Protein AF-0000000079446640 (afdb_homodimer)

Secondary structure (DSSP, 8-state):
---EEEEEESS-GGGHHHHHHHHHHT---EEEEE-GGGHHHHGGGSGGG-S-EEEETTEEEESHHHHHHHHHHHTT-S-SSHHHHHHHHHHHHHHHHHHTTS-TT---HHHHHHHHHHIIIIIHHHHHHHHHHHHTT-SSSSTTS--THHHHHHHHHHHIIIIIHHHHHIIIII---SS---GGGG-HHHHHHHHHHHHHHHHHHTSTTSS----/---EEEEEESS-GGGHHHHHHHHHHT---EEEEE-GGGHHHHGGGSGGG-S-EEEETTEEEESHHHHHHHHHHHTT-S-SSHHHHHHHHHHHHHHHHHHTTS-TT---HHHHHHHHHHIIIIIHHHHHHHHHHHHTT-SSSSTTS--THHHHHHHHHHHIIIIIHHHHHIIIII---SS---GGGG-HHHHHHHHHHHHHHHHHHTSTTSS----

Radius of gyration: 22.22 Å; Cα contacts (8 Å, |Δi|>4): 495; chains: 2; bounding box: 55×52×64 Å

pLDDT: mean 72.39, std 22.59, range [21.59, 98.19]

Structure (mmCIF, N/CA/C/O backbone):
data_AF-0000000079446640-model_v1
#
loop_
_entity.id
_entity.type
_entity.pdbx_description
1 polymer 'glutathione transferase'
#
loop_
_atom_site.group_PDB
_atom_site.id
_atom_site.type_symbol
_atom_site.label_atom_id
_atom_site.label_alt_id
_atom_site.label_comp_id
_atom_site.label_asym_id
_atom_site.label_entity_id
_atom_site.label_seq_id
_atom_site.pdbx_PDB_ins_code
_atom_site.Cartn_x
_atom_site.Cartn_y
_atom_site.Cartn_z
_atom_site.occupancy
_atom_site.B_iso_or_equiv
_atom_site.auth_seq_id
_atom_site.auth_comp_id
_atom_site.auth_asym_id
_atom_site.auth_atom_id
_atom_site.pdbx_PDB_model_num
ATOM 1 N N . MET A 1 1 ? 17.422 -21.344 -9.43 1 79.62 1 MET A N 1
ATOM 2 C CA . MET A 1 1 ? 16.828 -20.312 -8.578 1 79.62 1 MET A CA 1
ATOM 3 C C . MET A 1 1 ? 17.234 -18.922 -9.047 1 79.62 1 MET A C 1
ATOM 5 O O . MET A 1 1 ? 18.344 -18.734 -9.57 1 79.62 1 MET A O 1
ATOM 9 N N . PRO A 1 2 ? 16.312 -17.984 -9.031 1 89.56 2 PRO A N 1
ATOM 10 C CA . PRO A 1 2 ? 16.672 -16.641 -9.508 1 89.56 2 PRO A CA 1
ATOM 11 C C . PRO A 1 2 ? 17.75 -15.984 -8.648 1 89.56 2 PRO A C 1
ATOM 13 O O . PRO A 1 2 ? 17.953 -16.359 -7.488 1 89.56 2 PRO A O 1
ATOM 16 N N . HIS A 1 3 ? 18.562 -15.242 -9.258 1 93.69 3 HIS A N 1
ATOM 17 C CA . HIS A 1 3 ? 19.5 -14.383 -8.531 1 93.69 3 HIS A CA 1
ATOM 18 C C . HIS A 1 3 ? 18.812 -13.117 -8.031 1 93.69 3 HIS A C 1
ATOM 20 O O . HIS A 1 3 ? 18.172 -12.406 -8.812 1 93.69 3 HIS A O 1
ATOM 26 N N . TYR A 1 4 ? 18.938 -12.875 -6.668 1 97.06 4 TYR A N 1
ATOM 27 C CA . TYR A 1 4 ? 18.328 -11.711 -6.051 1 97.06 4 TYR A CA 1
ATOM 28 C C . TYR A 1 4 ? 19.391 -10.719 -5.586 1 97.06 4 TYR A C 1
ATOM 30 O O . TYR A 1 4 ? 20.359 -11.094 -4.922 1 97.06 4 TYR A O 1
ATOM 38 N N . LYS A 1 5 ? 19.172 -9.469 -5.953 1 97.56 5 LYS A N 1
ATOM 39 C CA . LYS A 1 5 ? 20 -8.367 -5.453 1 97.56 5 LYS A CA 1
ATOM 40 C C . LYS A 1 5 ? 19.125 -7.242 -4.895 1 97.56 5 LYS A C 1
ATOM 42 O O . LYS A 1 5 ? 18.375 -6.605 -5.637 1 97.56 5 LYS A O 1
ATOM 47 N N . LEU A 1 6 ? 19.25 -7.016 -3.58 1 97.62 6 LEU A N 1
ATOM 48 C CA . LEU A 1 6 ? 18.484 -5.98 -2.896 1 97.62 6 LEU A CA 1
ATOM 49 C C . LEU A 1 6 ? 19.344 -4.734 -2.67 1 97.62 6 LEU A C 1
ATOM 51 O O . LEU A 1 6 ? 20.453 -4.824 -2.152 1 97.62 6 LEU A O 1
ATOM 55 N N . MET A 1 7 ? 18.844 -3.635 -3.127 1 98 7 MET A N 1
ATOM 56 C CA . MET A 1 7 ? 19.547 -2.381 -2.893 1 98 7 MET A CA 1
ATOM 57 C C . MET A 1 7 ? 18.781 -1.498 -1.914 1 98 7 MET A C 1
ATOM 59 O O . MET A 1 7 ? 17.594 -1.253 -2.096 1 98 7 MET A O 1
ATOM 63 N N . TYR A 1 8 ? 19.469 -1.05 -0.901 1 95.56 8 TYR A N 1
ATOM 64 C CA . TYR A 1 8 ? 18.922 -0.113 0.08 1 95.56 8 TYR A CA 1
ATOM 65 C C . TYR A 1 8 ? 20.047 0.56 0.861 1 95.56 8 TYR A C 1
ATOM 67 O O . TYR A 1 8 ? 21.219 0.208 0.703 1 95.56 8 TYR A O 1
ATOM 75 N N . PHE A 1 9 ? 19.703 1.581 1.596 1 91.44 9 PHE A N 1
ATOM 76 C CA . PHE A 1 9 ? 20.688 2.225 2.455 1 91.44 9 PHE A CA 1
ATOM 77 C C . PHE A 1 9 ? 21.188 1.26 3.525 1 91.44 9 PHE A C 1
ATOM 79 O O . PHE A 1 9 ? 20.516 0.265 3.828 1 91.44 9 PHE A O 1
ATOM 86 N N . ASN A 1 10 ? 22.297 1.638 4.016 1 86.69 10 ASN A N 1
ATOM 87 C CA . ASN A 1 10 ? 22.844 0.853 5.117 1 86.69 10 ASN A CA 1
ATOM 88 C C . ASN A 1 10 ? 22.078 1.101 6.414 1 86.69 10 ASN A C 1
ATOM 90 O O . ASN A 1 10 ? 22.641 1.588 7.391 1 86.69 10 ASN A O 1
ATOM 94 N N . LEU A 1 11 ? 20.797 0.783 6.371 1 77.25 11 LEU A N 1
ATOM 95 C CA . LEU A 1 11 ? 19.891 0.867 7.516 1 77.25 11 LEU A CA 1
ATOM 96 C C . LEU A 1 11 ? 18.703 -0.073 7.34 1 77.25 11 LEU A C 1
ATOM 98 O O . LEU A 1 11 ? 18.516 -0.639 6.262 1 77.25 11 LEU A O 1
ATOM 102 N N . ARG A 1 12 ? 17.922 -0.432 8.227 1 74.94 12 ARG A N 1
ATOM 103 C CA . ARG A 1 12 ? 16.797 -1.356 8.188 1 74.94 12 ARG A CA 1
ATOM 104 C C . ARG A 1 12 ? 15.656 -0.79 7.352 1 74.94 12 ARG A C 1
ATOM 106 O O . ARG A 1 12 ? 15.359 -1.301 6.27 1 74.94 12 ARG A O 1
ATOM 113 N N . GLY A 1 13 ? 15.078 0.343 7.723 1 76.56 13 GLY A N 1
ATOM 114 C CA . GLY A 1 13 ? 14.031 1.08 7.031 1 76.56 13 GLY A CA 1
ATOM 115 C C . GLY A 1 13 ? 13.086 0.187 6.246 1 76.56 13 GLY A C 1
ATOM 116 O O . GLY A 1 13 ? 12.742 -0.907 6.699 1 76.56 13 GLY A O 1
ATOM 117 N N . ARG A 1 14 ? 12.719 0.536 5.098 1 84.06 14 ARG A N 1
ATOM 118 C CA . ARG A 1 14 ? 11.68 -0.089 4.281 1 84.06 14 ARG A CA 1
ATOM 119 C C . ARG A 1 14 ? 12.172 -1.399 3.678 1 84.06 14 ARG A C 1
ATOM 121 O O . ARG A 1 14 ? 11.375 -2.213 3.211 1 84.06 14 ARG A O 1
ATOM 128 N N . ALA A 1 15 ? 13.469 -1.654 3.73 1 89.19 15 ALA A N 1
ATOM 129 C CA . ALA A 1 15 ? 14.008 -2.869 3.127 1 89.19 15 ALA A CA 1
ATOM 130 C C . ALA A 1 15 ? 13.992 -4.027 4.121 1 89.19 15 ALA A C 1
ATOM 132 O O . ALA A 1 15 ? 14.164 -5.188 3.732 1 89.19 15 ALA A O 1
ATOM 133 N N . GLU A 1 16 ? 13.75 -3.744 5.359 1 82.5 16 GLU A N 1
ATOM 134 C CA . GLU A 1 16 ? 13.93 -4.754 6.398 1 82.5 16 GLU A CA 1
ATOM 135 C C . GLU A 1 16 ? 12.953 -5.906 6.223 1 82.5 16 GLU A C 1
ATOM 137 O O . GLU A 1 16 ? 13.289 -7.062 6.484 1 82.5 16 GLU A O 1
ATOM 142 N N . ILE A 1 17 ? 11.766 -5.621 5.867 1 83.12 17 ILE A N 1
ATOM 143 C CA . ILE A 1 17 ? 10.773 -6.672 5.664 1 83.12 17 ILE A CA 1
ATOM 144 C C . ILE A 1 17 ? 11.258 -7.629 4.574 1 83.12 17 ILE A C 1
ATOM 146 O O . ILE A 1 17 ? 11.016 -8.836 4.652 1 83.12 17 ILE A O 1
ATOM 150 N N . ILE A 1 18 ? 11.891 -7.121 3.58 1 90.19 18 ILE A N 1
ATOM 151 C CA . ILE A 1 18 ? 12.398 -7.934 2.48 1 90.19 18 ILE A CA 1
ATOM 152 C C . ILE A 1 18 ? 13.539 -8.82 2.979 1 90.19 18 ILE A C 1
ATOM 154 O O . ILE A 1 18 ? 13.586 -10.016 2.68 1 90.19 18 ILE A O 1
ATOM 158 N N . ARG A 1 19 ? 14.406 -8.266 3.764 1 85 19 ARG A N 1
ATOM 159 C CA . ARG A 1 19 ? 15.516 -9.016 4.348 1 85 19 ARG A CA 1
ATOM 160 C C . ARG A 1 19 ? 15 -10.141 5.238 1 85 19 ARG A C 1
ATOM 162 O O . ARG A 1 19 ? 15.539 -11.25 5.219 1 85 19 ARG A O 1
ATOM 169 N N . TYR A 1 20 ? 13.992 -9.852 5.961 1 80.38 20 TYR A N 1
ATOM 170 C CA . TYR A 1 20 ? 13.398 -10.859 6.836 1 80.38 20 TYR A CA 1
ATOM 171 C C . TYR A 1 20 ? 12.812 -12 6.023 1 80.38 20 TYR A C 1
ATOM 173 O O . TYR A 1 20 ? 12.938 -13.172 6.402 1 80.38 20 TYR A O 1
ATOM 181 N N . LEU A 1 21 ? 12.172 -11.719 4.98 1 85.19 21 LEU A N 1
ATOM 182 C CA . LEU A 1 21 ? 11.578 -12.742 4.125 1 85.19 21 LEU A CA 1
ATOM 183 C C . LEU A 1 21 ? 12.648 -13.641 3.531 1 85.19 21 LEU A C 1
ATOM 185 O O . LEU A 1 21 ? 12.484 -14.867 3.49 1 85.19 21 LEU A O 1
ATOM 189 N N . PHE A 1 22 ? 13.781 -13.055 3.074 1 88.06 22 PHE A N 1
ATOM 190 C CA . PHE A 1 22 ? 14.891 -13.844 2.566 1 88.06 22 PHE A CA 1
ATOM 191 C C . PHE A 1 22 ? 15.445 -14.766 3.652 1 88.06 22 PHE A C 1
ATOM 193 O O . PHE A 1 22 ? 15.664 -15.953 3.418 1 88.06 22 PHE A O 1
ATOM 200 N N . ALA A 1 23 ? 15.617 -14.188 4.789 1 81.06 23 ALA A N 1
ATOM 201 C CA . ALA A 1 23 ? 16.203 -14.938 5.902 1 81.06 23 ALA A CA 1
ATOM 202 C C . ALA A 1 23 ? 15.289 -16.094 6.316 1 81.06 23 ALA A C 1
ATOM 204 O O . ALA A 1 23 ? 15.742 -17.234 6.449 1 81.06 23 ALA A O 1
ATOM 205 N N . TYR A 1 24 ? 14.039 -15.82 6.527 1 77.06 24 TYR A N 1
ATOM 206 C CA . TYR A 1 24 ? 13.07 -16.812 6.961 1 77.06 24 TYR A CA 1
ATOM 207 C C . TYR A 1 24 ? 12.961 -17.953 5.945 1 77.06 24 TYR A C 1
ATOM 209 O O . TYR A 1 24 ? 12.781 -19.109 6.316 1 77.06 24 TYR A O 1
ATOM 217 N N . SER A 1 25 ? 13.102 -17.625 4.703 1 83.69 25 SER A N 1
ATOM 218 C CA . SER A 1 25 ? 12.891 -18.594 3.637 1 83.69 25 SER A CA 1
ATOM 219 C C . SER A 1 25 ? 14.195 -19.297 3.252 1 83.69 25 SER A C 1
ATOM 221 O O . SER A 1 25 ? 14.211 -20.172 2.398 1 83.69 25 SER A O 1
ATOM 223 N N . GLY A 1 26 ? 15.266 -18.859 3.805 1 84.25 26 GLY A N 1
ATOM 224 C CA . GLY A 1 26 ? 16.562 -19.453 3.506 1 84.25 26 GLY A CA 1
ATOM 225 C C . GLY A 1 26 ? 17.031 -19.172 2.09 1 84.25 26 GLY A C 1
ATOM 226 O O . GLY A 1 26 ? 17.703 -20.016 1.476 1 84.25 26 GLY A O 1
ATOM 227 N N . ILE A 1 27 ? 16.625 -18.109 1.568 1 91.5 27 ILE A N 1
ATOM 228 C CA . ILE A 1 27 ? 17 -17.75 0.207 1 91.5 27 ILE A CA 1
ATOM 229 C C . ILE A 1 27 ? 18.219 -16.828 0.235 1 91.5 27 ILE A C 1
ATOM 231 O O . ILE A 1 27 ? 18.219 -15.82 0.947 1 91.5 27 ILE A O 1
ATOM 235 N N . LYS A 1 28 ? 19.219 -17.172 -0.539 1 93.25 28 LYS A N 1
ATOM 236 C CA . LYS A 1 28 ? 20.391 -16.328 -0.658 1 93.25 28 LYS A CA 1
ATOM 237 C C . LYS A 1 28 ? 20.125 -15.141 -1.583 1 93.25 28 LYS A C 1
ATOM 239 O O . LYS A 1 28 ? 19.438 -15.273 -2.59 1 93.25 28 LYS A O 1
ATOM 244 N N . TYR A 1 29 ? 20.703 -14.008 -1.189 1 95.12 29 TYR A N 1
ATOM 245 C CA . TYR A 1 29 ? 20.594 -12.805 -2 1 95.12 29 TYR A CA 1
ATOM 246 C C . TYR A 1 29 ? 21.781 -11.883 -1.782 1 95.12 29 TYR A C 1
ATOM 248 O O . TYR A 1 29 ? 22.531 -12.039 -0.814 1 95.12 29 TYR A O 1
ATOM 256 N N . GLU A 1 30 ? 21.984 -11.016 -2.656 1 96.31 30 GLU A N 1
ATOM 257 C CA . GLU A 1 30 ? 22.984 -9.961 -2.484 1 96.31 30 GLU A CA 1
ATOM 258 C C . GLU A 1 30 ? 22.375 -8.742 -1.808 1 96.31 30 GLU A C 1
ATOM 260 O O . GLU A 1 30 ? 21.469 -8.102 -2.355 1 96.31 30 GLU A O 1
ATOM 265 N N . ASP A 1 31 ? 22.859 -8.398 -0.686 1 95.44 31 ASP A N 1
ATOM 266 C CA . ASP A 1 31 ? 22.422 -7.203 0.034 1 95.44 31 ASP A CA 1
ATOM 267 C C . ASP A 1 31 ? 23.297 -6.004 -0.308 1 95.44 31 ASP A C 1
ATOM 269 O O . ASP A 1 31 ? 24.297 -5.738 0.38 1 95.44 31 ASP A O 1
ATOM 273 N N . HIS A 1 32 ? 22.953 -5.305 -1.305 1 96.88 32 HIS A N 1
ATOM 274 C CA . HIS A 1 32 ? 23.719 -4.148 -1.741 1 96.88 32 HIS A CA 1
ATOM 275 C C . HIS A 1 32 ? 23.344 -2.902 -0.948 1 96.88 32 HIS A C 1
ATOM 277 O O . HIS A 1 32 ? 22.375 -2.219 -1.282 1 96.88 32 HIS A O 1
ATOM 283 N N . ARG A 1 33 ? 24.125 -2.58 0.018 1 95 33 ARG A N 1
ATOM 284 C CA . ARG A 1 33 ? 23.875 -1.434 0.886 1 95 33 ARG A CA 1
ATOM 285 C C . ARG A 1 33 ? 24.656 -0.208 0.411 1 95 33 ARG A C 1
ATOM 287 O O . ARG A 1 33 ? 25.859 -0.273 0.208 1 95 33 ARG A O 1
ATOM 294 N N . ILE A 1 34 ? 23.938 0.818 0.26 1 95.81 34 ILE A N 1
ATOM 295 C CA . ILE A 1 34 ? 24.594 2.01 -0.253 1 95.81 34 ILE A CA 1
ATOM 296 C C . ILE A 1 34 ? 24.703 3.061 0.85 1 95.81 34 ILE A C 1
ATOM 298 O O . ILE A 1 34 ? 23.875 3.082 1.771 1 95.81 34 ILE A O 1
ATOM 302 N N . GLU A 1 35 ? 25.703 3.934 0.698 1 93.62 35 GLU A N 1
ATOM 303 C CA . GLU A 1 35 ? 25.859 5.066 1.604 1 93.62 35 GLU A CA 1
ATOM 304 C C . GLU A 1 35 ? 25.172 6.312 1.063 1 93.62 35 GLU A C 1
ATOM 306 O O . GLU A 1 35 ? 25.047 6.484 -0.151 1 93.62 35 GLU A O 1
ATOM 311 N N . GLN A 1 36 ? 24.797 7.121 1.96 1 91 36 GLN A N 1
ATOM 312 C CA . GLN A 1 36 ? 24.062 8.336 1.614 1 91 36 GLN A CA 1
ATOM 313 C C . GLN A 1 36 ? 24.859 9.188 0.618 1 91 36 GLN A C 1
ATOM 315 O O . GLN A 1 36 ? 24.266 9.828 -0.258 1 91 36 GLN A O 1
ATOM 320 N N . VAL A 1 37 ? 26.172 9.219 0.76 1 95.19 37 VAL A N 1
ATOM 321 C CA . VAL A 1 37 ? 27.016 10.047 -0.079 1 95.19 37 VAL A CA 1
ATOM 322 C C . VAL A 1 37 ? 26.906 9.602 -1.535 1 95.19 37 VAL A C 1
ATOM 324 O O . VAL A 1 37 ? 27.094 10.406 -2.453 1 95.19 37 VAL A O 1
ATOM 327 N N . ASP A 1 38 ? 26.516 8.359 -1.838 1 96.19 38 ASP A N 1
ATOM 328 C CA . ASP A 1 38 ? 26.438 7.805 -3.186 1 96.19 38 ASP A CA 1
ATOM 329 C C . ASP A 1 38 ? 25.047 8 -3.783 1 96.19 38 ASP A C 1
ATOM 331 O O . ASP A 1 38 ? 24.844 7.812 -4.984 1 96.19 38 ASP A O 1
ATOM 335 N N . TRP A 1 39 ? 24.141 8.422 -3.012 1 95.56 39 TRP A N 1
ATOM 336 C CA . TRP A 1 39 ? 22.719 8.453 -3.383 1 95.56 39 TRP A CA 1
ATOM 337 C C . TRP A 1 39 ? 22.484 9.375 -4.574 1 95.56 39 TRP A C 1
ATOM 339 O O . TRP A 1 39 ? 21.812 9.008 -5.531 1 95.56 39 TRP A O 1
ATOM 349 N N . PRO A 1 40 ? 23.141 10.562 -4.617 1 96.62 40 PRO A N 1
ATOM 350 C CA . PRO A 1 40 ? 22.891 11.461 -5.746 1 96.62 40 PRO A CA 1
ATOM 351 C C . PRO A 1 40 ? 23.25 10.836 -7.09 1 96.62 40 PRO A C 1
ATOM 353 O O . PRO A 1 40 ? 22.594 11.109 -8.102 1 96.62 40 PRO A O 1
ATOM 356 N N . LYS A 1 41 ? 24.203 9.984 -7.141 1 97.25 41 LYS A N 1
ATOM 357 C CA . LYS A 1 41 ? 24.625 9.328 -8.367 1 97.25 41 LYS A CA 1
ATOM 358 C C . LYS A 1 41 ? 23.703 8.172 -8.727 1 97.25 41 LYS A C 1
ATOM 360 O O . LYS A 1 41 ? 23.453 7.91 -9.906 1 97.25 41 LYS A O 1
ATOM 365 N N . ILE A 1 42 ? 23.172 7.543 -7.766 1 97 42 ILE A N 1
ATOM 366 C CA . ILE A 1 42 ? 22.375 6.332 -7.957 1 97 42 ILE A CA 1
ATOM 367 C C . ILE A 1 42 ? 20.922 6.699 -8.266 1 97 42 ILE A C 1
ATOM 369 O O . ILE A 1 42 ? 20.281 6.074 -9.109 1 97 42 ILE A O 1
ATOM 373 N N . LYS A 1 43 ? 20.406 7.723 -7.66 1 96.06 43 LYS A N 1
ATOM 374 C CA . LYS A 1 43 ? 18.984 8.094 -7.672 1 96.06 43 LYS A CA 1
ATOM 375 C C . LYS A 1 43 ? 18.469 8.211 -9.102 1 96.06 43 LYS A C 1
ATOM 377 O O . LYS A 1 43 ? 17.438 7.629 -9.438 1 96.06 43 LYS A O 1
ATOM 382 N N . PRO A 1 44 ? 19.156 8.836 -9.984 1 94.81 44 PRO A N 1
ATOM 383 C CA . PRO A 1 44 ? 18.609 9.008 -11.328 1 94.81 44 PRO A CA 1
ATOM 384 C C . PRO A 1 44 ? 18.672 7.723 -12.156 1 94.81 44 PRO A C 1
ATOM 386 O O . PRO A 1 44 ? 18.062 7.648 -13.234 1 94.81 44 PRO A O 1
ATOM 389 N N . THR A 1 45 ? 19.297 6.645 -11.68 1 94.12 45 THR A N 1
ATOM 390 C CA . THR A 1 45 ? 19.5 5.438 -12.469 1 94.12 45 THR A CA 1
ATOM 391 C C . THR A 1 45 ? 18.453 4.383 -12.141 1 94.12 45 THR A C 1
ATOM 393 O O . THR A 1 45 ? 18.391 3.334 -12.789 1 94.12 45 THR A O 1
ATOM 396 N N . ILE A 1 46 ? 17.656 4.648 -11.141 1 94.69 46 ILE A N 1
ATOM 397 C CA . ILE A 1 46 ? 16.703 3.629 -10.719 1 94.69 46 ILE A CA 1
ATOM 398 C C . ILE A 1 46 ? 15.273 4.125 -10.945 1 94.69 46 ILE A C 1
ATOM 400 O O . ILE A 1 46 ? 15.039 5.332 -11.023 1 94.69 46 ILE A O 1
ATOM 404 N N . PRO A 1 47 ? 14.344 3.18 -10.945 1 92.31 47 PRO A N 1
ATOM 405 C CA . PRO A 1 47 ? 12.945 3.574 -11.172 1 92.31 47 PRO A CA 1
ATOM 406 C C . PRO A 1 47 ? 12.406 4.477 -10.07 1 92.31 47 PRO A C 1
ATOM 408 O O . PRO A 1 47 ? 12.555 4.168 -8.883 1 92.31 47 PRO A O 1
ATOM 411 N N . PHE A 1 48 ? 11.859 5.68 -10.492 1 93.31 48 PHE A N 1
ATOM 412 C CA . PHE A 1 48 ? 11.156 6.629 -9.641 1 93.31 48 PHE A CA 1
ATOM 413 C C . PHE A 1 48 ? 12.086 7.211 -8.586 1 93.31 48 PHE A C 1
ATOM 415 O O . PHE A 1 48 ? 11.641 7.898 -7.668 1 93.31 48 PHE A O 1
ATOM 422 N N . GLY A 1 49 ? 13.398 6.824 -8.648 1 94.81 49 GLY A N 1
ATOM 423 C CA . GLY A 1 49 ? 14.406 7.41 -7.781 1 94.81 49 GLY A CA 1
ATOM 424 C C . GLY A 1 49 ? 14.227 7.039 -6.32 1 94.81 49 GLY A C 1
ATOM 425 O O . GLY A 1 49 ? 14.5 7.848 -5.43 1 94.81 49 GLY A O 1
ATOM 426 N N . LYS A 1 50 ? 13.68 5.879 -6.074 1 95.12 50 LYS A N 1
ATOM 427 C CA . LYS A 1 50 ? 13.438 5.434 -4.703 1 95.12 50 LYS A CA 1
ATOM 428 C C . LYS A 1 50 ? 13.969 4.023 -4.48 1 95.12 50 LYS A C 1
ATOM 430 O O . LYS A 1 50 ? 14 3.209 -5.406 1 95.12 50 LYS A O 1
ATOM 435 N N . ILE A 1 51 ? 14.398 3.73 -3.311 1 96.12 51 ILE A N 1
ATOM 436 C CA . ILE A 1 51 ? 14.781 2.395 -2.867 1 96.12 51 ILE A CA 1
ATOM 437 C C . ILE A 1 51 ? 13.969 2.012 -1.629 1 96.12 51 ILE A C 1
ATOM 439 O O . ILE A 1 51 ? 13.484 2.883 -0.902 1 96.12 51 ILE A O 1
ATOM 443 N N . PRO A 1 52 ? 13.711 0.72 -1.427 1 96.44 52 PRO A N 1
ATOM 444 C CA . PRO A 1 52 ? 14.469 -0.433 -1.926 1 96.44 52 PRO A CA 1
ATOM 445 C C . PRO A 1 52 ? 14.07 -0.823 -3.35 1 96.44 52 PRO A C 1
ATOM 447 O O . PRO A 1 52 ? 12.953 -0.546 -3.783 1 96.44 52 PRO A O 1
ATOM 450 N N . ILE A 1 53 ? 15.023 -1.393 -4.043 1 98.06 53 ILE A N 1
ATOM 451 C CA . ILE A 1 53 ? 14.797 -2.078 -5.309 1 98.06 53 ILE A CA 1
ATOM 452 C C . ILE A 1 53 ? 15.344 -3.498 -5.234 1 98.06 53 ILE A C 1
ATOM 454 O O . ILE A 1 53 ? 16.375 -3.74 -4.594 1 98.06 53 ILE A O 1
ATOM 458 N N . LEU A 1 54 ? 14.672 -4.449 -5.836 1 98.19 54 LEU A N 1
ATOM 459 C CA . LEU A 1 54 ? 15.102 -5.84 -5.941 1 98.19 54 LEU A CA 1
ATOM 460 C C . LEU A 1 54 ? 15.281 -6.242 -7.398 1 98.19 54 LEU A C 1
ATOM 462 O O . LEU A 1 54 ? 14.344 -6.137 -8.195 1 98.19 54 LEU A O 1
ATOM 466 N N . GLU A 1 55 ? 16.453 -6.574 -7.75 1 97.56 55 GLU A N 1
ATOM 467 C CA . GLU A 1 55 ? 16.703 -7.148 -9.07 1 97.56 55 GLU A CA 1
ATOM 468 C C . GLU A 1 55 ? 16.516 -8.664 -9.062 1 97.56 55 GLU A C 1
ATOM 470 O O . GLU A 1 55 ? 17.109 -9.367 -8.242 1 97.56 55 GLU A O 1
ATOM 475 N N . VAL A 1 56 ? 15.594 -9.133 -9.891 1 96.12 56 VAL A N 1
ATOM 476 C CA . VAL A 1 56 ? 15.305 -10.555 -10.047 1 96.12 56 VAL A CA 1
ATOM 477 C C . VAL A 1 56 ? 15.57 -10.984 -11.492 1 96.12 56 VAL A C 1
ATOM 479 O O . VAL A 1 56 ? 14.773 -10.695 -12.391 1 96.12 56 VAL A O 1
ATOM 482 N N . ASP A 1 57 ? 16.656 -11.672 -11.727 1 88.94 57 ASP A N 1
ATOM 483 C CA . ASP A 1 57 ? 17.031 -12.156 -13.055 1 88.94 57 ASP A CA 1
ATOM 484 C C . ASP A 1 57 ? 16.891 -11.047 -14.102 1 88.94 57 ASP A C 1
ATOM 486 O O . ASP A 1 57 ? 16.266 -11.258 -15.148 1 88.94 57 ASP A O 1
ATOM 490 N N . GLY A 1 58 ? 17.359 -9.922 -13.797 1 87.81 58 GLY A N 1
ATOM 491 C CA . GLY A 1 58 ? 17.422 -8.828 -14.75 1 87.81 58 GLY A CA 1
ATOM 492 C C . GLY A 1 58 ? 16.234 -7.898 -14.688 1 87.81 58 GLY A C 1
ATOM 493 O O . GLY A 1 58 ? 16.219 -6.848 -15.336 1 87.81 58 GLY A O 1
ATOM 494 N N . VAL A 1 59 ? 15.156 -8.266 -14.008 1 91.75 59 VAL A N 1
ATOM 495 C CA . VAL A 1 59 ? 13.984 -7.406 -13.828 1 91.75 59 VAL A CA 1
ATOM 496 C C . VAL A 1 59 ? 14.109 -6.629 -12.523 1 91.75 59 VAL A C 1
ATOM 498 O O . VAL A 1 59 ? 14.445 -7.203 -11.484 1 91.75 59 VAL A O 1
ATOM 501 N N . THR A 1 60 ? 13.914 -5.32 -12.57 1 95.56 60 THR A N 1
ATOM 502 C CA . THR A 1 60 ? 13.992 -4.48 -11.383 1 95.56 60 THR A CA 1
ATOM 503 C C . THR A 1 60 ? 12.609 -4.266 -10.781 1 95.56 60 THR A C 1
ATOM 505 O O . THR A 1 60 ? 11.727 -3.697 -11.422 1 95.56 60 THR A O 1
ATOM 508 N N . LEU A 1 61 ? 12.453 -4.754 -9.578 1 96.5 61 LEU A N 1
ATOM 509 C CA . LEU A 1 61 ? 11.25 -4.496 -8.789 1 96.5 61 LEU A CA 1
ATOM 510 C C . LEU A 1 61 ? 11.477 -3.342 -7.82 1 96.5 61 LEU A C 1
ATOM 512 O O . LEU A 1 61 ? 12.531 -3.242 -7.199 1 96.5 61 LEU A O 1
ATOM 516 N N . HIS A 1 62 ? 10.461 -2.453 -7.824 1 96.62 62 HIS A N 1
ATOM 517 C CA . HIS A 1 62 ? 10.5 -1.343 -6.879 1 96.62 62 HIS A CA 1
ATOM 518 C C . HIS A 1 62 ? 9.281 -1.353 -5.961 1 96.62 62 HIS A C 1
ATOM 520 O O . HIS A 1 62 ? 8.375 -2.172 -6.133 1 96.62 62 HIS A O 1
ATOM 526 N N . GLN A 1 63 ? 9.336 -0.512 -4.91 1 95.44 63 GLN A N 1
ATOM 527 C CA . GLN A 1 63 ? 8.336 -0.451 -3.852 1 95.44 63 GLN A CA 1
ATOM 528 C C . GLN A 1 63 ? 8.492 -1.613 -2.875 1 95.44 63 GLN A C 1
ATOM 530 O O . GLN A 1 63 ? 8.312 -2.773 -3.25 1 95.44 63 GLN A O 1
ATOM 535 N N . SER A 1 64 ? 8.719 -1.312 -1.637 1 93.62 64 SER A N 1
ATOM 536 C CA . SER A 1 64 ? 9.078 -2.287 -0.61 1 93.62 64 SER A CA 1
ATOM 537 C C . SER A 1 64 ? 7.973 -3.324 -0.427 1 93.62 64 SER A C 1
ATOM 539 O O . SER A 1 64 ? 8.242 -4.527 -0.4 1 93.62 64 SER A O 1
ATOM 541 N N . LEU A 1 65 ? 6.738 -2.865 -0.436 1 93.19 65 LEU A N 1
ATOM 542 C CA . LEU A 1 65 ? 5.66 -3.805 -0.138 1 93.19 65 LEU A CA 1
ATOM 543 C C . LEU A 1 65 ? 5.328 -4.656 -1.359 1 93.19 65 LEU A C 1
ATOM 545 O O . LEU A 1 65 ? 4.934 -5.816 -1.224 1 93.19 65 LEU A O 1
ATOM 549 N N . ALA A 1 66 ? 5.516 -4.09 -2.555 1 94.38 66 ALA A N 1
ATOM 550 C CA . ALA A 1 66 ? 5.371 -4.91 -3.756 1 94.38 66 ALA A CA 1
ATOM 551 C C . ALA A 1 66 ? 6.418 -6.02 -3.791 1 94.38 66 ALA A C 1
ATOM 553 O O . ALA A 1 66 ? 6.102 -7.172 -4.094 1 94.38 66 ALA A O 1
ATOM 554 N N . ILE A 1 67 ? 7.637 -5.691 -3.42 1 96.06 67 ILE A N 1
ATOM 555 C CA . ILE A 1 67 ? 8.727 -6.66 -3.355 1 96.06 67 ILE A CA 1
ATOM 556 C C . ILE A 1 67 ? 8.414 -7.719 -2.301 1 96.06 67 ILE A C 1
ATOM 558 O O . ILE A 1 67 ? 8.562 -8.914 -2.553 1 96.06 67 ILE A O 1
ATOM 562 N N . ALA A 1 68 ? 7.961 -7.25 -1.186 1 92.81 68 ALA A N 1
ATOM 563 C CA . ALA A 1 68 ? 7.66 -8.156 -0.083 1 92.81 68 ALA A CA 1
ATOM 564 C C . ALA A 1 68 ? 6.543 -9.125 -0.458 1 92.81 68 ALA A C 1
ATOM 566 O O . ALA A 1 68 ? 6.625 -10.32 -0.173 1 92.81 68 ALA A O 1
ATOM 567 N N . ARG A 1 69 ? 5.516 -8.609 -1.083 1 93.12 69 ARG A N 1
ATOM 568 C CA . ARG A 1 69 ? 4.402 -9.461 -1.505 1 93.12 69 ARG A CA 1
ATOM 569 C C . ARG A 1 69 ? 4.863 -10.492 -2.527 1 93.12 69 ARG A C 1
ATOM 571 O O . ARG A 1 69 ? 4.438 -11.648 -2.482 1 93.12 69 ARG A O 1
ATOM 578 N N . TYR A 1 70 ? 5.73 -10.086 -3.434 1 94.62 70 TYR A N 1
ATOM 579 C CA . TYR A 1 70 ? 6.293 -11 -4.426 1 94.62 70 TYR A CA 1
ATOM 580 C C . TYR A 1 70 ? 7.031 -12.148 -3.752 1 94.62 70 TYR A C 1
ATOM 582 O O . TYR A 1 70 ? 6.754 -13.32 -4.031 1 94.62 70 TYR A O 1
ATOM 590 N N . LEU A 1 71 ? 7.875 -11.836 -2.816 1 92.94 71 LEU A N 1
ATOM 591 C CA . LEU A 1 71 ? 8.68 -12.844 -2.133 1 92.94 71 LEU A CA 1
ATOM 592 C C . LEU A 1 71 ? 7.801 -13.727 -1.251 1 92.94 71 LEU A C 1
ATOM 594 O O . LEU A 1 71 ? 8.016 -14.938 -1.165 1 92.94 71 LEU A O 1
ATOM 598 N N . ALA A 1 72 ? 6.855 -13.094 -0.559 1 90.81 72 ALA A N 1
ATOM 599 C CA . ALA A 1 72 ? 5.953 -13.859 0.301 1 90.81 72 ALA A CA 1
ATOM 600 C C . ALA A 1 72 ? 5.184 -14.906 -0.502 1 90.81 72 ALA A C 1
ATOM 602 O O . ALA A 1 72 ? 4.98 -16.031 -0.038 1 90.81 72 ALA A O 1
ATOM 603 N N . LYS A 1 73 ? 4.758 -14.516 -1.649 1 90.94 73 LYS A N 1
ATOM 604 C CA . LYS A 1 73 ? 4.047 -15.445 -2.514 1 90.94 73 LYS A CA 1
ATOM 605 C C . LYS A 1 73 ? 4.965 -16.578 -2.975 1 90.94 73 LYS A C 1
ATOM 607 O O . LYS A 1 73 ? 4.582 -17.75 -2.938 1 90.94 73 LYS A O 1
ATOM 612 N N . GLU A 1 74 ? 6.16 -16.25 -3.369 1 91.25 74 GLU A N 1
ATOM 613 C CA . GLU A 1 74 ? 7.121 -17.234 -3.873 1 91.25 74 GLU A CA 1
ATOM 614 C C . GLU A 1 74 ? 7.52 -18.234 -2.785 1 91.25 74 GLU A C 1
ATOM 616 O O . GLU A 1 74 ? 7.887 -19.375 -3.084 1 91.25 74 GLU A O 1
ATOM 621 N N . THR A 1 75 ? 7.355 -17.844 -1.609 1 88 75 THR A N 1
ATOM 62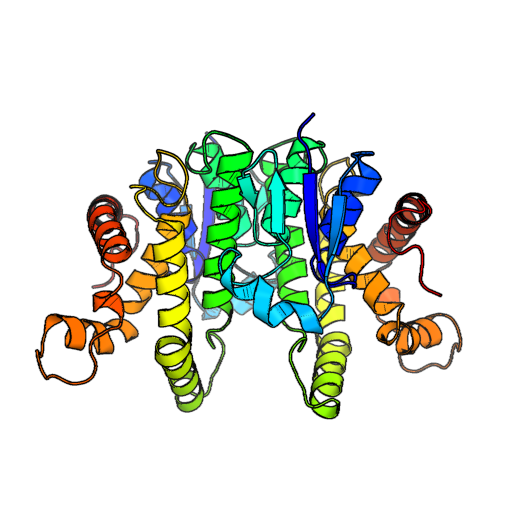2 C CA . THR A 1 75 ? 7.852 -18.688 -0.521 1 88 75 THR A CA 1
ATOM 623 C C . THR A 1 75 ? 6.699 -19.281 0.274 1 88 75 THR A C 1
ATOM 625 O O . THR A 1 75 ? 6.91 -19.906 1.312 1 88 75 THR A O 1
ATOM 628 N N . GLY A 1 76 ? 5.477 -19 -0.108 1 84.56 76 GLY A N 1
ATOM 629 C CA . GLY A 1 76 ? 4.312 -19.578 0.536 1 84.56 76 GLY A CA 1
ATOM 630 C C . GLY A 1 76 ? 3.936 -18.891 1.83 1 84.56 76 GLY A C 1
ATOM 631 O O . GLY A 1 76 ? 3.254 -19.469 2.678 1 84.56 76 GLY A O 1
ATOM 632 N N . LEU A 1 77 ? 4.34 -17.625 1.98 1 83.5 77 LEU A N 1
ATOM 633 C CA . LEU A 1 77 ? 4.113 -16.891 3.215 1 83.5 77 LEU A CA 1
ATOM 634 C C . LEU A 1 77 ? 2.996 -15.867 3.037 1 83.5 77 LEU A C 1
ATOM 636 O O . LEU A 1 77 ? 2.723 -15.078 3.945 1 83.5 77 LEU A O 1
ATOM 640 N N . ALA A 1 78 ? 2.361 -15.781 1.862 1 87.38 78 ALA A N 1
ATOM 641 C CA . ALA A 1 78 ? 1.353 -14.766 1.557 1 87.38 78 ALA A CA 1
ATOM 642 C C . ALA A 1 78 ? -0.04 -15.242 1.96 1 87.38 78 ALA A C 1
ATOM 644 O O . ALA A 1 78 ? -0.982 -14.445 2.01 1 87.38 78 ALA A O 1
ATOM 645 N N . GLY A 1 79 ? -0.214 -16.469 2.432 1 85.38 79 GLY A N 1
ATOM 646 C CA . GLY A 1 79 ? -1.518 -17.094 2.627 1 85.38 79 GLY A CA 1
ATOM 647 C C . GLY A 1 79 ? -1.79 -18.234 1.665 1 85.38 79 GLY A C 1
ATOM 648 O O . GLY A 1 79 ? -1.286 -18.234 0.54 1 85.38 79 GLY A O 1
ATOM 649 N N . GLN A 1 80 ? -2.664 -19.078 1.97 1 86.88 80 GLN A N 1
ATOM 650 C CA . GLN A 1 80 ? -2.852 -20.312 1.221 1 86.88 80 GLN A CA 1
ATOM 651 C C . GLN A 1 80 ? -3.971 -20.172 0.195 1 86.88 80 GLN A C 1
ATOM 653 O O . GLN A 1 80 ? -4.039 -20.938 -0.77 1 86.88 80 GLN A O 1
ATOM 658 N N . THR A 1 81 ? -4.863 -19.297 0.462 1 88.56 81 THR A N 1
ATOM 659 C CA . THR A 1 81 ? -5.965 -19.031 -0.457 1 88.56 81 THR A CA 1
ATOM 660 C C . THR A 1 81 ? -5.965 -17.578 -0.896 1 88.56 81 THR A C 1
ATOM 662 O O . THR A 1 81 ? -5.379 -16.719 -0.23 1 88.56 81 THR A O 1
ATOM 665 N N . PRO A 1 82 ? -6.633 -17.312 -2 1 89.56 82 PRO A N 1
ATOM 666 C CA . PRO A 1 82 ? -6.715 -15.914 -2.438 1 89.56 82 PRO A CA 1
ATOM 667 C C . PRO A 1 82 ? -7.305 -15 -1.37 1 89.56 82 PRO A C 1
ATOM 669 O O . PRO A 1 82 ? -6.832 -13.875 -1.188 1 89.56 82 PRO A O 1
ATOM 672 N N . LEU A 1 83 ? -8.281 -15.5 -0.68 1 90.69 83 LEU A N 1
ATOM 673 C CA . LEU A 1 83 ? -8.906 -14.695 0.36 1 90.69 83 LEU A CA 1
ATOM 674 C C . LEU A 1 83 ? -7.953 -14.477 1.53 1 90.69 83 LEU A C 1
ATOM 676 O O . LEU A 1 83 ? -7.863 -13.367 2.064 1 90.69 83 LEU A O 1
ATOM 680 N N . GLU A 1 84 ? -7.215 -15.492 1.911 1 88.62 84 GLU A N 1
ATOM 681 C CA . GLU A 1 84 ? -6.223 -15.352 2.975 1 88.62 84 GLU A CA 1
ATOM 682 C C . GLU A 1 84 ? -5.125 -14.367 2.578 1 88.62 84 GLU A C 1
ATOM 684 O O . GLU A 1 84 ? -4.688 -13.555 3.396 1 88.62 84 GLU A O 1
ATOM 689 N N . GLN A 1 85 ? -4.715 -14.453 1.354 1 90.69 85 GLN A N 1
ATOM 690 C CA . GLN A 1 85 ? -3.707 -13.523 0.85 1 90.69 85 GLN A CA 1
ATOM 691 C C . GLN A 1 85 ? -4.203 -12.086 0.916 1 90.69 85 GLN A C 1
ATOM 693 O O . GLN A 1 85 ? -3.451 -11.18 1.279 1 90.69 85 GLN A O 1
ATOM 698 N N . ALA A 1 86 ? -5.441 -11.898 0.595 1 92.81 86 ALA A N 1
ATOM 699 C CA . ALA A 1 86 ? -6.031 -10.562 0.638 1 92.81 86 ALA A CA 1
ATOM 700 C C . ALA A 1 86 ? -6.094 -10.039 2.068 1 92.81 86 ALA A C 1
ATOM 702 O O . ALA A 1 86 ? -5.859 -8.852 2.312 1 92.81 86 ALA A O 1
ATOM 703 N N . LEU A 1 87 ? -6.43 -10.922 2.969 1 90.81 87 LEU A N 1
ATOM 704 C CA . LEU A 1 87 ? -6.484 -10.539 4.375 1 90.81 87 LEU A CA 1
ATOM 705 C C . LEU A 1 87 ? -5.098 -10.164 4.887 1 90.81 87 LEU A C 1
ATOM 707 O O . LEU A 1 87 ? -4.945 -9.188 5.629 1 90.81 87 LEU A O 1
ATOM 711 N N . VAL A 1 88 ? -4.074 -10.875 4.461 1 87.88 88 VAL A N 1
ATOM 712 C CA . VAL A 1 88 ? -2.697 -10.555 4.824 1 87.88 88 VAL A CA 1
ATOM 713 C C . VAL A 1 88 ? -2.309 -9.195 4.242 1 87.88 88 VAL A C 1
ATOM 715 O O . VAL A 1 88 ? -1.766 -8.344 4.949 1 87.88 88 VAL A O 1
ATOM 718 N N . ASP A 1 89 ? -2.68 -8.977 2.977 1 91.62 89 ASP A N 1
ATOM 719 C CA . ASP A 1 89 ? -2.398 -7.695 2.332 1 91.62 89 ASP A CA 1
ATOM 720 C C . ASP A 1 89 ? -3.064 -6.543 3.082 1 91.62 89 ASP A C 1
ATOM 722 O O . ASP A 1 89 ? -2.475 -5.473 3.236 1 91.62 89 ASP A O 1
ATOM 726 N N . ALA A 1 90 ? -4.258 -6.781 3.525 1 92.75 90 ALA A N 1
ATOM 727 C CA . ALA A 1 90 ? -5.012 -5.742 4.223 1 92.75 90 ALA A CA 1
ATOM 728 C C . ALA A 1 90 ? -4.328 -5.359 5.535 1 92.75 90 ALA A C 1
ATOM 730 O O . ALA A 1 90 ? -4.25 -4.176 5.875 1 92.75 90 ALA A O 1
ATOM 731 N N . ILE A 1 91 ? -3.848 -6.312 6.227 1 87.56 91 ILE A N 1
ATOM 732 C CA . ILE A 1 91 ? -3.16 -6.043 7.484 1 87.56 91 ILE A CA 1
ATOM 733 C C . ILE A 1 91 ? -1.854 -5.301 7.211 1 87.56 91 ILE A C 1
ATOM 735 O O . ILE A 1 91 ? -1.525 -4.336 7.898 1 87.56 91 ILE A O 1
ATOM 739 N N . VAL A 1 92 ? -1.157 -5.711 6.184 1 86.75 92 VAL A N 1
ATOM 740 C CA . VAL A 1 92 ? 0.093 -5.066 5.797 1 86.75 92 VAL A CA 1
ATOM 741 C C . VAL A 1 92 ? -0.171 -3.609 5.43 1 86.75 92 VAL A C 1
ATOM 743 O O . VAL A 1 92 ? 0.544 -2.709 5.875 1 86.75 92 VAL A O 1
ATOM 746 N N . ASP A 1 93 ? -1.195 -3.436 4.645 1 91.38 93 ASP A N 1
ATOM 747 C CA . ASP A 1 93 ? -1.553 -2.076 4.25 1 91.38 93 ASP A CA 1
ATOM 748 C C . ASP A 1 93 ? -1.957 -1.242 5.465 1 91.38 93 ASP A C 1
ATOM 750 O O . ASP A 1 93 ? -1.682 -0.042 5.52 1 91.38 93 ASP A O 1
ATOM 754 N N . THR A 1 94 ? -2.641 -1.837 6.441 1 89.88 94 THR A N 1
ATOM 755 C CA . THR A 1 94 ? -3.053 -1.152 7.66 1 89.88 94 THR A CA 1
ATOM 756 C C . THR A 1 94 ? -1.836 -0.687 8.453 1 89.88 94 THR A C 1
ATOM 758 O O . THR A 1 94 ? -1.783 0.46 8.906 1 89.88 94 THR A O 1
ATOM 761 N N . ILE A 1 95 ? -0.909 -1.546 8.547 1 83.81 95 ILE A N 1
ATOM 762 C CA . ILE A 1 95 ? 0.311 -1.212 9.273 1 83.81 95 ILE A CA 1
ATOM 763 C C . ILE A 1 95 ? 1.092 -0.146 8.508 1 83.81 95 ILE A C 1
ATOM 765 O O . ILE A 1 95 ? 1.625 0.791 9.102 1 83.81 95 ILE A O 1
ATOM 769 N N . ASP A 1 96 ? 1.126 -0.278 7.219 1 87.56 96 ASP A N 1
ATOM 770 C CA . ASP A 1 96 ? 1.827 0.696 6.387 1 87.56 96 ASP A CA 1
ATOM 771 C C . ASP A 1 96 ? 1.196 2.08 6.512 1 87.56 96 ASP A C 1
ATOM 773 O O . ASP A 1 96 ? 1.898 3.094 6.488 1 87.56 96 ASP A O 1
ATOM 777 N N . ASP A 1 97 ? -0.124 2.111 6.562 1 88.44 97 ASP A N 1
ATOM 778 C CA . ASP A 1 97 ? -0.812 3.381 6.773 1 88.44 97 ASP A CA 1
ATOM 779 C C . ASP A 1 97 ? -0.299 4.082 8.031 1 88.44 97 ASP A C 1
ATOM 781 O O . ASP A 1 97 ? -0.074 5.293 8.023 1 88.44 97 ASP A O 1
ATOM 785 N N . PHE A 1 98 ? -0.125 3.348 9.039 1 84.12 98 PHE A N 1
ATOM 786 C CA . PHE A 1 98 ? 0.358 3.895 10.297 1 84.12 98 PHE A CA 1
ATOM 787 C C . PHE A 1 98 ? 1.811 4.34 10.18 1 84.12 98 PHE A C 1
ATOM 789 O O . PHE A 1 98 ? 2.162 5.445 10.594 1 84.12 98 PHE A O 1
ATOM 796 N N . MET A 1 99 ? 2.607 3.531 9.562 1 80.19 99 MET A N 1
ATOM 797 C CA . MET A 1 99 ? 4.031 3.826 9.43 1 80.19 99 MET A CA 1
ATOM 798 C C . MET A 1 99 ? 4.254 5.051 8.555 1 80.19 99 MET A C 1
ATOM 800 O O . MET A 1 99 ? 5.191 5.82 8.773 1 80.19 99 MET A O 1
ATOM 804 N N . SER A 1 100 ? 3.396 5.238 7.637 1 84.31 100 SER A N 1
ATOM 805 C CA . SER A 1 100 ? 3.529 6.344 6.695 1 84.31 100 SER A CA 1
ATOM 806 C C . SER A 1 100 ? 3.225 7.68 7.359 1 84.31 100 SER A C 1
ATOM 808 O O . SER A 1 100 ? 3.539 8.742 6.812 1 84.31 100 SER A O 1
ATOM 810 N N . MET A 1 101 ? 2.631 7.676 8.555 1 85.06 101 MET A N 1
ATOM 811 C CA . MET A 1 101 ? 2.314 8.906 9.273 1 85.06 101 MET A CA 1
ATOM 812 C C . MET A 1 101 ? 3.553 9.469 9.961 1 85.06 101 MET A C 1
ATOM 814 O O . MET A 1 101 ? 3.572 10.633 10.359 1 85.06 101 MET A O 1
ATOM 818 N N . PHE A 1 102 ? 4.531 8.633 10.125 1 81.88 102 PHE A N 1
ATOM 819 C CA . PHE A 1 102 ? 5.73 9.086 10.82 1 81.88 102 PHE A CA 1
ATOM 820 C C . PHE A 1 102 ? 6.52 10.07 9.961 1 81.88 102 PHE A C 1
ATOM 822 O O . PHE A 1 102 ? 6.613 9.898 8.742 1 81.88 102 PHE A O 1
ATOM 829 N N . PRO A 1 103 ? 7.125 11.047 10.609 1 85.88 103 PRO A N 1
ATOM 830 C CA . PRO A 1 103 ? 7.824 12.109 9.883 1 85.88 103 PRO A CA 1
ATOM 831 C C . PRO A 1 103 ? 9.266 11.734 9.523 1 85.88 103 PRO A C 1
ATOM 833 O O . PRO A 1 103 ? 10.203 12.422 9.938 1 85.88 103 PRO A O 1
ATOM 836 N N . TRP A 1 104 ? 9.414 10.805 8.68 1 77 104 TRP A N 1
ATOM 837 C CA . TRP A 1 104 ? 10.711 10.203 8.398 1 77 104 TRP A CA 1
ATOM 838 C C . TRP A 1 104 ? 11.648 11.219 7.75 1 77 104 TRP A C 1
ATOM 840 O O . TRP A 1 104 ? 12.859 11.188 7.98 1 77 104 TRP A O 1
ATOM 850 N N . GLY A 1 105 ? 11.164 12.156 6.992 1 79.06 105 GLY A N 1
ATOM 851 C CA . GLY A 1 105 ? 11.984 13.125 6.285 1 79.06 105 GLY A CA 1
ATOM 852 C C . GLY A 1 105 ? 12.062 14.469 6.988 1 79.06 105 GLY A C 1
ATOM 853 O O . GLY A 1 105 ? 12.672 15.406 6.473 1 79.06 105 GLY A O 1
ATOM 854 N N . GLU A 1 106 ? 11.422 14.531 8.203 1 88 106 GLU A N 1
ATOM 855 C CA . GLU A 1 106 ? 11.414 15.797 8.938 1 88 106 GLU A CA 1
ATOM 856 C C . GLU A 1 106 ? 12.805 16.141 9.461 1 88 106 GLU A C 1
ATOM 858 O O . GLU A 1 106 ? 13.422 15.336 10.164 1 88 106 GLU A O 1
ATOM 863 N N . LYS A 1 107 ? 13.234 17.328 9.117 1 88.75 107 LYS A N 1
ATOM 864 C CA . LYS A 1 107 ? 14.594 17.734 9.453 1 88.75 107 LYS A CA 1
ATOM 865 C C . LYS A 1 107 ? 14.656 18.359 10.844 1 88.75 107 LYS A C 1
ATOM 867 O O . LYS A 1 107 ? 15.672 18.25 11.531 1 88.75 107 LYS A O 1
ATOM 872 N N . ASN A 1 108 ? 13.562 18.984 11.172 1 93.75 108 ASN A N 1
ATOM 873 C CA . ASN A 1 108 ? 13.5 19.562 12.516 1 93.75 108 ASN A CA 1
ATOM 874 C C . ASN A 1 108 ? 13.266 18.484 13.57 1 93.75 108 ASN A C 1
ATOM 876 O O . ASN A 1 108 ? 12.172 17.922 13.664 1 93.75 108 ASN A O 1
ATOM 880 N N . GLN A 1 109 ? 14.234 18.344 14.391 1 85.62 109 GLN A N 1
ATOM 881 C CA . GLN A 1 109 ? 14.219 17.234 15.344 1 85.62 109 GLN A CA 1
ATOM 882 C C . GLN A 1 109 ? 13.102 17.422 16.375 1 85.62 109 GLN A C 1
ATOM 884 O O . GLN A 1 109 ? 12.484 16.438 16.797 1 85.62 109 GLN A O 1
ATOM 889 N N . ASP A 1 110 ? 12.891 18.625 16.688 1 87.69 110 ASP A N 1
ATOM 890 C CA . ASP A 1 110 ? 11.836 18.875 17.672 1 87.69 110 ASP A CA 1
ATOM 891 C C . ASP A 1 110 ? 10.461 18.547 17.094 1 87.69 110 ASP A C 1
ATOM 893 O O . ASP A 1 110 ? 9.648 17.891 17.766 1 87.69 110 ASP A O 1
ATOM 897 N N . VAL A 1 111 ? 10.25 18.938 15.945 1 92.44 111 VAL A N 1
ATOM 898 C CA . VAL A 1 111 ? 8.992 18.641 15.273 1 92.44 111 VAL A CA 1
ATOM 899 C C . VAL A 1 111 ? 8.859 17.141 15.047 1 92.44 111 VAL A C 1
ATOM 901 O O . VAL A 1 111 ? 7.793 16.562 15.273 1 92.44 111 VAL A O 1
ATOM 904 N N . LYS A 1 112 ? 9.945 16.578 14.648 1 85.56 112 LYS A N 1
ATOM 905 C CA . LYS A 1 112 ? 9.969 15.133 14.406 1 85.56 112 LYS A CA 1
ATOM 906 C C . LYS A 1 112 ? 9.586 14.352 15.664 1 85.56 112 LYS A C 1
ATOM 908 O O . LYS A 1 112 ? 8.711 13.484 15.617 1 85.56 112 LYS A O 1
ATOM 913 N N . GLN A 1 113 ? 10.172 14.766 16.703 1 82.12 113 GLN A N 1
ATOM 914 C CA . GLN A 1 113 ? 9.93 14.07 17.969 1 82.12 113 GLN A CA 1
ATOM 915 C C . GLN A 1 113 ? 8.492 14.281 18.438 1 82.12 113 GLN A C 1
ATOM 917 O O . GLN A 1 113 ? 7.859 13.359 18.953 1 82.12 113 GLN A O 1
ATOM 922 N N . GLN A 1 114 ? 8.07 15.414 18.25 1 89.5 114 GLN A N 1
ATOM 923 C CA . GLN A 1 114 ? 6.699 15.719 18.641 1 89.5 114 GLN A CA 1
ATOM 924 C C . GLN A 1 114 ? 5.699 14.867 17.875 1 89.5 114 GLN A C 1
ATOM 926 O O . GLN A 1 114 ? 4.766 14.312 18.469 1 89.5 114 GLN A O 1
ATOM 931 N N . ILE A 1 115 ? 5.902 14.75 16.641 1 88.75 115 ILE A N 1
ATOM 932 C CA . ILE A 1 115 ? 4.996 13.961 15.805 1 88.75 115 ILE A CA 1
ATOM 933 C C . ILE A 1 115 ? 5.109 12.484 16.172 1 88.75 115 ILE A C 1
ATOM 935 O O . ILE A 1 115 ? 4.098 11.797 16.312 1 88.75 115 ILE A O 1
ATOM 939 N N . PHE A 1 116 ? 6.32 12.078 16.344 1 79.56 116 PHE A N 1
ATOM 940 C CA . PHE A 1 116 ? 6.535 10.703 16.766 1 79.56 116 PHE A CA 1
ATOM 941 C C . PHE A 1 116 ? 5.762 10.406 18.047 1 79.56 116 PHE A C 1
ATOM 943 O O . PHE A 1 116 ? 5.02 9.43 18.125 1 79.56 116 PHE A O 1
ATOM 950 N N . ASN A 1 117 ? 5.914 11.305 18.953 1 75.94 117 ASN A N 1
ATOM 951 C CA . ASN A 1 117 ? 5.273 11.125 20.266 1 75.94 117 ASN A CA 1
ATOM 952 C C . ASN A 1 117 ? 3.754 11.133 20.141 1 75.94 117 ASN A C 1
ATOM 954 O O . ASN A 1 117 ? 3.072 10.328 20.781 1 75.94 117 ASN A O 1
ATOM 958 N N . ASP A 1 118 ? 3.334 11.977 19.406 1 84.31 118 ASP A N 1
ATOM 959 C CA . ASP A 1 118 ? 1.891 12.07 19.219 1 84.31 118 ASP A CA 1
ATOM 960 C C . ASP A 1 118 ? 1.333 10.789 18.609 1 84.31 118 ASP A C 1
ATOM 962 O O . ASP A 1 118 ? 0.317 10.266 19.078 1 84.31 118 ASP A O 1
ATOM 966 N N . LEU A 1 119 ? 1.994 10.25 17.625 1 81.12 119 LEU A N 1
ATOM 967 C CA . LEU A 1 119 ? 1.554 9.039 16.953 1 81.12 119 LEU A CA 1
ATOM 968 C C . LEU A 1 119 ? 1.602 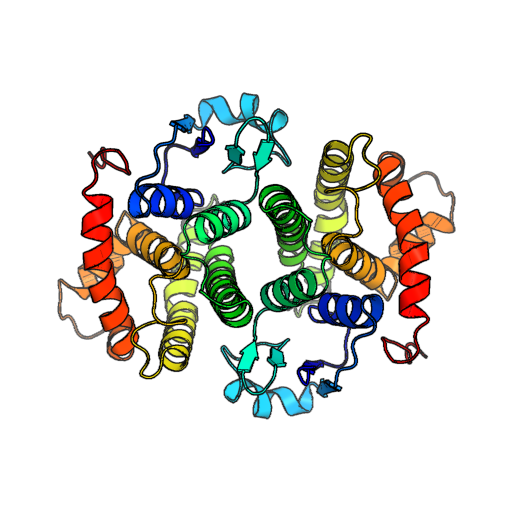7.844 17.906 1 81.12 119 LEU A C 1
ATOM 970 O O . LEU A 1 119 ? 0.664 7.043 17.953 1 81.12 119 LEU A O 1
ATOM 974 N N . LEU A 1 120 ? 2.605 7.844 18.625 1 73 120 LEU A N 1
ATOM 975 C CA . LEU A 1 120 ? 2.779 6.707 19.516 1 73 120 LEU A CA 1
ATOM 976 C C . LEU A 1 120 ? 1.793 6.77 20.672 1 73 120 LEU A C 1
ATOM 978 O O . LEU A 1 120 ? 1.305 5.738 21.141 1 73 120 LEU A O 1
ATOM 982 N N . THR A 1 121 ? 1.46 7.969 21.094 1 73.94 121 THR A N 1
ATOM 983 C CA . THR A 1 121 ? 0.627 8.156 22.281 1 73.94 121 THR A CA 1
ATOM 984 C C . THR A 1 121 ? -0.853 8.148 21.906 1 73.94 121 THR A C 1
ATOM 986 O O . THR A 1 121 ? -1.672 7.551 22.609 1 73.94 121 THR A O 1
ATOM 989 N N . ASN A 1 122 ? -1.127 8.664 20.812 1 82.62 122 ASN A N 1
ATOM 990 C CA . ASN A 1 122 ? -2.535 8.93 20.547 1 82.62 122 ASN A CA 1
ATOM 991 C C . ASN A 1 122 ? -3.068 8.062 19.406 1 82.62 122 ASN A C 1
ATOM 993 O O . ASN A 1 122 ? -4.281 7.902 19.266 1 82.62 122 ASN A O 1
ATOM 997 N N . THR A 1 123 ? -2.191 7.484 18.641 1 82.56 123 THR A N 1
ATOM 998 C CA . THR A 1 123 ? -2.654 6.746 17.469 1 82.56 123 THR A CA 1
ATOM 999 C C . THR A 1 123 ? -2.357 5.254 17.625 1 82.56 123 THR A C 1
ATOM 1001 O O . THR A 1 123 ? -3.229 4.414 17.375 1 82.56 123 THR A O 1
ATOM 1004 N N . ALA A 1 124 ? -1.197 4.938 18.047 1 77.25 124 ALA A N 1
ATOM 1005 C CA . ALA A 1 124 ? -0.708 3.562 18.109 1 77.25 124 ALA A CA 1
ATOM 1006 C C . ALA A 1 124 ? -1.606 2.691 18.969 1 77.25 124 ALA A C 1
ATOM 1008 O O . ALA A 1 124 ? -1.954 1.57 18.594 1 77.25 124 ALA A O 1
ATOM 1009 N N . PRO A 1 125 ? -2.094 3.213 20.141 1 73.56 125 PRO A N 1
ATOM 1010 C CA . PRO A 1 125 ? -2.924 2.355 21 1 73.56 125 PRO A CA 1
ATOM 1011 C C . PRO A 1 125 ? -4.219 1.919 20.312 1 73.56 125 PRO A C 1
ATOM 1013 O O . PRO A 1 125 ? -4.637 0.768 20.453 1 73.56 125 PRO A O 1
ATOM 1016 N N . GLY A 1 126 ? -4.848 2.818 19.594 1 79.12 126 GLY A N 1
ATOM 1017 C CA . GLY A 1 126 ? -6.043 2.455 18.859 1 79.12 126 GLY A CA 1
ATOM 1018 C C . GLY A 1 126 ? -5.797 1.385 17.812 1 79.12 126 GLY A C 1
ATOM 1019 O O . GLY A 1 126 ? -6.594 0.453 17.672 1 79.12 126 GLY A O 1
ATOM 1020 N N . LEU A 1 127 ? -4.715 1.506 17.125 1 81.94 127 LEU A N 1
ATOM 1021 C CA . LEU A 1 127 ? -4.359 0.51 16.109 1 81.94 127 LEU A CA 1
ATOM 1022 C C . LEU A 1 127 ? -4.113 -0.85 16.766 1 81.94 127 LEU A C 1
ATOM 1024 O O . LEU A 1 127 ? -4.566 -1.876 16.25 1 81.94 127 LEU A O 1
ATOM 1028 N N . LEU A 1 128 ? -3.393 -0.812 17.859 1 75.75 128 LEU A N 1
ATOM 1029 C CA . LEU A 1 128 ? -3.086 -2.055 18.547 1 75.75 128 LEU A CA 1
ATOM 1030 C C . LEU A 1 128 ? -4.363 -2.725 19.047 1 75.75 128 LEU A C 1
ATOM 1032 O O . LEU A 1 128 ? -4.496 -3.949 18.984 1 75.75 128 LEU A O 1
ATOM 1036 N N . ARG A 1 129 ? -5.254 -1.968 19.516 1 79.38 129 ARG A N 1
ATOM 1037 C CA . ARG A 1 129 ? -6.543 -2.498 19.953 1 79.38 129 ARG A CA 1
ATOM 1038 C C . ARG A 1 129 ? -7.301 -3.113 18.781 1 79.38 129 ARG A C 1
ATOM 1040 O O . ARG A 1 129 ? -7.879 -4.195 18.906 1 79.38 129 ARG A O 1
ATOM 1047 N N . ASP A 1 130 ? -7.316 -2.412 17.719 1 85 130 ASP A N 1
ATOM 1048 C CA . ASP A 1 130 ? -7.996 -2.912 16.516 1 85 130 ASP A CA 1
ATOM 1049 C C . ASP A 1 130 ? -7.371 -4.219 16.047 1 85 130 ASP A C 1
ATOM 1051 O O . ASP A 1 130 ? -8.086 -5.148 15.656 1 85 130 ASP A O 1
ATOM 1055 N N . LEU A 1 131 ? -6.051 -4.254 16.062 1 80.12 131 LEU A N 1
ATOM 1056 C CA . LEU A 1 131 ? -5.344 -5.461 15.656 1 80.12 131 LEU A CA 1
ATOM 1057 C C . LEU A 1 131 ? -5.648 -6.621 16.594 1 80.12 131 LEU A C 1
ATOM 1059 O O . LEU A 1 131 ? -5.82 -7.758 16.156 1 80.12 131 LEU A O 1
ATOM 1063 N N . ASP A 1 132 ? -5.711 -6.305 17.875 1 76.44 132 ASP A N 1
ATOM 1064 C CA . ASP A 1 132 ? -6.059 -7.316 18.859 1 76.44 132 ASP A CA 1
ATOM 1065 C C . ASP A 1 132 ? -7.465 -7.859 18.625 1 76.44 132 ASP A C 1
ATOM 1067 O O . ASP A 1 132 ? -7.684 -9.07 18.672 1 76.44 132 ASP A O 1
ATOM 1071 N N . SER A 1 133 ? -8.344 -6.957 18.359 1 80.75 133 SER A N 1
ATOM 1072 C CA . SER A 1 133 ? -9.719 -7.348 18.078 1 80.75 133 SER A CA 1
ATOM 1073 C C . SER A 1 133 ? -9.797 -8.188 16.812 1 80.75 133 SER A C 1
ATOM 1075 O O . SER A 1 133 ? -10.57 -9.148 16.75 1 80.75 133 SER A O 1
ATOM 1077 N N . PHE A 1 134 ? -9.031 -7.812 15.883 1 80.56 134 PHE A N 1
ATOM 1078 C CA . PHE A 1 134 ? -9.008 -8.523 14.609 1 80.56 134 PHE A CA 1
ATOM 1079 C C . PHE A 1 134 ? -8.453 -9.93 14.789 1 80.56 134 PHE A C 1
ATOM 1081 O O . PHE A 1 134 ? -8.922 -10.875 14.156 1 80.56 134 PHE A O 1
ATOM 1088 N N . LEU A 1 135 ? -7.441 -10.07 15.578 1 74 135 LEU A N 1
ATOM 1089 C CA . LEU A 1 135 ? -6.812 -11.352 15.875 1 74 135 LEU A CA 1
ATOM 1090 C C . LEU A 1 135 ? -7.777 -12.273 16.609 1 74 135 LEU A C 1
ATOM 1092 O O . LEU A 1 135 ? -7.875 -13.461 16.297 1 74 135 LEU A O 1
ATOM 1096 N N . GLY A 1 136 ? -8.531 -11.664 17.531 1 70.44 136 GLY A N 1
ATOM 1097 C CA . GLY A 1 136 ? -9.43 -12.477 18.328 1 70.44 136 GLY A CA 1
ATOM 1098 C C . GLY A 1 136 ? -8.742 -13.641 19.016 1 70.44 136 GLY A C 1
ATOM 1099 O O . GLY A 1 136 ? -7.715 -13.469 19.672 1 70.44 136 GLY A O 1
ATOM 1100 N N . ASP A 1 137 ? -9.297 -14.883 18.672 1 68.56 137 ASP A N 1
ATOM 1101 C CA . ASP A 1 137 ? -8.766 -16.078 19.312 1 68.56 137 ASP A CA 1
ATOM 1102 C C . ASP A 1 137 ? -7.797 -16.812 18.375 1 68.56 137 ASP A C 1
ATOM 1104 O O . ASP A 1 137 ? -7.281 -17.875 18.734 1 68.56 137 ASP A O 1
ATOM 1108 N N . ASN A 1 138 ? -7.59 -16.203 17.281 1 69.44 138 ASN A N 1
ATOM 1109 C CA . ASN A 1 138 ? -6.699 -16.859 16.328 1 69.44 138 ASN A CA 1
ATOM 1110 C C . ASN A 1 138 ? -5.234 -16.703 16.734 1 69.44 138 ASN A C 1
ATOM 1112 O O . ASN A 1 138 ? -4.852 -15.695 17.328 1 69.44 138 ASN A O 1
ATOM 1116 N N . LYS A 1 139 ? -4.504 -17.812 16.516 1 63.81 139 LYS A N 1
ATOM 1117 C CA . LYS A 1 139 ? -3.076 -17.797 16.828 1 63.81 139 LYS A CA 1
ATOM 1118 C C . LYS A 1 139 ? -2.32 -16.875 15.883 1 63.81 139 LYS A C 1
ATOM 1120 O O . LYS A 1 139 ? -1.308 -16.281 16.266 1 63.81 139 LYS A O 1
ATOM 1125 N N . TRP A 1 140 ? -3.041 -16.891 14.633 1 66.19 140 TRP A N 1
ATOM 1126 C CA . TRP A 1 140 ? -2.422 -16.078 13.594 1 66.19 140 TRP A CA 1
ATOM 1127 C C . TRP A 1 140 ? -3.396 -15.031 13.078 1 66.19 140 TRP A C 1
ATOM 1129 O O . TRP A 1 140 ? -4.613 -15.227 13.109 1 66.19 140 TRP A O 1
ATOM 1139 N N . LEU A 1 141 ? -2.863 -13.844 12.93 1 64.19 141 LEU A N 1
ATOM 1140 C CA . LEU A 1 141 ? -3.756 -12.805 12.422 1 64.19 141 LEU A CA 1
ATOM 1141 C C . LEU A 1 141 ? -4.504 -13.297 11.188 1 64.19 141 LEU A C 1
ATOM 1143 O O . LEU A 1 141 ? -5.699 -13.023 11.031 1 64.19 141 LEU A O 1
ATOM 1147 N N . VAL A 1 142 ? -3.75 -13.953 10.305 1 64.62 142 VAL A N 1
ATOM 1148 C CA . VAL A 1 142 ? -4.41 -14.484 9.125 1 64.62 142 VAL A CA 1
ATOM 1149 C C . VAL A 1 142 ? -3.961 -15.93 8.891 1 64.62 142 VAL A C 1
ATOM 1151 O O . VAL A 1 142 ? -2.766 -16.219 8.914 1 64.62 142 VAL A O 1
ATOM 1154 N N . GLY A 1 143 ? -4.934 -16.703 8.68 1 61.38 143 GLY A N 1
ATOM 1155 C CA . GLY A 1 143 ? -4.652 -18.078 8.289 1 61.38 143 GLY A CA 1
ATOM 1156 C C . GLY A 1 143 ? -3.965 -18.875 9.375 1 61.38 143 GLY A C 1
ATOM 1157 O O . GLY A 1 143 ? -4.094 -18.562 10.562 1 61.38 143 GLY A O 1
ATOM 1158 N N . LYS A 1 144 ? -3.41 -20 8.938 1 59.75 144 LYS A N 1
ATOM 1159 C CA . LYS A 1 144 ? -2.822 -20.969 9.867 1 59.75 144 LYS A CA 1
ATOM 1160 C C . LYS A 1 144 ? -1.299 -20.891 9.844 1 59.75 144 LYS A C 1
ATOM 1162 O O . LYS A 1 144 ? -0.622 -21.75 10.422 1 59.75 144 LYS A O 1
ATOM 1167 N N . SER A 1 145 ? -0.812 -19.828 9.07 1 55.22 145 SER A N 1
ATOM 1168 C CA . SER A 1 145 ? 0.642 -19.828 8.938 1 55.22 145 SER A CA 1
ATOM 1169 C C . SER A 1 145 ? 1.204 -18.406 9.047 1 55.22 145 SER A C 1
ATOM 1171 O O . SER A 1 145 ? 0.46 -17.422 8.953 1 55.22 145 SER A O 1
ATOM 1173 N N . VAL A 1 146 ? 2.598 -18.359 9.352 1 49.62 146 VAL A N 1
ATOM 1174 C CA . VAL A 1 146 ? 3.369 -17.125 9.438 1 49.62 146 VAL A CA 1
ATOM 1175 C C . VAL A 1 146 ? 3.184 -16.312 8.164 1 49.62 146 VAL A C 1
ATOM 1177 O O . VAL A 1 146 ? 3.262 -16.844 7.055 1 49.62 146 VAL A O 1
ATOM 1180 N N . SER A 1 147 ? 2.494 -15.188 8.328 1 54.97 147 SER A N 1
ATOM 1181 C CA . SER A 1 147 ? 2.332 -14.359 7.141 1 54.97 147 SER A CA 1
ATOM 1182 C C . SER A 1 147 ? 3.229 -13.125 7.199 1 54.97 147 SER A C 1
ATOM 1184 O O . SER A 1 147 ? 3.809 -12.828 8.242 1 54.97 147 SER A O 1
ATOM 1186 N N . ILE A 1 148 ? 3.645 -12.422 6.121 1 49.03 148 ILE A N 1
ATOM 1187 C CA . ILE A 1 148 ? 4.527 -11.281 5.902 1 49.03 148 ILE A CA 1
ATOM 1188 C C . ILE A 1 148 ? 4.195 -10.172 6.906 1 49.03 148 ILE A C 1
ATOM 1190 O O . ILE A 1 148 ? 5.059 -9.367 7.25 1 49.03 148 ILE A O 1
ATOM 1194 N N . PHE A 1 149 ? 2.906 -10.109 7.297 1 48.56 149 PHE A N 1
ATOM 1195 C CA . PHE A 1 149 ? 2.506 -9.078 8.25 1 48.56 149 PHE A CA 1
ATOM 1196 C C . PHE A 1 149 ? 3.416 -9.094 9.477 1 48.56 149 PHE A C 1
ATOM 1198 O O . PHE A 1 149 ? 3.752 -8.039 10.016 1 48.56 149 PHE A O 1
ATOM 1205 N N . PHE A 1 150 ? 3.91 -10.227 9.648 1 51.22 150 PHE A N 1
ATOM 1206 C CA . PHE A 1 150 ? 4.656 -10.406 10.891 1 51.22 150 PHE A CA 1
ATOM 1207 C C . PHE A 1 150 ? 6.012 -9.711 10.812 1 51.22 150 PHE A C 1
ATOM 1209 O O . PHE A 1 150 ? 6.457 -9.094 11.781 1 51.22 150 PHE A O 1
ATOM 1216 N N . PHE A 1 151 ? 6.434 -9.758 9.75 1 51.31 151 PHE A N 1
ATOM 1217 C CA . PHE A 1 151 ? 7.746 -9.148 9.57 1 51.31 151 PHE A CA 1
ATOM 1218 C C . PHE A 1 151 ? 7.652 -7.629 9.633 1 51.31 151 PHE A C 1
ATOM 1220 O O . PHE A 1 151 ? 8.492 -6.98 10.258 1 51.31 151 PHE A O 1
ATOM 1227 N N . LEU A 1 152 ? 6.582 -7.188 9.031 1 52.72 152 LEU A N 1
ATOM 1228 C CA . LEU A 1 152 ? 6.414 -5.738 9.055 1 52.72 152 LEU A CA 1
ATOM 1229 C C . LEU A 1 152 ? 6.277 -5.23 10.492 1 52.72 152 LEU A C 1
ATOM 1231 O O . LEU A 1 152 ? 6.863 -4.207 10.852 1 52.72 152 LEU A O 1
ATOM 1235 N N . PHE A 1 153 ? 5.629 -6.008 11.211 1 53.5 153 PHE A N 1
ATOM 1236 C CA . PHE A 1 153 ? 5.379 -5.598 12.586 1 53.5 153 PHE A CA 1
ATOM 1237 C C . PHE A 1 153 ? 6.652 -5.672 13.414 1 53.5 153 PHE A C 1
ATOM 1239 O O . PHE A 1 153 ? 6.93 -4.781 14.227 1 53.5 153 PHE A O 1
ATOM 1246 N N . GLN A 1 154 ? 7.344 -6.656 13.203 1 50.72 154 GLN A N 1
ATOM 1247 C CA . GLN A 1 154 ? 8.586 -6.828 13.945 1 50.72 154 GLN A CA 1
ATOM 1248 C C . GLN A 1 154 ? 9.586 -5.723 13.602 1 50.72 154 GLN A C 1
ATOM 1250 O O . GLN A 1 154 ? 10.273 -5.211 14.484 1 50.72 154 GLN A O 1
ATOM 1255 N N . ILE A 1 155 ? 9.703 -5.543 12.422 1 47.97 155 ILE A N 1
ATOM 1256 C CA . ILE A 1 155 ? 10.602 -4.48 11.984 1 47.97 155 ILE A CA 1
ATOM 1257 C C . ILE A 1 155 ? 10.227 -3.172 12.672 1 47.97 155 ILE A C 1
ATOM 1259 O O . ILE A 1 155 ? 11.102 -2.457 13.18 1 47.97 155 ILE A O 1
ATOM 1263 N N . GLN A 1 156 ? 8.945 -2.975 12.688 1 51.09 156 GLN A N 1
ATOM 1264 C CA . GLN A 1 156 ? 8.5 -1.723 13.289 1 51.09 156 GLN A CA 1
ATOM 1265 C C . GLN A 1 156 ? 8.797 -1.7 14.789 1 51.09 156 GLN A C 1
ATOM 1267 O O . GLN A 1 156 ? 9.203 -0.671 15.336 1 51.09 156 GLN A O 1
ATOM 1272 N N . LEU A 1 157 ? 8.625 -2.936 15.328 1 49.12 157 LEU A N 1
ATOM 1273 C CA . LEU A 1 157 ? 8.93 -3.059 16.75 1 49.12 157 LEU A CA 1
ATOM 1274 C C . LEU A 1 157 ? 10.43 -2.932 17 1 49.12 157 LEU A C 1
ATOM 1276 O O . LEU A 1 157 ? 10.844 -2.383 18.016 1 49.12 157 LEU A O 1
ATOM 1280 N N . SER A 1 158 ? 11.164 -3.537 16.156 1 46.09 158 SER A N 1
ATOM 1281 C CA . SER A 1 158 ? 12.609 -3.482 16.312 1 46.09 158 SER A CA 1
ATOM 1282 C C . SER A 1 158 ? 13.133 -2.061 16.125 1 46.09 158 SER A C 1
ATOM 1284 O O . SER A 1 158 ? 14.148 -1.685 16.734 1 46.09 158 SER A O 1
ATOM 1286 N N . LEU A 1 159 ? 12.664 -1.376 15.156 1 44.16 159 LEU A N 1
ATOM 1287 C CA . LEU A 1 159 ? 13.023 0.032 15.039 1 44.16 159 LEU A CA 1
ATOM 1288 C C . LEU A 1 159 ? 12.766 0.771 16.344 1 44.16 159 LEU A C 1
ATOM 1290 O O . LEU A 1 159 ? 13.484 1.713 16.688 1 44.16 159 LEU A O 1
ATOM 1294 N N . GLU A 1 160 ? 11.641 0.395 16.922 1 42 160 GLU A N 1
ATOM 1295 C CA . GLU A 1 160 ? 11.398 0.939 18.266 1 42 160 GLU A CA 1
ATOM 1296 C C . GLU A 1 160 ? 12.547 0.595 19.203 1 42 160 GLU A C 1
ATOM 1298 O O . GLU A 1 160 ? 12.898 1.393 20.078 1 42 160 GLU A O 1
ATOM 1303 N N . GLN A 1 161 ? 13.023 -0.573 19.172 1 40.31 161 GLN A N 1
ATOM 1304 C CA . GLN A 1 161 ? 14.086 -0.985 20.078 1 40.31 161 GLN A CA 1
ATOM 1305 C C . GLN A 1 161 ? 15.383 -0.241 19.766 1 40.31 161 GLN A C 1
ATOM 1307 O O . GLN A 1 161 ? 16.219 -0.034 20.656 1 40.31 161 GLN A O 1
ATOM 1312 N N . SER A 1 162 ? 15.766 0.011 18.672 1 42.06 162 SER A N 1
ATOM 1313 C CA . SER A 1 162 ? 16.969 0.833 18.594 1 42.06 162 SER A CA 1
ATOM 1314 C C . SER A 1 162 ? 16.781 2.172 19.297 1 42.06 162 SER A C 1
ATOM 1316 O O . SER A 1 162 ? 15.719 2.43 19.875 1 42.06 162 SER A O 1
ATOM 1318 N N . ASN A 1 163 ? 17.234 3.441 18.75 1 37.88 163 ASN A N 1
ATOM 1319 C CA . ASN A 1 163 ? 17.234 4.652 19.562 1 37.88 163 ASN A CA 1
ATOM 1320 C C . ASN A 1 163 ? 15.844 4.965 20.109 1 37.88 163 ASN A C 1
ATOM 1322 O O . ASN A 1 163 ? 15.703 5.465 21.234 1 37.88 163 ASN A O 1
ATOM 1326 N N . TRP A 1 164 ? 14.805 4.777 19.406 1 35.81 164 TRP A N 1
ATOM 1327 C CA . TRP A 1 164 ? 13.516 5.293 19.859 1 35.81 164 TRP A CA 1
ATOM 1328 C C . TRP A 1 164 ? 12.875 4.34 20.859 1 35.81 164 TRP A C 1
ATOM 1330 O O . TRP A 1 164 ? 12.289 4.777 21.859 1 35.81 164 TRP A O 1
ATOM 1340 N N . MET A 1 165 ? 12.805 3.049 20.656 1 36.19 165 MET A N 1
ATOM 1341 C CA . MET A 1 165 ? 12.312 2.24 21.766 1 36.19 165 MET A CA 1
ATOM 1342 C C . MET A 1 165 ? 13.328 2.193 22.891 1 36.19 165 MET A C 1
ATOM 1344 O O . MET A 1 165 ? 13.062 1.616 23.953 1 36.19 165 MET A O 1
ATOM 1348 N N . LYS A 1 166 ? 14.547 2.271 22.812 1 36.12 166 LYS A N 1
ATOM 1349 C CA . LYS A 1 166 ? 15.242 2.518 24.062 1 36.12 166 LYS A CA 1
ATOM 1350 C C . LYS A 1 166 ? 14.453 3.473 24.953 1 36.12 166 LYS A C 1
ATOM 1352 O O . LYS A 1 166 ? 14.445 3.328 26.172 1 36.12 166 LYS A O 1
ATOM 1357 N N . LEU A 1 167 ? 14 4.566 24.484 1 32.19 167 LEU A N 1
ATOM 1358 C CA . LEU A 1 167 ? 13.266 5.363 25.453 1 32.19 167 LEU A CA 1
ATOM 1359 C C . LEU A 1 167 ? 12.125 4.559 26.078 1 32.19 167 LEU A C 1
ATOM 1361 O O . LEU A 1 167 ? 12 4.5 27.312 1 32.19 167 LEU A O 1
ATOM 1365 N N . ASN A 1 168 ? 10.875 4.191 25.281 1 32.69 168 ASN A N 1
ATOM 1366 C CA . ASN A 1 168 ? 9.742 3.738 26.094 1 32.69 168 ASN A CA 1
ATOM 1367 C C . ASN A 1 168 ? 9.797 2.232 26.328 1 32.69 168 ASN A C 1
ATOM 1369 O O . ASN A 1 168 ? 9.039 1.706 27.156 1 32.69 168 ASN A O 1
ATOM 1373 N N . TYR A 1 169 ? 10.5 1.469 25.656 1 32.59 169 TYR A N 1
ATOM 1374 C CA . TYR A 1 169 ? 10.586 0.09 26.125 1 32.59 169 TYR A CA 1
ATOM 1375 C C . TYR A 1 169 ? 11.461 -0.008 27.375 1 32.59 169 TYR A C 1
ATOM 1377 O O . TYR A 1 169 ? 11.172 -0.788 28.281 1 32.59 169 TYR A O 1
ATOM 1385 N N . PHE A 1 170 ? 12.594 0.596 27.484 1 32.09 170 PHE A N 1
ATOM 1386 C CA . PHE A 1 170 ? 13.188 0.617 28.812 1 32.09 170 PHE A CA 1
ATOM 1387 C C . PHE A 1 170 ? 12.164 1.06 29.859 1 32.09 170 PHE A C 1
ATOM 1389 O O . PHE A 1 170 ? 12.141 0.535 30.969 1 32.09 170 PHE A O 1
ATOM 1396 N N . HIS A 1 171 ? 11.422 2.129 29.594 1 32.28 171 HIS A N 1
ATOM 1397 C CA . HIS A 1 171 ? 10.445 2.375 30.641 1 32.28 171 HIS A CA 1
ATOM 1398 C C . HIS A 1 171 ? 9.414 1.252 30.719 1 32.28 171 HIS A C 1
ATOM 1400 O O . HIS A 1 171 ? 8.633 1.179 31.672 1 32.28 171 HIS A O 1
ATOM 1406 N N . LEU A 1 172 ? 9.172 0.468 29.578 1 30.28 172 LEU A N 1
ATOM 1407 C CA . LEU A 1 172 ? 8.273 -0.658 29.812 1 30.28 172 LEU A CA 1
ATOM 1408 C C . LEU A 1 172 ? 8.914 -1.685 30.734 1 30.28 172 LEU A C 1
ATOM 1410 O O . LEU A 1 172 ? 8.242 -2.242 31.609 1 30.28 172 LEU A O 1
ATOM 1414 N N . HIS A 1 173 ? 9.984 -2.152 30.438 1 31.78 173 HIS A N 1
ATOM 1415 C CA . HIS A 1 173 ? 10.516 -3.158 31.359 1 31.78 173 HIS A CA 1
ATOM 1416 C C . HIS A 1 173 ? 11.203 -2.506 32.562 1 31.78 173 HIS A C 1
ATOM 1418 O O . HIS A 1 173 ? 11.477 -3.172 33.562 1 31.78 173 HIS A O 1
ATOM 1424 N N . SER A 1 174 ? 11.984 -1.526 32.344 1 32.22 174 SER A N 1
ATOM 1425 C CA . SER A 1 174 ? 12.609 -1.241 33.656 1 32.22 174 SER A CA 1
ATOM 1426 C C . SER A 1 174 ? 11.578 -0.801 34.688 1 32.22 174 SER A C 1
ATOM 1428 O O . SER A 1 174 ? 11.531 -1.33 35.781 1 32.22 174 SER A O 1
ATOM 1430 N N . GLN A 1 175 ? 11.555 0.613 35.031 1 30.53 175 GLN A 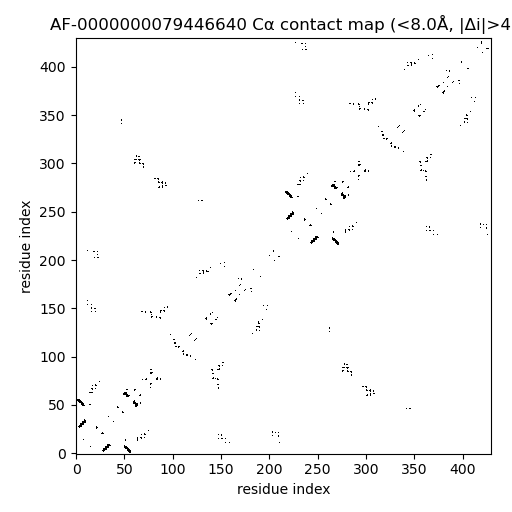N 1
ATOM 1431 C CA . GLN A 1 175 ? 10.836 1.11 36.188 1 30.53 175 GLN A CA 1
ATOM 1432 C C . GLN A 1 175 ? 9.328 0.906 36.031 1 30.53 175 GLN A C 1
ATOM 1434 O O . GLN A 1 175 ? 8.758 1.197 35 1 30.53 175 GLN A O 1
ATOM 1439 N N . ARG A 1 176 ? 8.57 0.048 36.688 1 33.81 176 ARG A N 1
ATOM 1440 C CA . ARG A 1 176 ? 7.344 0.182 37.469 1 33.81 176 ARG A CA 1
ATOM 1441 C C . ARG A 1 176 ? 7 1.649 37.719 1 33.81 176 ARG A C 1
ATOM 1443 O O . ARG A 1 176 ? 6.238 1.976 38.625 1 33.81 176 ARG A O 1
ATOM 1450 N N . SER A 1 177 ? 7.734 2.707 37.5 1 31.61 177 SER A N 1
ATOM 1451 C CA . SER A 1 177 ? 6.891 3.768 38.031 1 31.61 177 SER A CA 1
ATOM 1452 C C . SER A 1 177 ? 5.539 3.818 37.312 1 31.61 177 SER A C 1
ATOM 1454 O O . SER A 1 177 ? 5.422 3.387 36.188 1 31.61 177 SER A O 1
ATOM 1456 N N . GLU A 1 178 ? 4.32 4.145 37.906 1 32.72 178 GLU A N 1
ATOM 1457 C CA . GLU A 1 178 ? 2.863 4.234 37.844 1 32.72 178 GLU A CA 1
ATOM 1458 C C . GLU A 1 178 ? 2.416 4.82 36.5 1 32.72 178 GLU A C 1
ATOM 1460 O O . GLU A 1 178 ? 1.299 4.562 36.062 1 32.72 178 GLU A O 1
ATOM 1465 N N . LYS A 1 179 ? 3.135 5.777 35.938 1 32.19 179 LYS A N 1
ATOM 1466 C CA . LYS A 1 179 ? 2.268 6.668 35.156 1 32.19 179 LYS A CA 1
ATOM 1467 C C . LYS A 1 179 ? 2.133 6.195 33.719 1 32.19 179 LYS A C 1
ATOM 1469 O O . LYS A 1 179 ? 1.125 6.465 33.062 1 32.19 179 LYS A O 1
ATOM 1474 N N . HIS A 1 180 ? 3.23 6.086 32.938 1 33.41 180 HIS A N 1
ATOM 1475 C CA . HIS A 1 180 ? 2.818 5.945 31.547 1 33.41 180 HIS A CA 1
ATOM 1476 C C . HIS A 1 180 ? 2.693 4.477 31.156 1 33.41 180 HIS A C 1
ATOM 1478 O O . HIS A 1 180 ? 3.699 3.803 30.938 1 33.41 180 HIS A O 1
ATOM 1484 N N . PRO A 1 181 ? 1.765 3.59 31.719 1 34.03 181 PRO A N 1
ATOM 1485 C CA . PRO A 1 181 ? 1.349 2.25 31.297 1 34.03 181 PRO A CA 1
ATOM 1486 C C . PRO A 1 181 ? 1.486 2.037 29.797 1 34.03 181 PRO A C 1
ATOM 1488 O O . PRO A 1 181 ? 0.833 2.727 29 1 34.03 181 PRO A O 1
ATOM 1491 N N . LEU A 1 182 ? 2.541 2.15 29.141 1 36.34 182 LEU A N 1
ATOM 1492 C CA . LEU A 1 182 ? 2.426 1.653 27.781 1 36.34 182 LEU A CA 1
ATOM 1493 C C . LEU A 1 182 ? 1.319 0.609 27.672 1 36.34 182 LEU A C 1
ATOM 1495 O O . LEU A 1 182 ? 0.991 -0.057 28.656 1 36.34 182 LEU A O 1
ATOM 1499 N N . LEU A 1 183 ? 0.62 0.697 26.438 1 39.28 183 LEU A N 1
ATOM 1500 C CA . LEU A 1 183 ? -0.64 0.131 25.969 1 39.28 183 LEU A CA 1
ATOM 1501 C C . LEU A 1 183 ? -0.645 -1.386 26.125 1 39.28 183 LEU A C 1
ATOM 1503 O O . LEU A 1 183 ? -1.604 -2.051 25.719 1 39.28 183 LEU A O 1
ATOM 15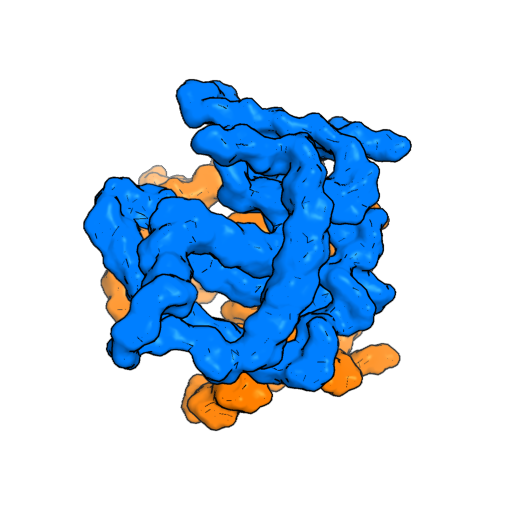07 N N . CYS A 1 184 ? 0.481 -2.037 26.234 1 38.66 184 CYS A N 1
ATOM 1508 C CA . CYS A 1 184 ? 0.388 -3.492 26.234 1 38.66 184 CYS A CA 1
ATOM 1509 C C . CYS A 1 184 ? -0.595 -3.965 27.312 1 38.66 184 CYS A C 1
ATOM 1511 O O . CYS A 1 184 ? -0.86 -5.16 27.422 1 38.66 184 CYS A O 1
ATOM 1513 N N . VAL A 1 185 ? -0.689 -3.281 28.188 1 39.97 185 VAL A N 1
ATOM 1514 C CA . VAL A 1 185 ? -1.424 -3.9 29.281 1 39.97 185 VAL A CA 1
ATOM 1515 C C . VAL A 1 185 ? -2.693 -4.559 28.75 1 39.97 185 VAL A C 1
ATOM 1517 O O . VAL A 1 185 ? -3.059 -5.656 29.172 1 39.97 185 VAL A O 1
ATOM 1520 N N . GLY A 1 186 ? -3.275 -3.898 27.859 1 43.53 186 GLY A N 1
ATOM 1521 C CA . GLY A 1 186 ? -4.578 -4.434 27.5 1 43.53 186 GLY A CA 1
ATOM 1522 C C . GLY A 1 186 ? -4.566 -5.211 26.188 1 43.53 186 GLY A C 1
ATOM 1523 O O . GLY A 1 186 ? -5.621 -5.617 25.703 1 43.53 186 GLY A O 1
ATOM 1524 N N . PHE A 1 187 ? -3.35 -5.367 25.578 1 47.69 187 PHE A N 1
ATOM 1525 C CA . PHE A 1 187 ? -3.365 -6.051 24.297 1 47.69 187 PHE A CA 1
ATOM 1526 C C . PHE A 1 187 ? -2.758 -7.445 24.406 1 47.69 187 PHE A C 1
ATOM 1528 O O . PHE A 1 187 ? -1.782 -7.762 23.734 1 47.69 187 PHE A O 1
ATOM 1535 N N . ASN A 1 188 ? -3.17 -8.164 25.344 1 49.41 188 ASN A N 1
ATOM 1536 C CA . ASN A 1 188 ? -2.6 -9.453 25.703 1 49.41 188 ASN A CA 1
ATOM 1537 C C . ASN A 1 188 ? -2.4 -10.344 24.484 1 49.41 188 ASN A C 1
ATOM 1539 O O . ASN A 1 188 ? -1.353 -10.969 24.328 1 49.41 188 ASN A O 1
ATOM 1543 N N . SER A 1 189 ? -3.359 -10.375 23.688 1 52.94 189 SER A N 1
ATOM 1544 C CA . SER A 1 189 ? -3.254 -11.289 22.562 1 52.94 189 SER A CA 1
ATOM 1545 C C . SER A 1 189 ? -2.17 -10.836 21.578 1 52.94 189 SER A C 1
ATOM 1547 O O . SER A 1 189 ? -1.421 -11.656 21.062 1 52.94 189 SER A O 1
ATOM 1549 N N . LEU A 1 190 ? -2.148 -9.609 21.453 1 59.06 190 LEU A N 1
ATOM 1550 C CA . LEU A 1 190 ? -1.137 -9.07 20.562 1 59.06 190 LEU A CA 1
ATOM 1551 C C . LEU A 1 190 ? 0.263 -9.273 21.125 1 59.06 190 LEU A C 1
ATOM 1553 O O . LEU A 1 190 ? 1.19 -9.625 20.391 1 59.06 190 LEU A O 1
ATOM 1557 N N . LEU A 1 191 ? 0.301 -9.094 22.375 1 56.88 191 LEU A N 1
ATOM 1558 C CA . LEU A 1 191 ? 1.591 -9.289 23.031 1 56.88 191 LEU A CA 1
ATOM 1559 C C . LEU A 1 191 ? 2.045 -10.742 22.922 1 56.88 191 LEU A C 1
ATOM 1561 O O . LEU A 1 191 ? 3.223 -11.008 22.688 1 56.88 191 LEU A O 1
ATOM 1565 N N . PHE A 1 192 ? 1.068 -11.539 23.203 1 54.81 192 PHE A N 1
ATOM 1566 C CA . PHE A 1 192 ? 1.37 -12.953 23.047 1 54.81 192 PHE A CA 1
ATOM 1567 C C . PHE A 1 192 ? 1.824 -13.266 21.625 1 54.81 192 PHE A C 1
ATOM 1569 O O . PHE A 1 192 ? 2.791 -14.008 21.438 1 54.81 192 PHE A O 1
ATOM 1576 N N . PHE A 1 193 ? 1.173 -12.711 20.828 1 55.88 193 PHE A N 1
ATOM 1577 C CA . PHE A 1 193 ? 1.497 -12.891 19.422 1 55.88 193 PHE A CA 1
ATOM 1578 C C . PHE A 1 193 ? 2.895 -12.359 19.125 1 55.88 193 PHE A C 1
ATOM 1580 O O . PHE A 1 193 ? 3.695 -13.047 18.484 1 55.88 193 PHE A O 1
ATOM 1587 N N . LEU A 1 194 ? 3.15 -11.32 19.641 1 58.47 194 LEU A N 1
ATOM 1588 C CA . LEU A 1 194 ? 4.434 -10.68 19.391 1 58.47 194 LEU A CA 1
ATOM 1589 C C . LEU A 1 194 ? 5.57 -11.453 20.047 1 58.47 194 LEU A C 1
ATOM 1591 O O . LEU A 1 194 ? 6.648 -11.586 19.469 1 58.47 194 LEU A O 1
ATOM 1595 N N . THR A 1 195 ? 5.297 -11.844 21.203 1 55.41 195 THR A N 1
ATOM 1596 C CA . THR A 1 195 ? 6.316 -12.594 21.938 1 55.41 195 THR A CA 1
ATOM 1597 C C . THR A 1 195 ? 6.617 -13.914 21.234 1 55.41 195 THR A C 1
ATOM 1599 O O . THR A 1 195 ? 7.773 -14.336 21.156 1 55.41 195 THR A O 1
ATOM 1602 N N . HIS A 1 196 ? 5.652 -14.547 20.828 1 53.75 196 HIS A N 1
ATOM 1603 C CA . HIS A 1 196 ? 5.832 -15.805 20.109 1 53.75 196 HIS A CA 1
ATOM 1604 C C . HIS A 1 196 ? 6.613 -15.594 18.812 1 53.75 196 HIS A C 1
ATOM 1606 O O . HIS A 1 196 ? 7.484 -16.391 18.469 1 53.75 196 HIS A O 1
ATOM 1612 N N . PHE A 1 197 ? 6.391 -14.633 18.297 1 53.22 197 PHE A N 1
ATOM 1613 C CA . PHE A 1 197 ? 7.043 -14.391 17.016 1 53.22 197 PHE A CA 1
ATOM 1614 C C . PHE A 1 197 ? 8.461 -13.867 17.219 1 53.22 197 PHE A C 1
ATOM 1616 O O . PHE A 1 197 ? 9.352 -14.148 16.422 1 53.22 197 PHE A O 1
ATOM 1623 N N . GLN A 1 198 ? 8.539 -12.984 18.141 1 54.12 198 GLN A N 1
ATOM 1624 C CA . GLN A 1 198 ? 9.906 -12.609 18.484 1 54.12 198 GLN A CA 1
ATOM 1625 C C . GLN A 1 198 ? 10.789 -13.844 18.656 1 54.12 198 GLN A C 1
ATOM 1627 O O . GLN A 1 198 ? 11.953 -13.844 18.25 1 54.12 198 GLN A O 1
ATOM 1632 N N . ALA A 1 199 ? 10.227 -14.766 19.203 1 52.03 199 ALA A N 1
ATOM 1633 C CA . ALA A 1 199 ? 10.969 -16.016 19.344 1 52.03 199 ALA A CA 1
ATOM 1634 C C . ALA A 1 199 ? 11.32 -16.609 17.984 1 52.03 199 ALA A C 1
ATOM 1636 O O . ALA A 1 199 ? 12.422 -17.125 17.797 1 52.03 199 ALA A O 1
ATOM 1637 N N . LEU A 1 200 ? 10.461 -16.422 17.125 1 50 200 LEU A N 1
ATOM 1638 C CA . LEU A 1 200 ? 10.703 -16.938 15.781 1 50 200 LEU A CA 1
ATOM 1639 C C . LEU A 1 200 ? 11.758 -16.109 15.055 1 50 200 LEU A C 1
ATOM 1641 O O . LEU A 1 200 ? 12.602 -16.656 14.344 1 50 200 LEU A O 1
ATOM 1645 N N . THR A 1 201 ? 11.602 -14.805 15.188 1 50.34 201 THR A N 1
ATOM 1646 C CA . THR A 1 201 ? 12.523 -13.914 14.484 1 50.34 201 THR A CA 1
ATOM 1647 C C . THR A 1 201 ? 13.906 -13.953 15.125 1 50.34 201 THR A C 1
ATOM 1649 O O . THR A 1 201 ? 14.914 -13.773 14.445 1 50.34 201 THR A O 1
ATOM 1652 N N . THR A 1 202 ? 13.898 -13.875 16.438 1 50.62 202 THR A N 1
ATOM 1653 C CA . THR A 1 202 ? 15.203 -14.078 17.062 1 50.62 202 THR A CA 1
ATOM 1654 C C . THR A 1 202 ? 15.93 -15.258 16.406 1 50.62 202 THR A C 1
ATOM 1656 O O . THR A 1 202 ? 17.156 -15.234 16.266 1 50.62 202 THR A O 1
ATOM 1659 N N . LEU A 1 203 ? 15.188 -16.125 16.078 1 44.84 203 LEU A N 1
ATOM 1660 C CA . LEU A 1 203 ? 15.82 -17.219 15.367 1 44.84 203 LEU A CA 1
ATOM 1661 C C . LEU A 1 203 ? 16.312 -16.781 14 1 44.84 203 LEU A C 1
ATOM 1663 O O . LEU A 1 203 ? 17.344 -17.266 13.516 1 44.84 203 LEU A O 1
ATOM 1667 N N . ILE A 1 204 ? 15.617 -15.961 13.398 1 46.03 204 ILE A N 1
ATOM 1668 C CA . ILE A 1 204 ? 15.992 -15.461 12.078 1 46.03 204 ILE A CA 1
ATOM 1669 C C . ILE A 1 204 ? 17.109 -14.422 12.227 1 46.03 204 ILE A C 1
ATOM 1671 O O . ILE A 1 204 ? 18.062 -14.414 11.438 1 46.03 204 ILE A O 1
ATOM 1675 N N . ILE A 1 205 ? 16.891 -13.484 13.102 1 46.56 205 ILE A N 1
ATOM 1676 C CA . ILE A 1 205 ? 17.906 -12.461 13.32 1 46.56 205 ILE A CA 1
ATOM 1677 C C . ILE A 1 205 ? 19.219 -13.117 13.758 1 46.56 205 ILE A C 1
ATOM 1679 O O . ILE A 1 205 ? 20.312 -12.617 13.453 1 46.56 205 ILE A O 1
ATOM 1683 N N . SER A 1 206 ? 19.125 -14.156 14.453 1 41.41 206 SER A N 1
ATOM 1684 C CA . SER A 1 206 ? 20.406 -14.773 14.781 1 41.41 206 SER A CA 1
ATOM 1685 C C . SER A 1 206 ? 21.141 -15.195 13.516 1 41.41 206 SER A C 1
ATOM 1687 O O . SER A 1 206 ? 22.266 -15.695 13.586 1 41.41 206 SER A O 1
ATOM 1689 N N . HIS A 1 207 ? 20.484 -15.133 12.484 1 39.53 207 HIS A N 1
ATOM 1690 C CA . HIS A 1 207 ? 21.312 -15.445 11.328 1 39.53 207 HIS A CA 1
ATOM 1691 C C . HIS A 1 207 ? 22.25 -14.289 11 1 39.53 207 HIS A C 1
ATOM 1693 O O . HIS A 1 207 ? 21.844 -13.125 10.984 1 39.53 207 HIS A O 1
ATOM 1699 N N . PRO A 1 208 ? 23.594 -14.414 11.016 1 38.94 208 PRO A N 1
ATOM 1700 C CA . PRO A 1 208 ? 24.688 -13.461 10.852 1 38.94 208 PRO A CA 1
ATOM 1701 C C . PRO A 1 208 ? 24.406 -12.422 9.758 1 38.94 208 PRO A C 1
ATOM 1703 O O . PRO A 1 208 ? 24.859 -11.281 9.859 1 38.94 208 PRO A O 1
ATOM 1706 N N . GLN A 1 209 ? 24.031 -12.898 8.586 1 38.53 209 GLN A N 1
ATOM 1707 C CA . GLN A 1 209 ? 24.031 -12 7.441 1 38.53 209 GLN A CA 1
ATOM 1708 C C . GLN A 1 209 ? 23.016 -10.875 7.629 1 38.53 209 GLN A C 1
ATOM 1710 O O . GLN A 1 209 ? 22.969 -9.945 6.82 1 38.53 209 GLN A O 1
ATOM 1715 N N . ALA A 1 210 ? 22.016 -11.062 8.391 1 38.09 210 ALA A N 1
ATOM 1716 C CA . ALA A 1 210 ? 21.156 -9.898 8.523 1 38.09 210 ALA A CA 1
ATOM 1717 C C . ALA A 1 210 ? 21.922 -8.711 9.102 1 38.09 210 ALA A C 1
ATOM 1719 O O . ALA A 1 210 ? 22.375 -7.832 8.359 1 38.09 210 ALA A O 1
ATOM 1720 N N . TRP A 1 211 ? 21.234 -7.684 10.203 1 37.25 211 TRP A N 1
ATOM 1721 C CA . TRP A 1 211 ? 21.922 -6.543 10.789 1 37.25 211 TRP A CA 1
ATOM 1722 C C . TRP A 1 211 ? 23.047 -7 11.711 1 37.25 211 TRP A C 1
ATOM 1724 O O . TRP A 1 211 ? 22.797 -7.551 12.781 1 37.25 211 TRP A O 1
ATOM 1734 N N . THR A 1 212 ? 23.828 -7.969 11.422 1 32.78 212 THR A N 1
ATOM 1735 C CA . THR A 1 212 ? 24.906 -8.297 12.344 1 32.78 212 THR A CA 1
ATOM 1736 C C . THR A 1 212 ? 25.469 -7.035 12.977 1 32.78 212 THR A C 1
ATOM 1738 O O . THR A 1 212 ? 25.859 -7.039 14.148 1 32.78 212 THR A O 1
ATOM 1741 N N . HIS A 1 213 ? 26.125 -5.992 12.242 1 27.14 213 HIS A N 1
ATOM 1742 C CA . HIS A 1 213 ? 26.953 -5.055 12.992 1 27.14 213 HIS A CA 1
ATOM 1743 C C . HIS A 1 213 ? 26.109 -4.094 13.812 1 27.14 213 HIS A C 1
ATOM 1745 O O . HIS A 1 213 ? 25.656 -3.061 13.305 1 27.14 213 HIS A O 1
ATOM 1751 N N . ILE A 1 214 ? 25.078 -4.422 14.383 1 26.06 214 ILE A N 1
ATOM 1752 C CA . ILE A 1 214 ? 24.828 -3.5 15.484 1 26.06 214 ILE A CA 1
ATOM 1753 C C . ILE A 1 214 ? 26.062 -3.418 16.375 1 26.06 214 ILE A C 1
ATOM 1755 O O . ILE A 1 214 ? 26.375 -4.371 17.094 1 26.06 214 ILE A O 1
ATOM 1759 N N . CYS A 1 215 ? 27.344 -3.072 15.93 1 21.59 215 CYS A N 1
ATOM 1760 C CA . CYS A 1 215 ? 28.328 -2.711 16.938 1 21.59 215 CYS A CA 1
ATOM 1761 C C . CYS A 1 215 ? 27.812 -1.615 17.859 1 21.59 215 CYS A C 1
ATOM 1763 O O . CYS A 1 215 ? 27.062 -0.733 17.422 1 21.59 215 CYS A O 1
ATOM 1765 N N . MET B 1 1 ? -20.609 -18.594 -8.016 1 79.44 1 MET B N 1
ATOM 1766 C CA . MET B 1 1 ? -19.812 -17.375 -7.895 1 79.44 1 MET B CA 1
ATOM 1767 C C . MET B 1 1 ? -20.047 -16.719 -6.543 1 79.44 1 MET B C 1
ATOM 1769 O O . MET B 1 1 ? -21.125 -16.812 -5.977 1 79.44 1 MET B O 1
ATOM 1773 N N . PRO B 1 2 ? -18.984 -16.203 -5.934 1 89.69 2 PRO B N 1
ATOM 1774 C CA . PRO B 1 2 ? -19.188 -15.586 -4.617 1 89.69 2 PRO B CA 1
ATOM 1775 C C . PRO B 1 2 ? -20.094 -14.359 -4.66 1 89.69 2 PRO B C 1
ATOM 1777 O O . PRO B 1 2 ? -20.266 -13.75 -5.719 1 89.69 2 PRO B O 1
ATOM 1780 N N . HIS B 1 3 ? -20.828 -14.188 -3.654 1 93.75 3 HIS B N 1
ATOM 1781 C CA . HIS B 1 3 ? -21.578 -12.945 -3.477 1 93.75 3 HIS B CA 1
ATOM 1782 C C . HIS B 1 3 ? -20.672 -11.836 -2.941 1 93.75 3 HIS B C 1
ATOM 1784 O O . HIS B 1 3 ? -19.984 -12.016 -1.933 1 93.75 3 HIS B O 1
ATOM 1790 N N . TYR B 1 4 ? -20.688 -10.672 -3.701 1 97.06 4 TYR B N 1
ATOM 1791 C CA . TYR B 1 4 ? -19.859 -9.523 -3.318 1 97.06 4 TYR B CA 1
ATOM 1792 C C . TYR B 1 4 ? -20.734 -8.367 -2.848 1 97.06 4 TYR B C 1
ATOM 1794 O O . TYR B 1 4 ? -21.703 -8 -3.514 1 97.06 4 TYR B O 1
ATOM 1802 N N . LYS B 1 5 ? -20.359 -7.816 -1.703 1 97.62 5 LYS B N 1
ATOM 1803 C CA . LYS B 1 5 ? -20.984 -6.59 -1.201 1 97.62 5 LYS B CA 1
ATOM 1804 C C . LYS B 1 5 ? -19.922 -5.555 -0.827 1 97.62 5 LYS B C 1
ATOM 1806 O O . LYS B 1 5 ? -19.141 -5.773 0.096 1 97.62 5 LYS B O 1
ATOM 1811 N N . LEU B 1 6 ? -19.938 -4.438 -1.556 1 97.62 6 LEU B N 1
ATOM 1812 C CA . LEU B 1 6 ? -18.984 -3.357 -1.327 1 97.62 6 LEU B CA 1
ATOM 1813 C C . LEU B 1 6 ? -19.625 -2.227 -0.528 1 97.62 6 LEU B C 1
ATOM 1815 O O . LEU B 1 6 ? -20.703 -1.75 -0.876 1 97.62 6 LEU B O 1
ATOM 1819 N N . MET B 1 7 ? -18.984 -1.887 0.541 1 98.06 7 MET B N 1
ATOM 1820 C CA . MET B 1 7 ? -19.484 -0.765 1.333 1 98.06 7 MET B CA 1
ATOM 1821 C C . MET B 1 7 ? -18.547 0.425 1.245 1 98.06 7 MET B C 1
ATOM 1823 O O . MET B 1 7 ? -17.328 0.282 1.465 1 98.06 7 MET B O 1
ATOM 1827 N N . TYR B 1 8 ? -19.078 1.564 0.927 1 95.75 8 TYR B N 1
ATOM 1828 C CA . TYR B 1 8 ? -18.359 2.828 0.896 1 95.75 8 TYR B CA 1
ATOM 1829 C C . TYR B 1 8 ? -19.312 4.012 0.92 1 95.75 8 TYR B C 1
ATOM 1831 O O . TYR B 1 8 ? -20.531 3.832 0.855 1 95.75 8 TYR B O 1
ATOM 1839 N N . PHE B 1 9 ? -18.781 5.188 1.123 1 91.56 9 PHE B N 1
ATOM 1840 C CA . PHE B 1 9 ? -19.594 6.387 1.063 1 91.56 9 PHE B CA 1
ATOM 1841 C C . PHE B 1 9 ? -20.172 6.582 -0.337 1 91.56 9 PHE B C 1
ATOM 1843 O O . PHE B 1 9 ? -19.656 6.031 -1.308 1 91.56 9 PHE B O 1
ATOM 1850 N N . ASN B 1 10 ? -21.172 7.363 -0.334 1 86.88 10 ASN B N 1
ATOM 1851 C CA . ASN B 1 10 ? -21.75 7.711 -1.623 1 86.88 10 ASN B CA 1
ATOM 1852 C C . ASN B 1 10 ? -20.891 8.703 -2.385 1 86.88 10 ASN B C 1
ATOM 1854 O O . ASN B 1 10 ? -21.312 9.828 -2.668 1 86.88 10 ASN B O 1
ATOM 1858 N N . LEU B 1 11 ? -19.672 8.273 -2.668 1 77.5 11 LEU B N 1
ATOM 1859 C CA . LEU B 1 11 ? -18.703 9.023 -3.451 1 77.5 11 LEU B CA 1
ATOM 1860 C C . LEU B 1 11 ? -17.672 8.086 -4.09 1 77.5 11 LEU B C 1
ATOM 1862 O O . LEU B 1 11 ? -17.641 6.895 -3.771 1 77.5 11 LEU B O 1
ATOM 1866 N N . ARG B 1 12 ? -16.891 8.367 -5.012 1 74.88 12 ARG B N 1
ATOM 1867 C CA . ARG B 1 12 ? -15.914 7.551 -5.727 1 74.88 12 ARG B CA 1
ATOM 1868 C C . ARG B 1 12 ? -14.758 7.152 -4.812 1 74.88 12 ARG B C 1
ATOM 1870 O O . ARG B 1 12 ? -14.617 5.98 -4.461 1 74.88 12 ARG B O 1
ATOM 1877 N N . GLY B 1 13 ? -14.016 8.109 -4.281 1 76.56 13 GLY B N 1
ATOM 1878 C CA . GLY B 1 13 ? -12.922 7.945 -3.336 1 76.56 13 GLY B CA 1
ATOM 1879 C C . GLY B 1 13 ? -12.172 6.637 -3.506 1 76.56 13 GLY B C 1
ATOM 1880 O O . GLY B 1 13 ? -11.961 6.18 -4.629 1 76.56 13 GLY B O 1
ATOM 1881 N N . ARG B 1 14 ? -11.812 5.98 -2.484 1 83.94 14 ARG B N 1
ATOM 1882 C CA . ARG B 1 14 ? -10.938 4.816 -2.447 1 83.94 14 ARG B CA 1
ATOM 1883 C C . ARG B 1 14 ? -11.656 3.568 -2.949 1 83.94 14 ARG B C 1
ATOM 1885 O O . ARG B 1 14 ? -11.016 2.564 -3.271 1 83.94 14 ARG B O 1
ATOM 1892 N N . ALA B 1 15 ? -12.969 3.621 -3.084 1 89.25 15 ALA B N 1
ATOM 1893 C CA . ALA B 1 15 ? -13.719 2.445 -3.514 1 89.25 15 ALA B CA 1
ATOM 1894 C C . ALA B 1 15 ? -13.812 2.381 -5.035 1 89.25 15 ALA B C 1
ATOM 1896 O O . ALA B 1 15 ? -14.18 1.347 -5.598 1 89.25 15 ALA B O 1
ATOM 1897 N N . GLU B 1 16 ? -13.445 3.428 -5.695 1 82.38 16 GLU B N 1
A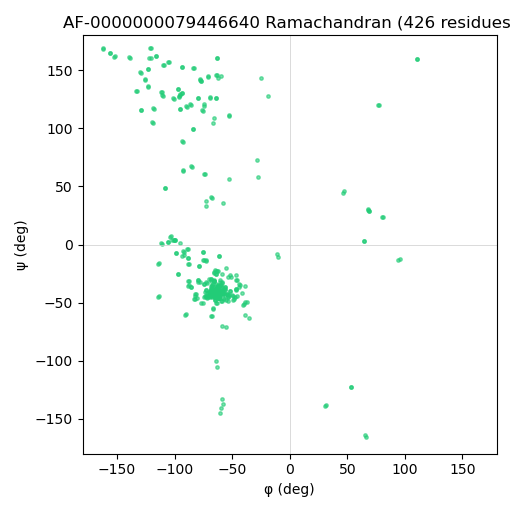TOM 1898 C CA . GLU B 1 16 ? -13.711 3.525 -7.129 1 82.38 16 GLU B CA 1
ATOM 1899 C C . GLU B 1 16 ? -12.922 2.477 -7.906 1 82.38 16 GLU B C 1
ATOM 1901 O O . GLU B 1 16 ? -13.414 1.934 -8.898 1 82.38 16 GLU B O 1
ATOM 1906 N N . ILE B 1 17 ? -11.727 2.236 -7.539 1 83 17 ILE B N 1
ATOM 1907 C CA . ILE B 1 17 ? -10.914 1.232 -8.219 1 83 17 ILE B CA 1
ATOM 1908 C C . ILE B 1 17 ? -11.602 -0.129 -8.133 1 83 17 ILE B C 1
ATOM 1910 O O . ILE B 1 17 ? -11.539 -0.923 -9.078 1 83 17 ILE B O 1
ATOM 1914 N N . ILE B 1 18 ? -12.227 -0.408 -7.043 1 90.19 18 ILE B N 1
ATOM 1915 C CA . ILE B 1 18 ? -12.922 -1.675 -6.84 1 90.19 18 ILE B CA 1
ATOM 1916 C C . ILE B 1 18 ? -14.148 -1.745 -7.75 1 90.19 18 ILE B C 1
ATOM 1918 O O . ILE B 1 18 ? -14.383 -2.762 -8.406 1 90.19 18 ILE B O 1
ATOM 1922 N N . ARG B 1 19 ? -14.867 -0.673 -7.824 1 85 19 ARG B N 1
ATOM 1923 C CA . ARG B 1 19 ? -16.031 -0.595 -8.695 1 85 19 ARG B CA 1
ATOM 1924 C C . ARG B 1 19 ? -15.641 -0.783 -10.156 1 85 19 ARG B C 1
ATOM 1926 O O . ARG B 1 19 ? -16.344 -1.463 -10.914 1 85 19 ARG B O 1
ATOM 1933 N N . TYR B 1 20 ? -14.555 -0.215 -10.508 1 80.25 20 TYR B N 1
ATOM 1934 C CA . TYR B 1 20 ? -14.062 -0.349 -11.875 1 80.25 20 TYR B CA 1
ATOM 1935 C C . TYR B 1 20 ? -13.703 -1.797 -12.18 1 80.25 20 TYR B C 1
ATOM 1937 O O . TYR B 1 20 ? -13.977 -2.293 -13.273 1 80.25 20 TYR B O 1
ATOM 1945 N N . LEU B 1 21 ? -13.086 -2.453 -11.305 1 85.12 21 LEU B N 1
ATOM 1946 C CA . LEU B 1 21 ? -12.711 -3.848 -11.492 1 85.12 21 LEU B CA 1
ATOM 1947 C C . LEU B 1 21 ? -13.945 -4.727 -11.672 1 85.12 21 LEU B C 1
ATOM 1949 O O . LEU B 1 21 ? -13.961 -5.605 -12.539 1 85.12 21 LEU B O 1
ATOM 1953 N N . PHE B 1 22 ? -15.008 -4.496 -10.859 1 88.06 22 PHE B N 1
ATOM 1954 C CA . PHE B 1 22 ? -16.25 -5.23 -11.016 1 88.06 22 PHE B CA 1
ATOM 1955 C C . PHE B 1 22 ? -16.859 -4.98 -12.391 1 88.06 22 PHE B C 1
ATOM 1957 O O . PHE B 1 22 ? -17.266 -5.922 -13.07 1 88.06 22 PHE B O 1
ATOM 1964 N N . ALA B 1 23 ? -16.875 -3.748 -12.742 1 81.19 23 ALA B N 1
ATOM 1965 C CA . ALA B 1 23 ? -17.484 -3.363 -14.016 1 81.19 23 ALA B CA 1
ATOM 1966 C C . ALA B 1 23 ? -16.734 -3.975 -15.195 1 81.19 23 ALA B C 1
ATOM 1968 O O . ALA B 1 23 ? -17.344 -4.574 -16.078 1 81.19 23 ALA B O 1
ATOM 1969 N N . TYR B 1 24 ? -15.453 -3.824 -15.211 1 76.94 24 TYR B N 1
ATOM 1970 C CA . TYR B 1 24 ? -14.617 -4.328 -16.297 1 76.94 24 TYR B CA 1
ATOM 1971 C C . TYR B 1 24 ? -14.742 -5.84 -16.422 1 76.94 24 TYR B C 1
ATOM 1973 O O . TYR B 1 24 ? -14.711 -6.383 -17.531 1 76.94 24 TYR B O 1
ATOM 1981 N N . SER B 1 25 ? -14.906 -6.512 -15.328 1 83.75 25 SER B N 1
ATOM 1982 C CA . SER B 1 25 ? -14.906 -7.969 -15.312 1 83.75 25 SER B CA 1
ATOM 1983 C C . SER B 1 25 ? -16.328 -8.516 -15.461 1 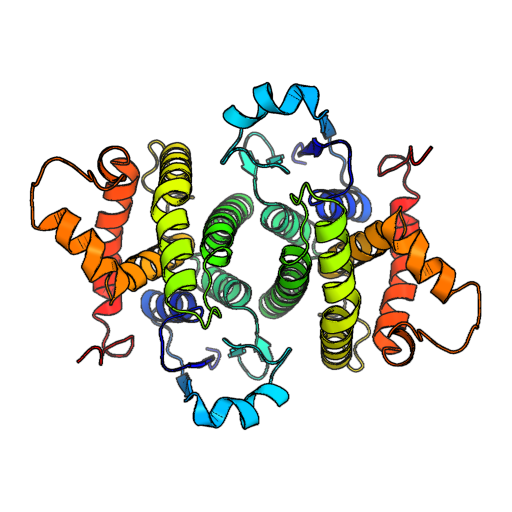83.75 25 SER B C 1
ATOM 1985 O O . SER B 1 25 ? -16.516 -9.734 -15.516 1 83.75 25 SER B O 1
ATOM 1987 N N . GLY B 1 26 ? -17.281 -7.68 -15.469 1 84.44 26 GLY B N 1
ATOM 1988 C CA . GLY B 1 26 ? -18.672 -8.094 -15.602 1 84.44 26 GLY B CA 1
ATOM 1989 C C . GLY B 1 26 ? -19.172 -8.867 -14.391 1 84.44 26 GLY B C 1
ATOM 1990 O O . GLY B 1 26 ? -19.984 -9.781 -14.531 1 84.44 26 GLY B O 1
ATOM 1991 N N . ILE B 1 27 ? -18.656 -8.578 -13.297 1 91.56 27 ILE B N 1
ATOM 1992 C CA . ILE B 1 27 ? -19.047 -9.258 -12.07 1 91.56 27 ILE B CA 1
ATOM 1993 C C . ILE B 1 27 ? -20.109 -8.438 -11.344 1 91.56 27 ILE B C 1
ATOM 1995 O O . ILE B 1 27 ? -19.922 -7.242 -11.109 1 91.56 27 ILE B O 1
ATOM 1999 N N . LYS B 1 28 ? -21.203 -9.086 -10.992 1 93.25 28 LYS B N 1
ATOM 2000 C CA . LYS B 1 28 ? -22.25 -8.43 -10.219 1 93.25 28 LYS B CA 1
ATOM 2001 C C . LYS B 1 28 ? -21.875 -8.336 -8.742 1 93.25 28 LYS B C 1
ATOM 2003 O O . LYS B 1 28 ? -21.266 -9.258 -8.195 1 93.25 28 LYS B O 1
ATOM 2008 N N . TYR B 1 29 ? -22.25 -7.199 -8.164 1 95.19 29 TYR B N 1
ATOM 2009 C CA . TYR B 1 29 ? -22.016 -6.988 -6.738 1 95.19 29 TYR B CA 1
ATOM 2010 C C . TYR B 1 29 ? -23.047 -6.035 -6.145 1 95.19 29 TYR B C 1
ATOM 2012 O O . TYR B 1 29 ? -23.734 -5.332 -6.879 1 95.19 29 TYR B O 1
ATOM 2020 N N . GLU B 1 30 ? -23.156 -6.051 -4.91 1 96.38 30 GLU B N 1
ATOM 2021 C CA . GLU B 1 30 ? -23.969 -5.066 -4.199 1 96.38 30 GLU B CA 1
ATOM 2022 C C . GLU B 1 30 ? -23.141 -3.842 -3.818 1 96.38 30 GLU B C 1
ATOM 2024 O O . GLU B 1 30 ? -22.188 -3.943 -3.045 1 96.38 30 GLU B O 1
ATOM 2029 N N . ASP B 1 31 ? -23.516 -2.73 -4.312 1 95.56 31 ASP B N 1
ATOM 2030 C CA . ASP B 1 31 ? -22.859 -1.469 -3.973 1 95.56 31 ASP B CA 1
ATOM 2031 C C . ASP B 1 31 ? -23.578 -0.776 -2.812 1 95.56 31 ASP B C 1
ATOM 2033 O O . ASP B 1 31 ? -24.453 0.053 -3.027 1 95.56 31 ASP B O 1
ATOM 2037 N N . HIS B 1 32 ? -23.188 -1.078 -1.649 1 96.94 32 HIS B N 1
ATOM 2038 C CA . HIS B 1 32 ? -23.797 -0.502 -0.46 1 96.94 32 HIS B CA 1
ATOM 2039 C C . HIS B 1 32 ? -23.188 0.856 -0.126 1 96.94 32 HIS B C 1
ATOM 2041 O O . HIS B 1 32 ? -22.156 0.931 0.538 1 96.94 32 HIS B O 1
ATOM 2047 N N . ARG B 1 33 ? -23.859 1.888 -0.5 1 95.19 33 ARG B N 1
ATOM 2048 C CA . ARG B 1 33 ? -23.391 3.252 -0.284 1 95.19 33 ARG B CA 1
ATOM 2049 C C . ARG B 1 33 ? -24 3.848 0.98 1 95.19 33 ARG B C 1
ATOM 2051 O O . ARG B 1 33 ? -25.219 3.844 1.149 1 95.19 33 ARG B O 1
ATOM 2058 N N . ILE B 1 34 ? -23.141 4.324 1.784 1 95.94 34 ILE B N 1
ATOM 2059 C CA . ILE B 1 34 ? -23.656 4.848 3.043 1 95.94 34 ILE B CA 1
ATOM 2060 C C . ILE B 1 34 ? -23.531 6.371 3.055 1 95.94 34 ILE B C 1
ATOM 2062 O O . ILE B 1 34 ? -22.672 6.938 2.381 1 95.94 34 ILE B O 1
ATOM 2066 N N . GLU B 1 35 ? -24.406 6.988 3.859 1 93.69 35 GLU B N 1
ATOM 2067 C CA . GLU B 1 35 ? -24.344 8.43 4.07 1 93.69 35 GLU B CA 1
ATOM 2068 C C . GLU B 1 35 ? -23.516 8.781 5.293 1 93.69 35 GLU B C 1
ATOM 2070 O O . GLU B 1 35 ? -23.438 8 6.246 1 93.69 35 GLU B O 1
ATOM 2075 N N . GLN B 1 36 ? -22.984 9.922 5.23 1 91.06 36 GLN B N 1
ATOM 2076 C CA . GLN B 1 36 ? -22.109 10.383 6.301 1 91.06 36 GLN B CA 1
ATOM 2077 C C . GLN B 1 36 ? -22.812 10.352 7.648 1 91.06 36 GLN B C 1
ATOM 2079 O O . GLN B 1 36 ? -22.203 10.062 8.68 1 91.06 36 GLN B O 1
ATOM 2084 N N . VAL B 1 37 ? -24.078 10.664 7.664 1 95.19 37 VAL B N 1
ATOM 2085 C CA . VAL B 1 37 ? -24.859 10.742 8.898 1 95.19 37 VAL B CA 1
ATOM 2086 C C . VAL B 1 37 ? -24.906 9.367 9.57 1 95.19 37 VAL B C 1
ATOM 2088 O O . VAL B 1 37 ? -25.016 9.273 10.789 1 95.19 37 VAL B O 1
ATOM 2091 N N . ASP B 1 38 ? -24.703 8.258 8.859 1 96.31 38 ASP B N 1
ATOM 2092 C CA . ASP B 1 38 ? -24.797 6.895 9.375 1 96.31 38 ASP B CA 1
ATOM 2093 C C . ASP B 1 38 ? -23.438 6.391 9.836 1 96.31 38 ASP B C 1
ATOM 2095 O O . ASP B 1 38 ? -23.344 5.363 10.508 1 96.31 38 ASP B O 1
ATOM 2099 N N . TRP B 1 39 ? -22.422 7.102 9.547 1 95.69 39 TRP B N 1
ATOM 2100 C CA . TRP B 1 39 ? -21.047 6.641 9.727 1 95.69 39 TRP B CA 1
ATOM 2101 C C . TRP B 1 39 ? -20.75 6.371 11.195 1 95.69 39 TRP B C 1
ATOM 2103 O O . TRP B 1 39 ? -20.203 5.328 11.547 1 95.69 39 TRP B O 1
ATOM 2113 N N . PRO B 1 40 ? -21.234 7.234 12.133 1 96.62 40 PRO B N 1
ATOM 2114 C CA . PRO B 1 40 ? -20.922 6.984 13.539 1 96.62 40 PRO B CA 1
ATOM 2115 C C . PRO B 1 40 ? -21.438 5.641 14.031 1 96.62 40 PRO B C 1
ATOM 2117 O O . PRO B 1 40 ? -20.812 5.004 14.883 1 96.62 40 PRO B O 1
ATOM 2120 N N . LYS B 1 41 ? -22.516 5.18 13.531 1 97.31 41 LYS B N 1
ATOM 2121 C CA . LYS B 1 41 ? -23.109 3.908 13.922 1 97.31 41 LYS B CA 1
ATOM 2122 C C . LYS B 1 41 ? -22.391 2.734 13.273 1 97.31 41 LYS B C 1
ATOM 2124 O O . LYS B 1 41 ? -22.266 1.667 13.875 1 97.31 41 LYS B O 1
ATOM 2129 N N . ILE B 1 42 ? -21.891 2.924 12.109 1 97.06 42 ILE B N 1
ATOM 2130 C CA . ILE B 1 42 ? -21.312 1.851 11.312 1 97.06 42 ILE B CA 1
ATOM 2131 C C . ILE B 1 42 ? -19.844 1.665 11.695 1 97.06 42 ILE B C 1
ATOM 2133 O O . ILE B 1 42 ? -19.359 0.535 11.781 1 97.06 42 ILE B O 1
ATOM 2137 N N . LYS B 1 43 ? -19.141 2.717 11.984 1 96.06 43 LYS B N 1
ATOM 2138 C CA . LYS B 1 43 ? -17.688 2.75 12.164 1 96.06 43 LYS B CA 1
ATOM 2139 C C . LYS B 1 43 ? -17.234 1.719 13.195 1 96.06 43 LYS B C 1
ATOM 2141 O O . LYS B 1 43 ? -16.328 0.93 12.938 1 96.06 43 LYS B O 1
ATOM 2146 N N . PRO B 1 44 ? -17.891 1.607 14.305 1 94.81 44 PRO B N 1
ATOM 2147 C CA . PRO B 1 44 ? -17.406 0.666 15.312 1 94.81 44 PRO B CA 1
ATOM 2148 C C . PRO B 1 44 ? -17.703 -0.789 14.953 1 94.81 44 PRO B C 1
ATOM 2150 O O . PRO B 1 44 ? -17.188 -1.704 15.602 1 94.81 44 PRO B O 1
ATOM 2153 N N . THR B 1 45 ? -18.453 -1.08 13.898 1 94.19 45 THR B N 1
ATOM 2154 C CA . THR B 1 45 ? -18.891 -2.436 13.586 1 94.19 45 THR B CA 1
ATOM 2155 C C . THR B 1 45 ? -17.984 -3.061 12.523 1 94.19 45 THR B C 1
ATOM 2157 O O . THR B 1 45 ? -18.125 -4.246 12.211 1 94.19 45 THR B O 1
ATOM 2160 N N . ILE B 1 46 ? -17.094 -2.277 11.969 1 94.69 46 ILE B N 1
ATOM 2161 C CA . ILE B 1 46 ? -16.281 -2.797 10.875 1 94.69 46 ILE B CA 1
ATOM 2162 C C . ILE B 1 46 ? -14.812 -2.836 11.289 1 94.69 46 ILE B C 1
ATOM 2164 O O . ILE B 1 46 ? -14.406 -2.115 12.203 1 94.69 46 ILE B O 1
ATOM 2168 N N . PRO B 1 47 ? -14.039 -3.609 10.547 1 92.38 47 PRO B N 1
ATOM 2169 C CA . PRO B 1 47 ? -12.617 -3.713 10.898 1 92.38 47 PRO B CA 1
ATOM 2170 C C . PRO B 1 47 ? -11.875 -2.385 10.758 1 92.38 47 PRO B C 1
ATOM 2172 O O . PRO B 1 47 ? -11.992 -1.714 9.727 1 92.38 47 PRO B O 1
ATOM 2175 N N . PHE B 1 48 ? -11.188 -1.963 11.883 1 93.25 48 PHE B N 1
ATOM 2176 C CA . PHE B 1 48 ? -10.297 -0.808 11.945 1 93.25 48 PHE B CA 1
ATOM 2177 C C . PHE B 1 48 ? -11.07 0.483 11.703 1 93.25 48 PHE B C 1
ATOM 2179 O O . PHE B 1 48 ? -10.477 1.547 11.523 1 93.25 48 PHE B O 1
ATOM 2186 N N . GLY B 1 49 ? -12.43 0.374 11.547 1 94.81 49 GLY B N 1
ATOM 2187 C CA . GLY B 1 49 ? -13.281 1.544 11.438 1 94.81 49 GLY B CA 1
ATOM 2188 C C . GLY B 1 49 ? -13.07 2.318 10.148 1 94.81 49 GLY B C 1
ATOM 2189 O O . GLY B 1 49 ? -13.156 3.549 10.141 1 94.81 49 GLY B O 1
ATOM 2190 N N . LYS B 1 50 ? -12.68 1.631 9.117 1 95.19 50 LYS B N 1
ATOM 2191 C CA . LYS B 1 50 ? -12.414 2.283 7.836 1 95.19 50 LYS B CA 1
ATOM 2192 C C . LYS B 1 50 ? -13.141 1.573 6.695 1 95.19 50 LYS B C 1
ATOM 2194 O O . LYS B 1 50 ? -13.352 0.359 6.746 1 95.19 50 LYS B O 1
ATOM 2199 N N . ILE B 1 51 ? -13.539 2.289 5.715 1 96.19 51 ILE B N 1
ATOM 2200 C CA . ILE B 1 51 ? -14.078 1.765 4.465 1 96.19 51 ILE B CA 1
ATOM 2201 C C . ILE B 1 51 ? -13.258 2.287 3.287 1 96.19 51 ILE B C 1
ATOM 2203 O O . ILE B 1 51 ? -12.609 3.33 3.387 1 96.19 51 ILE B O 1
ATOM 2207 N N . PRO B 1 52 ? -13.18 1.519 2.193 1 96.44 52 PRO B N 1
ATOM 2208 C CA . PRO B 1 52 ? -14.125 0.491 1.751 1 96.44 52 PRO B CA 1
ATOM 2209 C C . PRO B 1 52 ? -13.891 -0.859 2.424 1 96.44 52 PRO B C 1
ATOM 2211 O O . PRO B 1 52 ? -12.766 -1.15 2.854 1 96.44 52 PRO B O 1
ATOM 2214 N N . ILE B 1 53 ? -14.961 -1.601 2.539 1 98 53 ILE B N 1
ATOM 2215 C CA . ILE B 1 53 ? -14.922 -3.012 2.906 1 98 53 ILE B CA 1
ATOM 2216 C C . ILE B 1 53 ? -15.672 -3.838 1.861 1 98 53 ILE B C 1
ATOM 2218 O O . ILE B 1 53 ? -16.672 -3.387 1.311 1 98 53 ILE B O 1
ATOM 2222 N N . LEU B 1 54 ? -15.172 -5.016 1.535 1 98.19 54 LEU B N 1
ATOM 2223 C CA . LEU B 1 54 ? -15.812 -5.969 0.631 1 98.19 54 LEU B CA 1
ATOM 2224 C C . LEU B 1 54 ? -16.141 -7.27 1.355 1 98.19 54 LEU B C 1
ATOM 2226 O O . LEU B 1 54 ? -15.258 -7.914 1.92 1 98.19 54 LEU B O 1
ATOM 2230 N N . GLU B 1 55 ? -17.375 -7.57 1.441 1 97.56 55 GLU B N 1
ATOM 2231 C CA . GLU B 1 55 ? -17.797 -8.867 1.953 1 97.56 55 GLU B CA 1
ATOM 2232 C C . GLU B 1 55 ? -17.828 -9.914 0.841 1 97.56 55 GLU B C 1
ATOM 2234 O O . GLU B 1 55 ? -18.469 -9.711 -0.193 1 97.56 55 GLU B O 1
ATOM 2239 N N . VAL B 1 56 ? -17.047 -10.969 1.005 1 96.12 56 VAL B N 1
ATOM 2240 C CA . VAL B 1 56 ? -16.984 -12.086 0.068 1 96.12 56 VAL B CA 1
ATOM 2241 C C . VAL B 1 56 ? -17.391 -13.375 0.771 1 96.12 56 VAL B C 1
ATOM 2243 O O . VAL B 1 56 ? -16.625 -13.945 1.544 1 96.12 56 VAL B O 1
ATOM 2246 N N . ASP B 1 57 ? -18.562 -13.859 0.501 1 88.88 57 ASP B N 1
ATOM 2247 C CA . ASP B 1 57 ? -19.094 -15.086 1.09 1 88.88 57 ASP B CA 1
ATOM 2248 C C . ASP B 1 57 ? -18.859 -15.117 2.598 1 88.88 57 ASP B C 1
ATOM 2250 O O . ASP B 1 57 ? -18.359 -16.109 3.131 1 88.88 57 ASP B O 1
ATOM 2254 N N . GLY B 1 58 ? -19.109 -14.055 3.234 1 87.62 58 GLY B N 1
ATOM 2255 C CA . GLY B 1 58 ? -19.094 -13.992 4.688 1 87.62 58 GLY B CA 1
ATOM 2256 C C . GLY B 1 58 ? -17.766 -13.5 5.242 1 87.62 58 GLY B C 1
ATOM 2257 O O . GLY B 1 58 ? -17.641 -13.25 6.445 1 87.62 58 GLY B O 1
ATOM 2258 N N . VAL B 1 59 ? -16.719 -13.422 4.441 1 91.69 59 VAL B N 1
ATOM 2259 C CA . VAL B 1 59 ? -15.43 -12.883 4.867 1 91.69 59 VAL B CA 1
ATOM 2260 C C . VAL B 1 59 ? -15.352 -11.398 4.535 1 91.69 59 VAL B C 1
ATOM 2262 O O . VAL B 1 59 ? -15.703 -10.984 3.43 1 91.69 59 VAL B O 1
ATOM 2265 N N . THR B 1 60 ? -14.969 -10.578 5.504 1 95.5 60 THR B N 1
ATOM 2266 C CA . THR B 1 60 ? -14.852 -9.141 5.297 1 95.5 60 THR B CA 1
ATOM 2267 C C . THR B 1 60 ? -13.414 -8.758 4.949 1 95.5 60 THR B C 1
ATOM 2269 O O . THR B 1 60 ? -12.5 -8.977 5.746 1 95.5 60 THR B O 1
ATOM 2272 N N . LEU B 1 61 ? -13.266 -8.25 3.76 1 96.44 61 LEU B N 1
ATOM 2273 C CA . LEU B 1 61 ? -11.992 -7.684 3.326 1 96.44 61 LEU B CA 1
ATOM 2274 C C . LEU B 1 61 ? -11.977 -6.172 3.506 1 96.44 61 LEU B C 1
ATOM 2276 O O . LEU B 1 61 ? -12.961 -5.496 3.211 1 96.44 61 LEU B O 1
ATOM 2280 N N . HIS B 1 62 ? -10.844 -5.719 4.09 1 96.62 62 HIS B N 1
ATOM 2281 C CA . HIS B 1 62 ? -10.656 -4.281 4.242 1 96.62 62 HIS B CA 1
ATOM 2282 C C . HIS B 1 62 ? -9.398 -3.805 3.523 1 96.62 62 HIS B C 1
ATOM 2284 O O . HIS B 1 62 ? -8.641 -4.617 2.992 1 96.62 62 HIS B O 1
ATOM 2290 N N . GLN B 1 63 ? -9.266 -2.471 3.41 1 95.5 63 GLN B N 1
ATOM 2291 C CA . GLN B 1 63 ? -8.195 -1.812 2.664 1 95.5 63 GLN B CA 1
ATOM 2292 C C . GLN B 1 63 ? -8.461 -1.862 1.162 1 95.5 63 GLN B C 1
ATOM 2294 O O . GLN B 1 63 ? -8.484 -2.941 0.567 1 95.5 63 GLN B O 1
ATOM 2299 N N . SER B 1 64 ? -8.562 -0.733 0.548 1 93.56 64 SER B N 1
ATOM 2300 C CA . SER B 1 64 ? -8.992 -0.589 -0.841 1 93.56 64 SER B CA 1
ATOM 2301 C C . SER B 1 64 ? -8.047 -1.322 -1.787 1 93.56 64 SER B C 1
ATOM 2303 O O . SER B 1 64 ? -8.492 -2.07 -2.66 1 93.56 64 SER B O 1
ATOM 2305 N N . LEU B 1 65 ? -6.758 -1.207 -1.529 1 93.12 65 LEU B N 1
ATOM 2306 C CA . LEU B 1 65 ? -5.816 -1.786 -2.48 1 93.12 65 LEU B CA 1
ATOM 2307 C C . LEU B 1 65 ? -5.695 -3.293 -2.279 1 93.12 65 LEU B C 1
ATOM 2309 O O . LEU B 1 65 ? -5.473 -4.035 -3.238 1 93.12 65 LEU B O 1
ATOM 2313 N N . ALA B 1 66 ? -5.875 -3.746 -1.035 1 94.38 66 ALA B N 1
ATOM 2314 C CA . ALA B 1 66 ? -5.934 -5.188 -0.812 1 94.38 66 ALA B CA 1
ATOM 2315 C C . ALA B 1 66 ? -7.133 -5.805 -1.527 1 94.38 66 ALA B C 1
ATOM 2317 O O . ALA B 1 66 ? -7.008 -6.848 -2.174 1 94.38 66 ALA B O 1
ATOM 2318 N N . ILE B 1 67 ? -8.258 -5.137 -1.465 1 96.06 67 ILE B N 1
ATOM 2319 C CA . ILE B 1 67 ? -9.477 -5.582 -2.139 1 96.06 67 ILE B CA 1
ATOM 2320 C C . ILE B 1 67 ? -9.258 -5.578 -3.65 1 96.06 67 ILE B C 1
ATOM 2322 O O . ILE B 1 67 ? -9.594 -6.547 -4.336 1 96.06 67 ILE B O 1
ATOM 2326 N N . ALA B 1 68 ? -8.664 -4.52 -4.105 1 92.75 68 ALA B N 1
ATOM 2327 C CA . ALA B 1 68 ? -8.43 -4.379 -5.543 1 92.75 68 ALA B CA 1
ATOM 2328 C C . ALA B 1 68 ? -7.5 -5.469 -6.059 1 92.75 68 ALA B C 1
ATOM 2330 O O . ALA B 1 68 ? -7.742 -6.055 -7.113 1 92.75 68 ALA B O 1
ATOM 2331 N N . ARG B 1 69 ? -6.441 -5.727 -5.328 1 93.12 69 ARG B N 1
ATOM 2332 C CA . ARG B 1 69 ? -5.504 -6.77 -5.723 1 93.12 69 ARG B CA 1
ATOM 2333 C C . ARG B 1 69 ? -6.176 -8.141 -5.734 1 93.12 69 ARG B C 1
ATOM 2335 O O . ARG B 1 69 ? -5.926 -8.953 -6.625 1 93.12 69 ARG B O 1
ATOM 2342 N N . TYR B 1 70 ? -7.035 -8.398 -4.77 1 94.56 70 TYR B N 1
ATOM 2343 C CA . TYR B 1 70 ? -7.789 -9.641 -4.707 1 94.56 70 TYR B CA 1
ATOM 2344 C C . TYR B 1 70 ? -8.648 -9.82 -5.953 1 94.56 70 TYR B C 1
ATOM 2346 O O . TYR B 1 70 ? -8.57 -10.852 -6.629 1 94.56 70 TYR B O 1
ATOM 2354 N N . LEU B 1 71 ? -9.375 -8.805 -6.309 1 92.94 71 LEU B N 1
ATOM 2355 C CA . LEU B 1 71 ? -10.273 -8.883 -7.453 1 92.94 71 LEU B CA 1
ATOM 2356 C C . LEU B 1 71 ? -9.484 -8.969 -8.758 1 92.94 71 LEU B C 1
ATOM 2358 O O . LEU B 1 71 ? -9.875 -9.688 -9.68 1 92.94 71 LEU B O 1
ATOM 2362 N N . ALA B 1 72 ? -8.406 -8.18 -8.836 1 90.81 72 ALA B N 1
ATOM 2363 C CA . ALA B 1 72 ? -7.578 -8.203 -10.039 1 90.81 72 ALA B CA 1
ATOM 2364 C C . ALA B 1 72 ? -7.023 -9.602 -10.289 1 90.81 72 ALA B C 1
ATOM 2366 O O . ALA B 1 72 ? -6.965 -10.062 -11.438 1 90.81 72 ALA B O 1
ATOM 2367 N N . LYS B 1 73 ? -6.621 -10.234 -9.242 1 90.94 73 LYS B N 1
ATOM 2368 C CA . LYS B 1 73 ? -6.109 -11.594 -9.375 1 90.94 73 LYS B CA 1
ATOM 2369 C C . LYS B 1 73 ? -7.215 -12.555 -9.805 1 90.94 73 LYS B C 1
ATOM 2371 O O . LYS B 1 73 ? -7.012 -13.375 -10.703 1 90.94 73 LYS B O 1
ATOM 2376 N N . GLU B 1 74 ? -8.375 -12.445 -9.227 1 91.25 74 GLU B N 1
ATOM 2377 C CA . GLU B 1 74 ? -9.5 -13.32 -9.523 1 91.25 74 GLU B CA 1
ATOM 2378 C C . GLU B 1 74 ? -9.969 -13.156 -10.969 1 91.25 74 GLU B C 1
ATOM 2380 O O . GLU B 1 74 ? -10.523 -14.078 -11.555 1 91.25 74 GLU B O 1
ATOM 2385 N N . THR B 1 75 ? -9.68 -12.07 -11.508 1 87.94 75 THR B N 1
AT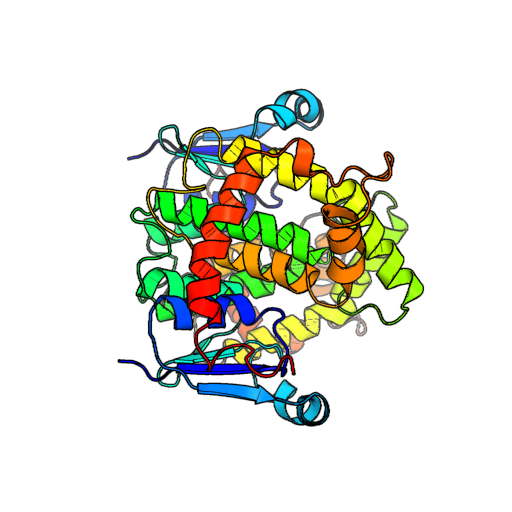OM 2386 C CA . THR B 1 75 ? -10.227 -11.773 -12.828 1 87.94 75 THR B CA 1
ATOM 2387 C C . THR B 1 75 ? -9.117 -11.781 -13.883 1 87.94 75 THR B C 1
ATOM 2389 O O . THR B 1 75 ? -9.359 -11.422 -15.039 1 87.94 75 THR B O 1
ATOM 2392 N N . GLY B 1 76 ? -7.902 -12.039 -13.5 1 84.62 76 GLY B N 1
ATOM 2393 C CA . GLY B 1 76 ? -6.797 -12.148 -14.438 1 84.62 76 GLY B CA 1
ATOM 2394 C C . GLY B 1 76 ? -6.238 -10.797 -14.852 1 84.62 76 GLY B C 1
ATOM 2395 O O . GLY B 1 76 ? -5.598 -10.68 -15.898 1 84.62 76 GLY B O 1
ATOM 2396 N N . LEU B 1 77 ? -6.43 -9.781 -14.023 1 83.5 77 LEU B N 1
ATOM 2397 C CA . LEU B 1 77 ? -6.023 -8.422 -14.352 1 83.5 77 LEU B CA 1
ATOM 2398 C C . LEU B 1 77 ? -4.781 -8.016 -13.562 1 83.5 77 LEU B C 1
ATOM 2400 O O . LEU B 1 77 ? -4.344 -6.867 -13.633 1 83.5 77 LEU B O 1
ATOM 2404 N N . ALA B 1 78 ? -4.211 -8.906 -12.734 1 87.31 78 ALA B N 1
ATOM 2405 C CA . ALA B 1 78 ? -3.086 -8.586 -11.859 1 87.31 78 ALA B CA 1
ATOM 2406 C C . ALA B 1 78 ? -1.754 -8.82 -12.562 1 87.31 78 ALA B C 1
ATOM 2408 O O . ALA B 1 78 ? -0.703 -8.398 -12.07 1 87.31 78 ALA B O 1
ATOM 2409 N N . GLY B 1 79 ? -1.737 -9.328 -13.789 1 85.31 79 GLY B N 1
ATOM 2410 C CA . GLY B 1 79 ? -0.528 -9.797 -14.453 1 85.31 79 GLY B CA 1
ATOM 2411 C C . GLY B 1 79 ? -0.49 -11.305 -14.633 1 85.31 79 GLY B C 1
ATOM 2412 O O . GLY B 1 79 ? -1.058 -12.047 -13.828 1 85.31 79 GLY B O 1
ATOM 2413 N N . GLN B 1 80 ? 0.273 -11.766 -15.508 1 86.88 80 GLN B N 1
ATOM 2414 C CA . GLN B 1 80 ? 0.225 -13.172 -15.906 1 86.88 80 GLN B CA 1
ATOM 2415 C C . GLN B 1 80 ? 1.29 -13.984 -15.172 1 86.88 80 GLN B C 1
ATOM 2417 O O . GLN B 1 80 ? 1.187 -15.211 -15.078 1 86.88 80 GLN B O 1
ATOM 2422 N N . THR B 1 81 ? 2.307 -13.344 -14.766 1 88.75 81 THR B N 1
ATOM 2423 C CA . THR B 1 81 ? 3.375 -13.992 -14.023 1 88.75 81 THR B CA 1
ATOM 2424 C C . THR B 1 81 ? 3.568 -13.32 -12.664 1 88.75 81 THR B C 1
ATOM 2426 O O . THR B 1 81 ? 3.152 -12.18 -12.461 1 88.75 81 THR B O 1
ATOM 2429 N N . PRO B 1 82 ? 4.203 -14.047 -11.758 1 89.69 82 PRO B N 1
ATOM 2430 C CA . PRO B 1 82 ? 4.469 -13.438 -10.453 1 89.69 82 PRO B CA 1
ATOM 2431 C C . PRO B 1 82 ? 5.254 -12.125 -10.562 1 89.69 82 PRO B C 1
ATOM 2433 O O . PRO B 1 82 ? 4.965 -11.164 -9.844 1 89.69 82 PRO B O 1
ATOM 2436 N N . LEU B 1 83 ? 6.191 -12.109 -11.461 1 90.88 83 LEU B N 1
ATOM 2437 C CA . LEU B 1 83 ? 6.996 -10.906 -11.641 1 90.88 83 LEU B CA 1
ATOM 2438 C C . LEU B 1 83 ? 6.16 -9.773 -12.219 1 90.88 83 LEU B C 1
ATOM 2440 O O . LEU B 1 83 ? 6.266 -8.625 -11.781 1 90.88 83 LEU B O 1
ATOM 2444 N N . GLU B 1 84 ? 5.293 -10.07 -13.172 1 88.75 84 GLU B N 1
ATOM 2445 C CA . GLU B 1 84 ? 4.402 -9.062 -13.734 1 88.75 84 GLU B CA 1
ATOM 2446 C C . GLU B 1 84 ? 3.441 -8.523 -12.68 1 88.75 84 GLU B C 1
ATOM 2448 O O . GLU B 1 84 ? 3.18 -7.32 -12.625 1 88.75 84 GLU B O 1
ATOM 2453 N N . GLN B 1 85 ? 2.949 -9.406 -11.875 1 90.69 85 GLN B N 1
ATOM 2454 C CA . GLN B 1 85 ? 2.061 -9 -10.789 1 90.69 85 GLN B CA 1
ATOM 2455 C C . GLN B 1 85 ? 2.77 -8.055 -9.82 1 90.69 85 GLN B C 1
ATOM 2457 O O . GLN B 1 85 ? 2.186 -7.07 -9.367 1 90.69 85 GLN B O 1
ATOM 2462 N N . ALA B 1 86 ? 3.992 -8.352 -9.555 1 92.94 86 ALA B N 1
ATOM 2463 C CA . ALA B 1 86 ? 4.773 -7.504 -8.656 1 92.94 86 ALA B CA 1
ATOM 2464 C C . ALA B 1 86 ? 5.004 -6.125 -9.258 1 92.94 86 ALA B C 1
ATOM 2466 O O . ALA B 1 86 ? 4.965 -5.113 -8.555 1 92.94 86 ALA B O 1
ATOM 2467 N N . LEU B 1 87 ? 5.262 -6.113 -10.539 1 91 87 LEU B N 1
ATOM 2468 C CA . LEU B 1 87 ? 5.457 -4.844 -11.227 1 91 87 LEU B CA 1
ATOM 2469 C C . LEU B 1 87 ? 4.18 -4.016 -11.219 1 91 87 LEU B C 1
ATOM 2471 O O . LEU B 1 87 ? 4.223 -2.799 -11.016 1 91 87 LEU B O 1
ATOM 2475 N N . VAL B 1 88 ? 3.039 -4.656 -11.375 1 87.94 88 VAL B N 1
ATOM 2476 C CA . VAL B 1 88 ? 1.749 -3.977 -11.305 1 87.94 88 VAL B CA 1
ATOM 2477 C C . VAL B 1 88 ? 1.531 -3.424 -9.898 1 87.94 88 VAL B C 1
ATOM 2479 O O . VAL B 1 88 ? 1.168 -2.256 -9.734 1 87.94 88 VAL B O 1
ATOM 2482 N N . ASP B 1 89 ? 1.848 -4.242 -8.883 1 91.62 89 ASP B N 1
ATOM 2483 C CA . ASP B 1 89 ? 1.721 -3.805 -7.5 1 91.62 89 ASP B CA 1
ATOM 2484 C C . ASP B 1 89 ? 2.596 -2.582 -7.227 1 91.62 89 ASP B C 1
ATOM 2486 O O . ASP B 1 89 ? 2.182 -1.66 -6.523 1 91.62 89 ASP B O 1
ATOM 2490 N N . ALA B 1 90 ? 3.768 -2.598 -7.781 1 92.75 90 ALA B N 1
ATOM 2491 C CA . ALA B 1 90 ? 4.711 -1.502 -7.562 1 92.75 90 ALA B CA 1
ATOM 2492 C C . ALA B 1 90 ? 4.176 -0.195 -8.141 1 92.75 90 ALA B C 1
ATOM 2494 O O . ALA B 1 90 ? 4.293 0.862 -7.516 1 92.75 90 ALA B O 1
ATOM 2495 N N . ILE B 1 91 ? 3.6 -0.267 -9.273 1 87.56 91 ILE B N 1
ATOM 2496 C CA . ILE B 1 91 ? 3.041 0.925 -9.898 1 87.56 91 ILE B CA 1
ATOM 2497 C C . ILE B 1 91 ? 1.844 1.42 -9.094 1 87.56 91 ILE B C 1
ATOM 2499 O O . ILE B 1 91 ? 1.707 2.621 -8.852 1 87.56 91 ILE B O 1
ATOM 2503 N N . VAL B 1 92 ? 1.028 0.511 -8.641 1 86.81 92 VAL B N 1
ATOM 2504 C CA . VAL B 1 92 ? -0.135 0.852 -7.828 1 86.81 92 VAL B CA 1
ATOM 2505 C C . VAL B 1 92 ? 0.316 1.527 -6.535 1 86.81 92 VAL B C 1
ATOM 2507 O O . VAL B 1 92 ? -0.229 2.562 -6.145 1 86.81 92 VAL B O 1
ATOM 2510 N N . ASP B 1 93 ? 1.307 0.921 -5.938 1 91.31 93 ASP B N 1
ATOM 2511 C CA . ASP B 1 93 ? 1.834 1.502 -4.707 1 91.31 93 ASP B CA 1
ATOM 2512 C C . ASP B 1 93 ? 2.434 2.883 -4.961 1 91.31 93 ASP B C 1
ATOM 2514 O O . ASP B 1 93 ? 2.338 3.773 -4.117 1 91.31 93 ASP B O 1
ATOM 2518 N N . THR B 1 94 ? 3.086 3.088 -6.105 1 90 94 THR B N 1
ATOM 2519 C CA . THR B 1 94 ? 3.67 4.371 -6.477 1 90 94 THR B CA 1
ATOM 2520 C C . THR B 1 94 ? 2.59 5.438 -6.613 1 90 94 THR B C 1
ATOM 2522 O O . THR B 1 94 ? 2.734 6.547 -6.09 1 90 94 THR B O 1
ATOM 2525 N N . ILE B 1 95 ? 1.557 5.062 -7.23 1 83.81 95 ILE B N 1
ATOM 2526 C CA . ILE B 1 95 ? 0.449 5.996 -7.414 1 83.81 95 ILE B CA 1
ATOM 2527 C C . ILE B 1 95 ? -0.216 6.277 -6.07 1 83.81 95 ILE B C 1
ATOM 2529 O O . ILE B 1 95 ? -0.565 7.422 -5.77 1 83.81 95 ILE B O 1
ATOM 2533 N N . ASP B 1 96 ? -0.354 5.262 -5.281 1 87.62 96 ASP B N 1
ATOM 2534 C CA . ASP B 1 96 ? -0.959 5.426 -3.963 1 87.62 96 ASP B CA 1
ATOM 2535 C C . ASP B 1 96 ? -0.125 6.355 -3.086 1 87.62 96 ASP B C 1
ATOM 2537 O O . ASP B 1 96 ? -0.672 7.129 -2.297 1 87.62 96 ASP B O 1
ATOM 2541 N N . ASP B 1 97 ? 1.178 6.219 -3.18 1 88.56 97 ASP B N 1
ATOM 2542 C CA . ASP B 1 97 ? 2.057 7.129 -2.451 1 88.56 97 ASP B CA 1
ATOM 2543 C C . ASP B 1 97 ? 1.735 8.586 -2.779 1 88.56 97 ASP B C 1
ATOM 2545 O O . ASP B 1 97 ? 1.692 9.43 -1.885 1 88.56 97 ASP B O 1
ATOM 2549 N N . PHE B 1 98 ? 1.514 8.844 -3.99 1 83.94 98 PHE B N 1
ATOM 2550 C CA . PHE B 1 98 ? 1.196 10.195 -4.434 1 83.94 98 PHE B CA 1
ATOM 2551 C C . PHE B 1 98 ? -0.181 10.617 -3.938 1 83.94 98 PHE B C 1
ATOM 2553 O O . PHE B 1 98 ? -0.341 11.719 -3.393 1 83.94 98 PHE B O 1
ATOM 2560 N N . MET B 1 99 ? -1.116 9.758 -4.059 1 80.44 99 MET B N 1
ATOM 2561 C CA . MET B 1 99 ? -2.488 10.062 -3.664 1 80.44 99 MET B CA 1
ATOM 2562 C C . MET B 1 99 ? -2.586 10.281 -2.158 1 80.44 99 MET B C 1
ATOM 2564 O O . MET B 1 99 ? -3.387 11.094 -1.696 1 80.44 99 MET B O 1
ATOM 2568 N N . SER B 1 100 ? -1.772 9.625 -1.446 1 84.44 100 SER B N 1
ATOM 2569 C CA . SER B 1 100 ? -1.805 9.703 0.011 1 84.44 100 SER B CA 1
ATOM 2570 C C . SER B 1 100 ? -1.269 11.047 0.502 1 84.44 100 SER B C 1
ATOM 2572 O O . SER B 1 100 ? -1.457 11.406 1.665 1 84.44 100 SER B O 1
ATOM 2574 N N . MET B 1 101 ? -0.606 11.812 -0.354 1 85.06 101 MET B N 1
ATOM 2575 C CA . MET B 1 101 ? -0.071 13.117 0.023 1 85.06 101 MET B CA 1
ATOM 2576 C C . MET B 1 101 ? -1.171 14.18 0.036 1 85.06 101 MET B C 1
ATOM 2578 O O . MET B 1 101 ? -0.996 15.258 0.607 1 85.06 101 MET B O 1
ATOM 2582 N N . PHE B 1 102 ? -2.252 13.867 -0.627 1 82 102 PHE B N 1
ATOM 2583 C CA . PHE B 1 102 ? -3.324 14.852 -0.706 1 82 102 PHE B CA 1
ATOM 2584 C C . PHE B 1 102 ? -4.016 15.008 0.644 1 82 102 PHE B C 1
ATOM 2586 O O . PHE B 1 102 ? -4.215 14.031 1.361 1 82 102 PHE B O 1
ATOM 2593 N N . PRO B 1 103 ? -4.43 16.234 0.951 1 85.94 103 PRO B N 1
ATOM 2594 C CA . PRO B 1 103 ? -5.012 16.531 2.262 1 85.94 103 PRO B CA 1
ATOM 2595 C C . PRO B 1 103 ? -6.508 16.234 2.322 1 85.94 103 PRO B C 1
ATOM 2597 O O . PRO B 1 103 ? -7.309 17.125 2.592 1 85.94 103 PRO B O 1
ATOM 2600 N N . TRP B 1 104 ? -6.84 15.016 2.232 1 77.19 104 TRP B N 1
ATOM 2601 C CA . TRP B 1 104 ? -8.227 14.602 2.072 1 77.19 104 TRP B CA 1
ATOM 2602 C C . TRP B 1 104 ? -9.055 14.953 3.307 1 77.19 104 TRP B C 1
ATOM 2604 O O . TRP B 1 104 ? -10.234 15.289 3.195 1 77.19 104 TRP B O 1
ATOM 2614 N N . GLY B 1 105 ? -8.484 14.977 4.48 1 79.19 105 GLY B N 1
ATOM 2615 C CA . GLY B 1 105 ? -9.203 15.242 5.715 1 79.19 105 GLY B CA 1
ATOM 2616 C C . GLY B 1 105 ? -9.039 16.656 6.211 1 79.19 105 GLY B C 1
ATOM 2617 O O . GLY B 1 105 ? -9.531 17.016 7.281 1 79.19 105 GLY B O 1
ATOM 2618 N N . GLU B 1 106 ? -8.312 17.484 5.383 1 88 106 GLU B N 1
ATOM 2619 C CA . GLU B 1 106 ? -8.07 18.875 5.793 1 88 106 GLU B CA 1
ATOM 2620 C C . GLU B 1 106 ? -9.359 19.688 5.766 1 88 106 GLU B C 1
ATOM 2622 O O . GLU B 1 106 ? -10.039 19.75 4.738 1 88 106 GLU B O 1
ATOM 2627 N N . LYS B 1 107 ? -9.633 20.312 6.879 1 88.75 107 LYS B N 1
ATOM 2628 C CA . LYS B 1 107 ? -10.898 21.016 7.023 1 88.75 107 LYS B CA 1
ATOM 2629 C C . LYS B 1 107 ? -10.781 22.453 6.527 1 88.75 107 LYS B C 1
ATOM 2631 O O . LYS B 1 107 ? -11.75 23.047 6.047 1 88.75 107 LYS B O 1
ATOM 2636 N N . ASN B 1 108 ? -9.578 22.969 6.691 1 93.81 108 ASN B N 1
ATOM 2637 C CA . ASN B 1 108 ? -9.344 24.312 6.176 1 93.81 108 ASN B CA 1
ATOM 2638 C C . ASN B 1 108 ? -9.203 24.312 4.656 1 93.81 108 ASN B C 1
ATOM 2640 O O . ASN B 1 108 ? -8.203 23.844 4.125 1 93.81 108 ASN B O 1
ATOM 2644 N N . GLN B 1 109 ? -10.141 24.953 4.051 1 85.5 109 GLN B N 1
ATOM 2645 C CA . GLN B 1 109 ? -10.219 24.891 2.596 1 85.5 109 GLN B CA 1
ATOM 2646 C C . GLN B 1 109 ? -9.031 25.578 1.946 1 85.5 109 GLN B C 1
ATOM 2648 O O . GLN B 1 109 ? -8.539 25.141 0.906 1 85.5 109 GLN B O 1
ATOM 2653 N N . ASP B 1 110 ? -8.602 26.594 2.582 1 87.75 110 ASP B N 1
ATOM 2654 C CA . ASP B 1 110 ? -7.457 27.328 2.033 1 87.75 110 ASP B CA 1
ATOM 2655 C C . ASP B 1 110 ? -6.191 26.469 2.096 1 87.75 110 ASP B C 1
ATOM 2657 O O . ASP B 1 110 ? -5.438 26.391 1.123 1 87.75 110 ASP B O 1
ATOM 2661 N N . VAL B 1 111 ? -6.004 25.875 3.158 1 92.44 111 VAL B N 1
ATOM 2662 C CA . VAL B 1 111 ? -4.852 25 3.336 1 92.44 111 VAL B CA 1
ATOM 2663 C C . VAL B 1 111 ? -4.957 23.812 2.389 1 92.44 111 VAL B C 1
ATOM 2665 O O . VAL B 1 111 ? -3.973 23.422 1.752 1 92.44 111 VAL B O 1
ATOM 2668 N N . LYS B 1 112 ? -6.137 23.281 2.332 1 85.75 112 LYS B N 1
ATOM 2669 C CA . LYS B 1 112 ? -6.391 22.141 1.459 1 85.75 112 LYS B CA 1
ATOM 2670 C C . LYS B 1 112 ? -6.043 22.469 0.01 1 85.75 112 LYS B C 1
ATOM 2672 O O . LYS B 1 112 ? -5.312 21.719 -0.643 1 85.75 112 LYS B O 1
ATOM 2677 N N . GLN B 1 113 ? -6.504 23.594 -0.378 1 82.12 113 GLN B N 1
ATOM 2678 C CA . GLN B 1 113 ? -6.277 24 -1.761 1 82.12 113 GLN B CA 1
ATOM 2679 C C . GLN B 1 113 ? -4.797 24.266 -2.02 1 82.12 113 GLN B C 1
ATOM 2681 O O . GLN B 1 113 ? -4.277 23.938 -3.086 1 82.12 113 GLN B O 1
ATOM 2686 N N . GLN B 1 114 ? -4.227 24.828 -1.092 1 89.38 114 GLN B N 1
ATOM 2687 C CA . GLN B 1 114 ? -2.805 25.125 -1.23 1 89.38 114 GLN B CA 1
ATOM 2688 C C . GLN B 1 114 ? -1.987 23.859 -1.382 1 89.38 114 GLN B C 1
ATOM 2690 O O . GLN B 1 114 ? -1.109 23.766 -2.242 1 89.38 114 GLN B O 1
ATOM 2695 N N . ILE B 1 115 ? -2.287 22.906 -0.603 1 88.62 115 ILE B N 1
ATOM 2696 C CA . ILE B 1 115 ? -1.558 21.641 -0.659 1 88.62 115 ILE B CA 1
ATOM 2697 C C . ILE B 1 115 ? -1.86 20.938 -1.976 1 88.62 115 ILE B C 1
ATOM 2699 O O . ILE B 1 115 ? -0.955 20.406 -2.629 1 88.62 115 ILE B O 1
ATOM 2703 N N . PHE B 1 116 ? -3.109 20.953 -2.305 1 79.5 116 PHE B N 1
ATOM 2704 C CA . PHE B 1 116 ? -3.496 20.375 -3.582 1 79.5 116 PHE B CA 1
ATOM 2705 C C . PHE B 1 116 ? -2.693 20.984 -4.723 1 79.5 116 PHE B C 1
ATOM 2707 O O . PHE B 1 116 ? -2.098 20.266 -5.527 1 79.5 116 PHE B O 1
ATOM 2714 N N . ASN B 1 117 ? -2.65 22.266 -4.691 1 76 117 ASN B N 1
ATOM 2715 C CA . ASN B 1 117 ? -1.964 22.984 -5.754 1 76 117 ASN B CA 1
ATOM 2716 C C . ASN B 1 117 ? -0.467 22.688 -5.758 1 76 117 ASN B C 1
ATOM 2718 O O . ASN B 1 117 ? 0.131 22.516 -6.82 1 76 117 ASN B O 1
ATOM 2722 N N . ASP B 1 118 ? 0.032 22.672 -4.672 1 84.38 118 ASP B N 1
ATOM 2723 C CA . ASP B 1 118 ? 1.459 22.375 -4.562 1 84.38 118 ASP B CA 1
ATOM 2724 C C . ASP B 1 118 ? 1.782 20.984 -5.105 1 84.38 118 ASP B C 1
ATOM 2726 O O . ASP B 1 118 ? 2.74 20.828 -5.863 1 84.38 118 ASP B O 1
ATOM 2730 N N . LEU B 1 119 ? 0.984 20.031 -4.773 1 81.19 119 LEU B N 1
ATOM 2731 C CA . LEU B 1 119 ? 1.199 18.656 -5.215 1 81.19 119 LEU B CA 1
ATOM 2732 C C . LEU B 1 119 ? 1.044 18.547 -6.727 1 81.19 119 LEU B C 1
ATOM 2734 O O . LEU B 1 119 ? 1.856 17.891 -7.395 1 81.19 119 LEU B O 1
ATOM 2738 N N . LEU B 1 120 ? 0.097 19.203 -7.156 1 72.94 120 LEU B N 1
ATOM 2739 C CA . LEU B 1 120 ? -0.179 19.109 -8.586 1 72.94 120 LEU B CA 1
ATOM 2740 C C . LEU B 1 120 ? 0.883 19.844 -9.398 1 72.94 120 LEU B C 1
ATOM 2742 O O . LEU B 1 120 ? 1.248 19.422 -10.492 1 72.94 120 LEU B O 1
ATOM 2746 N N . THR B 1 121 ? 1.408 20.922 -8.844 1 73.88 121 THR B N 1
ATOM 2747 C CA . THR B 1 121 ? 2.338 21.781 -9.57 1 73.88 121 THR B CA 1
ATOM 2748 C C . THR B 1 121 ? 3.771 21.281 -9.414 1 73.88 121 THR B C 1
ATOM 2750 O O . THR B 1 121 ? 4.539 21.266 -10.375 1 73.88 121 THR B O 1
ATOM 2753 N N . ASN B 1 122 ? 4.047 20.781 -8.305 1 82.62 122 ASN B N 1
ATOM 2754 C CA . ASN B 1 122 ? 5.461 20.562 -8.008 1 82.62 122 ASN B CA 1
ATOM 2755 C C . ASN B 1 122 ? 5.781 19.078 -7.887 1 82.62 122 ASN B C 1
ATOM 2757 O O . ASN B 1 122 ? 6.941 18.672 -7.977 1 82.62 122 ASN B O 1
ATOM 2761 N N . THR B 1 123 ? 4.781 18.266 -7.719 1 82.56 123 THR B N 1
ATOM 2762 C CA . THR B 1 123 ? 5.051 16.844 -7.477 1 82.56 123 THR B CA 1
ATOM 2763 C C . THR B 1 123 ? 4.551 15.992 -8.641 1 82.56 123 THR B C 1
ATOM 2765 O O . THR B 1 123 ? 5.273 15.125 -9.141 1 82.56 123 THR B O 1
ATOM 2768 N N . ALA B 1 124 ? 3.387 16.266 -9.102 1 77.44 124 ALA B N 1
ATOM 2769 C CA . ALA B 1 124 ? 2.709 15.453 -10.102 1 77.44 124 ALA B CA 1
ATOM 2770 C C . ALA B 1 124 ? 3.529 15.367 -11.383 1 77.44 124 ALA B C 1
ATOM 2772 O O . ALA B 1 124 ? 3.684 14.289 -11.961 1 77.44 124 ALA B O 1
ATOM 2773 N N . PRO B 1 125 ? 4.164 16.484 -11.836 1 73.5 125 PRO B N 1
ATOM 2774 C CA . PRO B 1 125 ? 4.914 16.406 -13.094 1 73.5 125 PRO B CA 1
ATOM 2775 C C . PRO B 1 125 ? 6.078 15.422 -13.016 1 73.5 125 PRO B C 1
ATOM 2777 O O . PRO B 1 125 ? 6.332 14.68 -13.977 1 73.5 125 PRO B O 1
ATOM 2780 N N . GLY B 1 126 ? 6.793 15.414 -11.922 1 79.12 126 GLY B N 1
ATOM 2781 C CA . GLY B 1 126 ? 7.871 14.453 -11.742 1 79.12 126 GLY B CA 1
ATOM 2782 C C . GLY B 1 126 ? 7.398 13.016 -11.789 1 79.12 126 GLY B C 1
ATOM 2783 O O . GLY B 1 126 ? 8.031 12.164 -12.414 1 79.12 126 GLY B O 1
ATOM 2784 N N . LEU B 1 127 ? 6.297 12.758 -11.148 1 82.12 127 LEU B N 1
ATOM 2785 C CA . LEU B 1 127 ? 5.73 11.414 -11.156 1 82.12 127 LEU B CA 1
ATOM 2786 C C . LEU B 1 127 ? 5.332 11 -12.57 1 82.12 127 LEU B C 1
ATOM 2788 O O . LEU B 1 127 ? 5.598 9.867 -12.984 1 82.12 127 LEU B O 1
ATOM 2792 N N . LEU B 1 128 ? 4.695 11.922 -13.25 1 75.81 128 LEU B N 1
ATOM 2793 C CA . LEU B 1 128 ? 4.258 11.633 -14.609 1 75.81 128 LEU B CA 1
ATOM 2794 C C . LEU B 1 128 ? 5.453 11.352 -15.516 1 75.81 128 LEU B C 1
ATOM 2796 O O . LEU B 1 128 ? 5.398 10.453 -16.359 1 75.81 128 LEU B O 1
ATOM 2800 N N . ARG B 1 129 ? 6.477 12.07 -15.352 1 79.5 129 ARG B N 1
ATOM 2801 C CA . ARG B 1 129 ? 7.699 11.836 -16.109 1 79.5 129 ARG B CA 1
ATOM 2802 C C . ARG B 1 129 ? 8.281 10.461 -15.805 1 79.5 129 ARG B C 1
ATOM 2804 O O . ARG B 1 129 ? 8.703 9.742 -16.703 1 79.5 129 ARG B O 1
ATOM 2811 N N . ASP B 1 130 ? 8.328 10.156 -14.562 1 85.19 130 ASP B N 1
ATOM 2812 C CA . ASP B 1 130 ? 8.844 8.859 -14.141 1 85.19 130 ASP B CA 1
ATOM 2813 C C . ASP B 1 130 ? 8 7.719 -14.719 1 85.19 130 ASP B C 1
ATOM 2815 O O . ASP B 1 130 ? 8.547 6.711 -15.172 1 85.19 130 ASP B O 1
ATOM 2819 N N . LEU B 1 131 ? 6.695 7.918 -14.688 1 80.44 131 LEU B N 1
ATOM 2820 C CA . LEU B 1 131 ? 5.797 6.906 -15.234 1 80.44 131 LEU B CA 1
ATOM 2821 C C . LEU B 1 131 ? 5.988 6.762 -16.734 1 80.44 131 LEU B C 1
ATOM 2823 O O . LEU B 1 131 ? 5.961 5.648 -17.266 1 80.44 131 LEU B O 1
ATOM 2827 N N . ASP B 1 132 ? 6.18 7.887 -17.391 1 76.44 132 ASP B N 1
ATOM 2828 C CA . ASP B 1 132 ? 6.438 7.875 -18.828 1 76.44 132 ASP B CA 1
ATOM 2829 C C . ASP B 1 132 ? 7.73 7.125 -19.141 1 76.44 132 ASP B C 1
ATOM 2831 O O . ASP B 1 132 ? 7.77 6.312 -20.062 1 76.44 132 ASP B O 1
ATOM 2835 N N . SER B 1 133 ? 8.711 7.418 -18.375 1 80.75 133 SER B N 1
ATOM 2836 C CA . SER B 1 133 ? 9.992 6.738 -18.547 1 80.75 133 SER B CA 1
ATOM 2837 C C . SER B 1 133 ? 9.867 5.242 -18.281 1 80.75 133 SER B C 1
ATOM 2839 O O . SER B 1 133 ? 10.477 4.434 -18.984 1 80.75 133 SER B O 1
ATOM 2841 N N . PHE B 1 134 ? 9.109 4.945 -17.344 1 80.62 134 PHE B N 1
ATOM 2842 C CA . PHE B 1 134 ? 8.891 3.547 -16.984 1 80.62 134 PHE B CA 1
ATOM 2843 C C . PHE B 1 134 ? 8.148 2.812 -18.094 1 80.62 134 PHE B C 1
ATOM 2845 O O . PHE B 1 134 ? 8.438 1.648 -18.375 1 80.62 134 PHE B O 1
ATOM 2852 N N . LEU B 1 135 ? 7.188 3.438 -18.656 1 74.06 135 LEU B N 1
ATOM 2853 C CA . LEU B 1 135 ? 6.398 2.881 -19.75 1 74.06 135 LEU B CA 1
ATOM 2854 C C . LEU B 1 135 ? 7.262 2.654 -20.984 1 74.06 135 LEU B C 1
ATOM 2856 O O . LEU B 1 135 ? 7.16 1.611 -21.641 1 74.06 135 LEU B O 1
ATOM 2860 N N . GLY B 1 136 ? 8.148 3.615 -21.219 1 70.88 136 GLY B N 1
ATOM 2861 C CA . GLY B 1 136 ? 8.969 3.527 -22.422 1 70.88 136 GLY B CA 1
ATOM 2862 C C . GLY B 1 136 ? 8.156 3.338 -23.688 1 70.88 136 GLY B C 1
ATOM 2863 O O . GLY B 1 136 ? 7.207 4.086 -23.938 1 70.88 136 GLY B O 1
ATOM 2864 N N . ASP B 1 137 ? 8.5 2.172 -24.406 1 68.56 137 ASP B N 1
ATOM 2865 C CA . ASP B 1 137 ? 7.84 1.905 -25.672 1 68.56 137 ASP B CA 1
ATOM 2866 C C . ASP B 1 137 ? 6.715 0.887 -25.5 1 68.56 137 ASP B C 1
ATOM 2868 O O . ASP B 1 137 ? 6.066 0.501 -26.484 1 68.56 137 ASP B O 1
ATOM 2872 N N . ASN B 1 138 ? 6.531 0.534 -24.297 1 69.38 138 ASN B N 1
ATOM 2873 C CA . ASN B 1 138 ? 5.496 -0.466 -24.062 1 69.38 138 ASN B CA 1
ATOM 2874 C C . ASN B 1 138 ? 4.098 0.145 -24.125 1 69.38 138 ASN B C 1
ATOM 2876 O O . ASN B 1 138 ? 3.908 1.312 -23.766 1 69.38 138 ASN B O 1
ATOM 2880 N N . LYS B 1 139 ? 3.205 -0.634 -24.719 1 63.78 139 LYS B N 1
ATOM 2881 C CA . LYS B 1 139 ? 1.82 -0.183 -24.828 1 63.78 139 LYS B CA 1
ATOM 2882 C C . LYS B 1 139 ? 1.155 -0.148 -23.453 1 63.78 139 LYS B C 1
ATOM 2884 O O . LYS B 1 139 ? 0.27 0.673 -23.203 1 63.78 139 LYS B O 1
ATOM 2889 N N . TRP B 1 140 ? 1.781 -1.17 -22.656 1 66.19 140 TRP B N 1
ATOM 2890 C CA . TRP B 1 140 ? 1.231 -1.29 -21.312 1 66.19 140 TRP B CA 1
ATOM 2891 C C . TRP B 1 140 ? 2.324 -1.117 -20.25 1 66.19 140 TRP B C 1
ATOM 2893 O O . TRP B 1 140 ? 3.488 -1.437 -20.5 1 66.19 140 TRP B O 1
ATOM 2903 N N . LEU B 1 141 ? 1.956 -0.345 -19.25 1 64.19 141 LEU B N 1
ATOM 2904 C CA . LEU B 1 141 ? 2.965 -0.155 -18.219 1 64.19 141 LEU B CA 1
ATOM 2905 C C . LEU B 1 141 ? 3.541 -1.493 -17.766 1 64.19 141 LEU B C 1
ATOM 2907 O O . LEU B 1 141 ? 4.746 -1.609 -17.547 1 64.19 141 LEU B O 1
ATOM 2911 N N . VAL B 1 142 ? 2.633 -2.453 -17.578 1 64.62 142 VAL B N 1
ATOM 2912 C CA . VAL B 1 142 ? 3.127 -3.771 -17.188 1 64.62 142 VAL B CA 1
ATOM 2913 C C . VAL B 1 142 ? 2.457 -4.844 -18.047 1 64.62 142 VAL B C 1
ATOM 2915 O O . VAL B 1 142 ? 1.233 -4.855 -18.188 1 64.62 142 VAL B O 1
ATOM 2918 N N . GLY B 1 143 ? 3.303 -5.656 -18.516 1 61.09 143 GLY B N 1
ATOM 2919 C CA . GLY B 1 143 ? 2.793 -6.82 -19.219 1 61.09 143 GLY B CA 1
ATOM 2920 C C . GLY B 1 143 ? 2.064 -6.465 -20.516 1 61.09 143 GLY B C 1
ATOM 2921 O O . GLY B 1 143 ? 2.297 -5.402 -21.094 1 61.09 143 GLY B O 1
ATOM 2922 N N . LYS B 1 144 ? 1.338 -7.461 -21 1 59.34 144 LYS B N 1
ATOM 2923 C CA . LYS B 1 144 ? 0.672 -7.344 -22.281 1 59.34 144 LYS B CA 1
ATOM 2924 C C . LYS B 1 144 ? -0.822 -7.086 -22.109 1 59.34 144 LYS B C 1
ATOM 2926 O O . LYS B 1 144 ? -1.58 -7.117 -23.078 1 59.34 144 LYS B O 1
ATOM 2931 N N . SER B 1 145 ? -1.196 -6.863 -20.766 1 55.06 145 SER B N 1
ATOM 2932 C CA . SER B 1 145 ? -2.639 -6.75 -20.578 1 55.06 145 SER B CA 1
ATOM 2933 C C . SER B 1 145 ? -2.98 -5.637 -19.594 1 55.06 145 SER B C 1
ATOM 2935 O O . SER B 1 145 ? -2.109 -5.152 -18.875 1 55.06 145 SER B O 1
ATOM 2937 N N . VAL B 1 146 ? -4.332 -5.168 -19.688 1 49.12 146 VAL B N 1
ATOM 2938 C CA . VAL B 1 146 ? -4.91 -4.156 -18.812 1 49.12 146 VAL B CA 1
ATOM 2939 C C . VAL B 1 146 ? -4.691 -4.559 -17.344 1 49.12 146 VAL B C 1
ATOM 2941 O O . VAL B 1 146 ? -4.922 -5.711 -16.969 1 49.12 146 VAL B O 1
ATOM 2944 N N . SER B 1 147 ? -3.828 -3.793 -16.688 1 54.75 147 SER B N 1
ATOM 2945 C CA . SER B 1 147 ? -3.623 -4.117 -15.281 1 54.75 147 SER B CA 1
ATOM 2946 C C . SER B 1 147 ? -4.324 -3.111 -14.375 1 54.75 147 SER B C 1
ATOM 2948 O O . SER B 1 147 ? -4.789 -2.066 -14.836 1 54.75 147 SER B O 1
ATOM 2950 N N . ILE B 1 148 ? -4.699 -3.354 -13.102 1 48.59 148 ILE B N 1
ATOM 2951 C CA . ILE B 1 148 ? -5.406 -2.609 -12.07 1 48.59 148 ILE B CA 1
ATOM 2952 C C . ILE B 1 148 ? -4.855 -1.188 -11.984 1 48.59 148 ILE B C 1
ATOM 2954 O O . ILE B 1 148 ? -5.562 -0.263 -11.578 1 48.59 148 ILE B O 1
ATOM 2958 N N . PHE B 1 149 ? -3.553 -1.051 -12.297 1 48.47 149 PHE B N 1
ATOM 2959 C CA . PHE B 1 149 ? -2.941 0.273 -12.25 1 48.47 149 PHE B CA 1
ATOM 2960 C C . PHE B 1 149 ? -3.775 1.281 -13.031 1 48.47 149 PHE B C 1
ATOM 2962 O O . PHE B 1 149 ? -3.918 2.434 -12.617 1 48.47 149 PHE B O 1
ATOM 2969 N N . PHE B 1 150 ? -4.41 0.732 -13.945 1 51.09 150 PHE B N 1
ATOM 2970 C CA . PHE B 1 150 ? -5.098 1.62 -14.867 1 51.09 150 PHE B CA 1
ATOM 2971 C C . PHE B 1 150 ? -6.34 2.227 -14.219 1 51.09 150 PHE B C 1
ATOM 2973 O O . PHE B 1 150 ? -6.625 3.41 -14.406 1 51.09 150 PHE B O 1
ATOM 2980 N N . PHE B 1 151 ? -6.828 1.49 -13.492 1 50.97 151 PHE B N 1
ATOM 2981 C CA . PHE B 1 151 ? -8.047 1.956 -12.844 1 50.97 151 PHE B CA 1
ATOM 2982 C C . PHE B 1 151 ? -7.73 3.018 -11.797 1 50.97 151 PHE B C 1
ATOM 2984 O O . PHE B 1 151 ? -8.43 4.023 -11.695 1 50.97 151 PHE B O 1
ATOM 2991 N N . LEU B 1 152 ? -6.637 2.725 -11.133 1 52.22 152 LEU B N 1
ATOM 2992 C CA . LEU B 1 152 ? -6.254 3.699 -10.117 1 52.22 152 LEU B CA 1
ATOM 2993 C C . LEU B 1 152 ? -5.961 5.059 -10.75 1 52.22 152 LEU B C 1
ATOM 2995 O O . LEU B 1 152 ? -6.367 6.094 -10.219 1 52.22 152 LEU B O 1
ATOM 2999 N N . PHE B 1 153 ? -5.41 4.965 -11.859 1 53.25 153 PHE B N 1
ATOM 3000 C CA . PHE B 1 153 ? -5.02 6.199 -12.531 1 53.25 153 PHE B CA 1
ATOM 3001 C C . PHE B 1 153 ? -6.242 6.93 -13.078 1 53.25 153 PHE B C 1
ATOM 3003 O O . PHE B 1 153 ? -6.336 8.156 -12.977 1 53.25 153 PHE B O 1
ATOM 3010 N N . GLN B 1 154 ? -7.086 6.199 -13.586 1 50.75 154 GLN B N 1
ATOM 3011 C CA . GLN B 1 154 ? -8.297 6.801 -14.133 1 50.75 154 GLN B CA 1
ATOM 3012 C C . GLN B 1 154 ? -9.133 7.453 -13.031 1 50.75 154 GLN B C 1
ATOM 3014 O O . GLN B 1 154 ? -9.688 8.531 -13.234 1 50.75 154 GLN B O 1
ATOM 3019 N N . ILE B 1 155 ? -9.281 6.734 -12.078 1 47.34 155 ILE B N 1
ATOM 3020 C CA . ILE B 1 155 ? -10.031 7.277 -10.945 1 47.34 155 ILE B CA 1
ATOM 3021 C C . ILE B 1 155 ? -9.43 8.609 -10.516 1 47.34 155 ILE B C 1
ATOM 3023 O O . ILE B 1 155 ? -10.148 9.586 -10.289 1 47.34 155 ILE B O 1
ATOM 3027 N N . GLN B 1 156 ? -8.125 8.578 -10.484 1 50.72 156 GLN B N 1
ATOM 3028 C CA . GLN B 1 156 ? -7.465 9.805 -10.039 1 50.72 156 GLN B CA 1
ATOM 3029 C C . GLN B 1 156 ? -7.668 10.93 -11.047 1 50.72 156 GLN B C 1
ATOM 3031 O O . GLN B 1 156 ? -7.883 12.086 -10.664 1 50.72 156 GLN B O 1
ATOM 3036 N N . LEU B 1 157 ? -7.668 10.453 -12.32 1 48.81 157 LEU B N 1
ATOM 3037 C CA . LEU B 1 157 ? -7.91 11.43 -13.375 1 48.81 157 LEU B CA 1
ATOM 3038 C C . LEU B 1 157 ? -9.359 11.906 -13.352 1 48.81 157 LEU B C 1
ATOM 3040 O O . LEU B 1 157 ? -9.641 13.07 -13.641 1 48.81 157 LEU B O 1
ATOM 3044 N N . SER B 1 158 ? -10.219 10.992 -13.133 1 45.59 158 SER B N 1
ATOM 3045 C CA . SER B 1 158 ? -11.633 11.352 -13.102 1 45.59 158 SER B CA 1
ATOM 3046 C C . SER B 1 158 ? -11.938 12.273 -11.93 1 45.59 158 SER B C 1
ATOM 3048 O O . SER B 1 158 ? -12.852 13.102 -12.008 1 45.59 158 SER B O 1
ATOM 3050 N N . LEU B 1 159 ? -11.414 11.992 -10.789 1 43.75 159 LEU B N 1
ATOM 3051 C CA . LEU B 1 159 ? -11.562 12.93 -9.68 1 43.75 159 LEU B CA 1
ATOM 3052 C C . LEU B 1 159 ? -11.133 14.336 -10.102 1 43.75 159 LEU B C 1
ATOM 3054 O O . LEU B 1 159 ? -11.688 15.328 -9.617 1 43.75 159 LEU B O 1
ATOM 3058 N N . GLU B 1 160 ? -10.07 14.32 -10.867 1 41.75 160 GLU B N 1
ATOM 3059 C CA . GLU B 1 160 ? -9.68 15.609 -11.438 1 41.75 160 GLU B CA 1
ATOM 3060 C C . GLU B 1 160 ? -10.82 16.219 -12.258 1 41.75 160 GLU B C 1
ATOM 3062 O O . GLU B 1 160 ? -11 17.438 -12.273 1 41.75 160 GLU B O 1
ATOM 3067 N N . GLN B 1 161 ? -11.477 15.453 -13.008 1 40.22 161 GLN B N 1
ATOM 3068 C CA . GLN B 1 161 ? -12.539 15.977 -13.852 1 40.22 161 GLN B CA 1
ATOM 3069 C C . GLN B 1 161 ? -13.719 16.469 -13.016 1 40.22 161 GLN B C 1
ATOM 3071 O O . GLN B 1 161 ? -14.453 17.359 -13.438 1 40.22 161 GLN B O 1
ATOM 3076 N N . SER B 1 162 ? -14.109 15.93 -12.031 1 41.72 162 SER B N 1
ATOM 3077 C CA . SER B 1 162 ? -15.172 16.609 -11.305 1 41.72 162 SER B CA 1
ATOM 3078 C C . SER B 1 162 ? -14.734 18.016 -10.875 1 41.72 162 SER B C 1
ATOM 3080 O O . SER B 1 162 ? -13.625 18.453 -11.195 1 41.72 162 SER B O 1
ATOM 3082 N N . ASN B 1 163 ? -14.938 18.547 -9.539 1 37.22 163 ASN B N 1
ATOM 3083 C CA . ASN B 1 163 ? -14.695 19.953 -9.258 1 37.22 163 ASN B CA 1
ATOM 3084 C C . ASN B 1 163 ? -13.25 20.344 -9.57 1 37.22 163 ASN B C 1
ATOM 3086 O O . ASN B 1 163 ? -12.984 21.469 -10.016 1 37.22 163 ASN B O 1
ATOM 3090 N N . TRP B 1 164 ? -12.289 19.578 -9.305 1 35.59 164 TRP B N 1
ATOM 3091 C CA . TRP B 1 164 ? -10.914 20.047 -9.398 1 35.59 164 TRP B CA 1
ATOM 3092 C C . TRP B 1 164 ? -10.43 20.016 -10.844 1 35.59 164 TRP B C 1
ATOM 3094 O O . TRP B 1 164 ? -9.727 20.922 -11.289 1 35.59 164 TRP B O 1
ATOM 3104 N N . MET B 1 165 ? -10.633 18.984 -11.617 1 35.78 165 MET B N 1
ATOM 3105 C CA . MET B 1 165 ? -10.266 19.141 -13.023 1 35.78 165 MET B CA 1
ATOM 3106 C C . MET B 1 165 ? -11.195 20.125 -13.719 1 35.78 165 MET B C 1
ATOM 3108 O O . MET B 1 165 ? -10.977 20.484 -14.883 1 35.78 165 MET B O 1
ATOM 3112 N N . LYS B 1 166 ? -12.367 20.328 -13.461 1 36.25 166 LYS B N 1
ATOM 3113 C CA . LYS B 1 166 ? -12.922 21.547 -14.062 1 36.25 166 LYS B CA 1
ATOM 3114 C C . LYS B 1 166 ? -11.914 22.688 -14.039 1 36.25 166 LYS B C 1
ATOM 3116 O O . LYS B 1 166 ? -11.836 23.469 -14.984 1 36.25 166 LYS B O 1
ATOM 3121 N N . LEU B 1 167 ? -11.312 22.969 -12.969 1 32.06 167 LEU B N 1
ATOM 3122 C CA . LEU B 1 167 ? -10.383 24.094 -13.102 1 32.06 167 LEU B CA 1
ATOM 3123 C C . LEU B 1 167 ? -9.336 23.797 -14.172 1 32.06 167 LEU B C 1
ATOM 3125 O O . LEU B 1 167 ? -9.117 24.625 -15.062 1 32.06 167 LEU B O 1
ATOM 3129 N N . ASN B 1 168 ? -8.266 22.766 -13.977 1 32.91 168 ASN B N 1
ATOM 3130 C CA . ASN B 1 168 ? -7.148 22.828 -14.922 1 32.91 168 ASN B CA 1
ATOM 3131 C C . ASN B 1 168 ? -7.43 22.016 -16.172 1 32.91 168 ASN B C 1
ATOM 3133 O O . ASN B 1 168 ? -6.684 22.094 -17.156 1 32.91 168 ASN B O 1
ATOM 3137 N N . TYR B 1 169 ? -8.328 21.156 -16.219 1 32.47 169 TYR B N 1
ATOM 3138 C CA . TYR B 1 169 ? -8.625 20.594 -17.531 1 32.47 169 TYR B CA 1
ATOM 3139 C C . TYR B 1 169 ? -9.359 21.609 -18.391 1 32.47 169 TYR B C 1
ATOM 3141 O O . TYR B 1 169 ? -9.117 21.688 -19.609 1 32.47 169 TYR B O 1
ATOM 3149 N N . PHE B 1 170 ? -10.344 22.328 -17.953 1 31.94 170 PHE B N 1
ATOM 3150 C CA . PHE B 1 170 ? -10.805 23.422 -18.797 1 31.94 170 PHE B CA 1
ATOM 3151 C C . PHE B 1 170 ? -9.633 24.266 -19.266 1 31.94 170 PHE B C 1
ATOM 3153 O O . PHE B 1 170 ? -9.617 24.719 -20.422 1 31.94 170 PHE B O 1
ATOM 3160 N N . HIS B 1 171 ? -8.75 24.641 -18.359 1 32.22 171 HIS B N 1
ATOM 3161 C CA . HIS B 1 171 ? -7.664 25.406 -18.969 1 32.22 171 HIS B CA 1
ATOM 3162 C C . HIS B 1 171 ? -6.836 24.547 -19.906 1 32.22 171 HIS B C 1
ATOM 3164 O O . HIS B 1 171 ? -6.027 25.062 -20.688 1 32.22 171 HIS B O 1
ATOM 3170 N N . LEU B 1 172 ? -6.816 23.156 -19.719 1 30.23 172 LEU B N 1
ATOM 3171 C CA . LEU B 1 172 ? -6.094 22.422 -20.75 1 30.23 172 LEU B CA 1
ATOM 3172 C C . LEU B 1 172 ? -6.816 22.516 -22.094 1 30.23 172 LEU B C 1
ATOM 3174 O O . LEU B 1 172 ? -6.176 22.672 -23.141 1 30.23 172 LEU B O 1
ATOM 3178 N N . HIS B 1 173 ? -7.98 22.188 -22.156 1 31.58 173 HIS B N 1
ATOM 3179 C CA . HIS B 1 173 ? -8.594 22.266 -23.484 1 31.58 173 HIS B CA 1
ATOM 3180 C C . HIS B 1 173 ? -9.062 23.688 -23.781 1 31.58 173 HIS B C 1
ATOM 3182 O O . HIS B 1 173 ? -9.359 24.016 -24.938 1 31.58 173 HIS B O 1
ATOM 3188 N N . SER B 1 174 ? -9.703 24.312 -22.922 1 32.06 174 SER B N 1
ATOM 3189 C CA . SER B 1 174 ? -10.188 25.547 -23.531 1 32.06 174 SER B CA 1
ATOM 3190 C C . SER B 1 174 ? -9.039 26.453 -23.938 1 32.06 174 SER B C 1
ATOM 3192 O O . SER B 1 174 ? -8.992 26.953 -25.062 1 32.06 174 SER B O 1
ATOM 3194 N N . GLN B 1 175 ? -8.719 27.547 -23.047 1 30.75 175 GLN B N 1
ATOM 3195 C CA . GLN B 1 175 ? -7.871 28.641 -23.516 1 30.75 175 GLN B CA 1
ATOM 3196 C C . GLN B 1 175 ? -6.449 28.156 -23.781 1 30.75 175 GLN B C 1
ATOM 3198 O O . GLN B 1 175 ? -5.852 27.469 -22.953 1 30.75 175 GLN B O 1
ATOM 3203 N N . ARG B 1 176 ? -5.887 27.922 -24.953 1 33.91 176 ARG B N 1
ATOM 3204 C CA . ARG B 1 176 ? -4.645 28.406 -25.547 1 33.91 176 ARG B CA 1
ATOM 3205 C C . ARG B 1 176 ? -4.043 29.547 -24.719 1 33.91 176 ARG B C 1
ATOM 3207 O O . ARG B 1 176 ? -3.209 30.297 -25.203 1 33.91 176 ARG B O 1
ATOM 3214 N N . SER B 1 177 ? -4.559 30.203 -23.688 1 31.64 177 SER B N 1
ATOM 3215 C CA . SER B 1 177 ? -3.498 31.172 -23.406 1 31.64 177 SER B CA 1
ATOM 3216 C C . SER B 1 177 ? -2.201 30.469 -23.016 1 31.64 177 SER B C 1
ATOM 3218 O O . SER B 1 177 ? -2.225 29.344 -22.531 1 31.64 177 SER B O 1
ATOM 3220 N N . GLU B 1 178 ? -0.909 30.875 -23.359 1 32.72 178 GLU B N 1
ATOM 3221 C CA . GLU B 1 178 ? 0.528 30.625 -23.359 1 32.72 178 GLU B CA 1
ATOM 3222 C C . GLU B 1 178 ? 0.97 30 -22.031 1 32.72 178 GLU B C 1
ATOM 3224 O O . GLU B 1 178 ? 2 29.328 -21.969 1 32.72 178 GLU B O 1
ATOM 3229 N N . LYS B 1 179 ? 0.374 30.375 -20.875 1 31.45 179 LYS B N 1
ATOM 3230 C CA . LYS B 1 179 ? 1.309 30.297 -19.766 1 31.45 179 LYS B CA 1
ATOM 3231 C C . LYS B 1 179 ? 1.263 28.922 -19.094 1 31.45 179 LYS B C 1
ATOM 3233 O O . LYS B 1 179 ? 2.26 28.453 -18.531 1 31.45 179 LYS B O 1
ATOM 3238 N N . HIS B 1 180 ? 0.118 28.484 -18.547 1 33.25 180 HIS B N 1
ATOM 3239 C CA . HIS B 1 180 ? 0.398 27.328 -17.688 1 33.25 180 HIS B CA 1
ATOM 3240 C C . HIS B 1 180 ? 0.243 26.016 -18.469 1 33.25 180 HIS B C 1
ATOM 3242 O O . HIS B 1 180 ? -0.878 25.562 -18.703 1 33.25 180 HIS B O 1
ATOM 3248 N N . PRO B 1 181 ? 1.03 25.672 -19.562 1 33.28 181 PRO B N 1
ATOM 3249 C CA . PRO B 1 181 ? 1.161 24.391 -20.266 1 33.28 181 PRO B CA 1
ATOM 3250 C C . PRO B 1 181 ? 0.892 23.188 -19.359 1 33.28 181 PRO B C 1
ATOM 3252 O O . PRO B 1 181 ? 1.512 23.062 -18.297 1 33.28 181 PRO B O 1
ATOM 3255 N N . LEU B 1 182 ? -0.263 22.844 -18.938 1 36.47 182 LEU B N 1
ATOM 3256 C CA . LEU B 1 182 ? -0.361 21.484 -18.391 1 36.47 182 LEU B CA 1
ATOM 3257 C C . LEU B 1 182 ? 0.806 20.625 -18.859 1 36.47 182 LEU B C 1
ATOM 3259 O O . LEU B 1 182 ? 1.31 20.812 -19.984 1 36.47 182 LEU B O 1
ATOM 3263 N N . LEU B 1 183 ? 1.423 20.031 -17.859 1 39.38 183 LEU B N 1
ATOM 3264 C CA . LEU B 1 183 ? 2.611 19.188 -17.859 1 39.38 183 LEU B CA 1
ATOM 3265 C C . LEU B 1 183 ? 2.518 18.141 -18.969 1 39.38 183 LEU B C 1
ATOM 3267 O O . LEU B 1 183 ? 3.467 17.391 -19.203 1 39.38 183 LEU B O 1
ATOM 3271 N N . CYS B 1 184 ? 1.312 17.75 -19.406 1 39.47 184 CYS B N 1
ATOM 3272 C CA . CYS B 1 184 ? 1.278 16.625 -20.344 1 39.47 184 CYS B CA 1
ATOM 3273 C C . CYS B 1 184 ? 2.08 16.938 -21.594 1 39.47 184 CYS B C 1
ATOM 3275 O O . CYS B 1 184 ? 2.117 16.141 -22.531 1 39.47 184 CYS B O 1
ATOM 3277 N N . VAL B 1 185 ? 2.197 18 -21.844 1 39.66 185 VAL B N 1
ATOM 3278 C CA . VAL B 1 185 ? 2.84 18.266 -23.125 1 39.66 185 VAL B CA 1
ATOM 3279 C C . VAL B 1 185 ? 4.016 17.312 -23.312 1 39.66 185 VAL B C 1
ATOM 3281 O O . VAL B 1 185 ? 4.227 16.781 -24.422 1 39.66 185 VAL B O 1
ATOM 3284 N N . GLY B 1 186 ? 4.691 17.141 -22.312 1 43.47 186 GLY B N 1
ATOM 3285 C CA . GLY B 1 186 ? 5.898 16.359 -22.531 1 43.47 186 GLY B CA 1
ATOM 3286 C C . GLY B 1 186 ? 5.723 14.883 -22.219 1 43.47 186 GLY B C 1
ATOM 3287 O O . GLY B 1 186 ? 6.684 14.109 -22.266 1 43.47 186 GLY B O 1
ATOM 3288 N N . PHE B 1 187 ? 4.473 14.492 -21.812 1 47.72 187 PHE B N 1
ATOM 3289 C CA . PHE B 1 187 ? 4.332 13.094 -21.438 1 47.72 187 PHE B CA 1
ATOM 3290 C C . PHE B 1 187 ? 3.527 12.328 -22.484 1 47.72 187 PHE B C 1
ATOM 3292 O O . PHE B 1 187 ? 2.477 11.766 -22.172 1 47.72 187 PHE B O 1
ATOM 3299 N N . ASN B 1 188 ? 3.867 12.477 -23.688 1 48.97 188 ASN B N 1
ATOM 3300 C CA . ASN B 1 188 ? 3.137 11.945 -24.828 1 48.97 188 ASN B CA 1
ATOM 3301 C C . ASN B 1 188 ? 2.734 10.492 -24.625 1 48.97 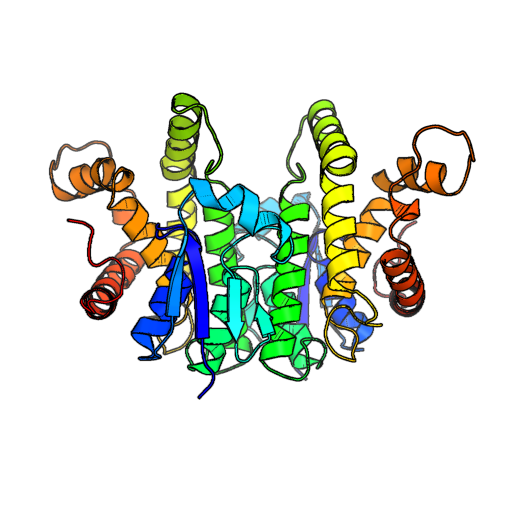188 ASN B C 1
ATOM 3303 O O . ASN B 1 188 ? 1.596 10.109 -24.891 1 48.97 188 ASN B O 1
ATOM 3307 N N . SER B 1 189 ? 3.619 9.758 -24.156 1 52.66 189 SER B N 1
ATOM 3308 C CA . SER B 1 189 ? 3.311 8.336 -24.031 1 52.66 189 SER B CA 1
ATOM 3309 C C . SER B 1 189 ? 2.244 8.094 -22.969 1 52.66 189 SER B C 1
ATOM 3311 O O . SER B 1 189 ? 1.348 7.27 -23.156 1 52.66 189 SER B O 1
ATOM 3313 N N . LEU B 1 190 ? 2.396 8.82 -21.984 1 58.97 190 LEU B N 1
ATOM 3314 C CA . LEU B 1 190 ? 1.417 8.68 -20.922 1 58.97 190 LEU B CA 1
ATOM 3315 C C . LEU B 1 190 ? 0.042 9.164 -21.375 1 58.97 190 LEU B C 1
ATOM 3317 O O . LEU B 1 190 ? -0.973 8.531 -21.062 1 58.97 190 LEU B O 1
ATOM 3321 N N . LEU B 1 191 ? 0.108 10.188 -22.109 1 56.62 191 LEU B N 1
ATOM 3322 C CA . LEU B 1 191 ? -1.149 10.719 -22.625 1 56.62 191 LEU B CA 1
ATOM 3323 C C . LEU B 1 191 ? -1.813 9.727 -23.562 1 56.62 191 LEU B C 1
ATOM 3325 O O . LEU B 1 191 ? -3.031 9.539 -23.531 1 56.62 191 LEU B O 1
ATOM 3329 N N . PHE B 1 192 ? -0.952 9.234 -24.391 1 54.62 192 PHE B N 1
ATOM 3330 C CA . PHE B 1 192 ? -1.464 8.211 -25.297 1 54.62 192 PHE B CA 1
ATOM 3331 C C . PHE B 1 192 ? -2.047 7.039 -24.516 1 54.62 192 PHE B C 1
ATOM 3333 O O . PHE B 1 192 ? -3.121 6.535 -24.844 1 54.62 192 PHE B O 1
ATOM 3340 N N . PHE B 1 193 ? -1.374 6.75 -23.594 1 55.72 193 PHE B N 1
ATOM 3341 C CA . PHE B 1 193 ? -1.813 5.66 -22.734 1 55.72 193 PHE B CA 1
ATOM 3342 C C . PHE B 1 193 ? -3.137 6.004 -22.062 1 55.72 193 PHE B C 1
ATOM 3344 O O . PHE B 1 193 ? -4.07 5.195 -22.062 1 55.72 193 PHE B O 1
ATOM 3351 N N . LEU B 1 194 ? -3.211 7.117 -21.656 1 58.34 194 LEU B N 1
ATOM 3352 C CA . LEU B 1 194 ? -4.402 7.566 -20.938 1 58.34 194 LEU B CA 1
ATOM 3353 C C . LEU B 1 194 ? -5.594 7.68 -21.891 1 58.34 194 LEU B C 1
ATOM 3355 O O . LEU B 1 194 ? -6.715 7.328 -21.516 1 58.34 194 LEU B O 1
ATOM 3359 N N . THR B 1 195 ? -5.301 8.195 -22.984 1 55.25 195 THR B N 1
ATOM 3360 C CA . THR B 1 195 ? -6.367 8.359 -23.969 1 55.25 195 THR B CA 1
ATOM 3361 C C . THR B 1 195 ? -6.902 7.004 -24.422 1 55.25 195 THR B C 1
ATOM 3363 O O . THR B 1 195 ? -8.109 6.836 -24.609 1 55.25 195 THR B O 1
ATOM 3366 N N . HIS B 1 196 ? -6.062 6.141 -24.641 1 53.66 196 HIS B N 1
ATOM 3367 C CA . HIS B 1 196 ? -6.469 4.797 -25.047 1 53.66 196 HIS B CA 1
ATOM 3368 C C . HIS B 1 196 ? -7.293 4.121 -23.953 1 53.66 196 HIS B C 1
ATOM 3370 O O . HIS B 1 196 ? -8.289 3.457 -24.25 1 53.66 196 HIS B O 1
ATOM 3376 N N . PHE B 1 197 ? -6.973 4.367 -22.922 1 52.75 197 PHE B N 1
ATOM 3377 C CA . PHE B 1 197 ? -7.668 3.707 -21.828 1 52.75 197 PHE B CA 1
ATOM 3378 C C . PHE B 1 197 ? -8.984 4.418 -21.516 1 52.75 197 PHE B C 1
ATOM 3380 O O . PHE B 1 197 ? -9.961 3.779 -21.125 1 52.75 197 PHE B O 1
ATOM 3387 N N . GLN B 1 198 ? -8.891 5.688 -21.516 1 53.97 198 GLN B N 1
ATOM 3388 C CA . GLN B 1 198 ? -10.164 6.387 -21.406 1 53.97 198 GLN B CA 1
ATOM 3389 C C . GLN B 1 198 ? -11.203 5.805 -22.359 1 53.97 198 GLN B C 1
ATOM 3391 O O . GLN B 1 198 ? -12.375 5.676 -22.016 1 53.97 198 GLN B O 1
ATOM 3396 N N . ALA B 1 199 ? -10.742 5.48 -23.422 1 51.94 199 ALA B N 1
ATOM 3397 C CA . ALA B 1 199 ? -11.648 4.852 -24.391 1 51.94 199 ALA B CA 1
ATOM 3398 C C . ALA B 1 199 ? -12.172 3.52 -23.859 1 51.94 199 ALA B C 1
ATOM 3400 O O . ALA B 1 199 ? -13.344 3.188 -24.031 1 51.94 199 ALA B O 1
ATOM 3401 N N . LEU B 1 200 ? -11.352 2.904 -23.156 1 50.06 200 LEU B N 1
ATOM 3402 C CA . LEU B 1 200 ? -11.758 1.621 -22.594 1 50.06 200 LEU B CA 1
ATOM 3403 C C . LEU B 1 200 ? -12.727 1.818 -21.438 1 50.06 200 LEU B C 1
ATOM 3405 O O . LEU B 1 200 ? -13.688 1.061 -21.297 1 50.06 200 LEU B O 1
ATOM 3409 N N . THR B 1 201 ? -12.375 2.762 -20.594 1 50.22 201 THR B N 1
ATOM 3410 C CA . THR B 1 201 ? -13.203 3 -19.406 1 50.22 201 THR B CA 1
ATOM 3411 C C . THR B 1 201 ? -14.531 3.639 -19.797 1 50.22 201 THR B C 1
ATOM 3413 O O . THR B 1 201 ? -15.547 3.422 -19.141 1 50.22 201 THR B O 1
ATOM 3416 N N . THR B 1 202 ? -14.422 4.629 -20.656 1 50.47 202 THR B N 1
ATOM 3417 C CA . THR B 1 202 ? -15.703 5.121 -21.156 1 50.47 202 THR B CA 1
ATOM 3418 C C . THR B 1 202 ? -16.625 3.961 -21.5 1 50.47 202 THR B C 1
ATOM 3420 O O . THR B 1 202 ? -17.844 4.051 -21.312 1 50.47 202 THR B O 1
ATOM 3423 N N . LEU B 1 203 ? -16.047 3.029 -21.922 1 44.94 203 LEU B N 1
ATOM 3424 C CA . LEU B 1 203 ? -16.859 1.854 -22.188 1 44.94 203 LEU B CA 1
ATOM 3425 C C . LEU B 1 203 ? -17.375 1.254 -20.875 1 44.94 203 LEU B C 1
ATOM 3427 O O . LEU B 1 203 ? -18.484 0.716 -20.828 1 44.94 203 LEU B O 1
ATOM 3431 N N . ILE B 1 204 ? -16.609 1.271 -19.922 1 45.78 204 ILE B N 1
ATOM 3432 C CA . ILE B 1 204 ? -16.984 0.728 -18.625 1 45.78 204 ILE B CA 1
ATOM 3433 C C . ILE B 1 204 ? -17.938 1.696 -17.922 1 45.78 204 ILE B C 1
ATOM 3435 O O . ILE B 1 204 ? -18.922 1.276 -17.312 1 45.78 204 ILE B O 1
ATOM 3439 N N . ILE B 1 205 ? -17.547 2.936 -17.875 1 46.62 205 ILE B N 1
ATOM 3440 C CA . ILE B 1 205 ? -18.406 3.934 -17.234 1 46.62 205 ILE B CA 1
ATOM 3441 C C . ILE B 1 205 ? -19.766 3.975 -17.922 1 46.62 205 ILE B C 1
ATOM 3443 O O . ILE B 1 205 ? -20.781 4.238 -17.297 1 46.62 205 ILE B O 1
ATOM 3447 N N . SER B 1 206 ? -19.766 3.725 -19.156 1 41.66 206 SER B N 1
ATOM 3448 C CA . SER B 1 206 ? -21.094 3.699 -19.75 1 41.66 206 SER B CA 1
ATOM 3449 C C . SER B 1 206 ? -21.953 2.605 -19.125 1 41.66 206 SER B C 1
ATOM 3451 O O . SER B 1 206 ? -23.141 2.463 -19.469 1 41.66 206 SER B O 1
ATOM 3453 N N . HIS B 1 207 ? -21.344 1.826 -18.391 1 39.97 207 HIS B N 1
ATOM 3454 C CA . HIS B 1 207 ? -22.281 0.898 -17.75 1 39.97 207 HIS B CA 1
ATOM 3455 C C . HIS B 1 207 ? -23.062 1.583 -16.641 1 39.97 207 HIS B C 1
ATOM 3457 O O . HIS B 1 207 ? -22.484 2.318 -15.828 1 39.97 207 HIS B O 1
ATOM 3463 N N . PRO B 1 208 ? -24.406 1.681 -16.625 1 38.91 208 PRO B N 1
ATOM 3464 C CA . PRO B 1 208 ? -25.359 2.367 -15.75 1 38.91 208 PRO B CA 1
ATOM 3465 C C . PRO B 1 208 ? -24.969 2.271 -14.281 1 38.91 208 PRO B C 1
ATOM 3467 O O . PRO B 1 208 ? -25.234 3.199 -13.508 1 38.91 208 PRO B O 1
ATOM 3470 N N . GLN B 1 209 ? -24.734 1.073 -13.82 1 38.78 209 GLN B N 1
ATOM 3471 C CA . GLN B 1 209 ? -24.641 0.892 -12.375 1 38.78 209 GLN B CA 1
ATOM 3472 C C . GLN B 1 209 ? -23.469 1.658 -11.789 1 38.78 209 GLN B C 1
ATOM 3474 O O . GLN B 1 209 ? -23.297 1.721 -10.57 1 38.78 209 GLN B O 1
ATOM 3479 N N . ALA B 1 210 ? -22.484 1.917 -12.555 1 38.22 210 ALA B N 1
ATOM 3480 C CA . ALA B 1 210 ? -21.438 2.697 -11.906 1 38.22 210 ALA B CA 1
ATOM 3481 C C . ALA B 1 210 ? -21.969 4.043 -11.422 1 38.22 210 ALA B C 1
ATOM 3483 O O . ALA B 1 210 ? -22.375 4.18 -10.266 1 38.22 210 ALA B O 1
ATOM 3484 N N . TRP B 1 211 ? -21.062 5.41 -11.43 1 37.03 211 TRP B N 1
ATOM 3485 C CA . TRP B 1 211 ? -21.531 6.723 -10.984 1 37.03 211 TRP B CA 1
ATOM 3486 C C . TRP B 1 211 ? -22.594 7.273 -11.914 1 37.03 211 TRP B C 1
ATOM 3488 O O . TRP B 1 211 ? -22.312 7.656 -13.047 1 37.03 211 TRP B O 1
ATOM 3498 N N . THR B 1 212 ? -23.5 6.543 -12.406 1 32.75 212 THR B N 1
ATOM 3499 C CA . THR B 1 212 ? -24.5 7.168 -13.266 1 32.75 212 THR B CA 1
ATOM 3500 C C . THR B 1 212 ? -24.891 8.539 -12.719 1 32.75 212 THR B C 1
ATOM 3502 O O . THR B 1 212 ? -25.188 9.453 -13.492 1 32.75 212 THR B O 1
ATOM 3505 N N . HIS B 1 213 ? -25.469 8.75 -11.438 1 27.83 213 HIS B N 1
ATOM 3506 C CA . HIS B 1 213 ? -26.156 10.016 -11.195 1 27.83 213 HIS B CA 1
ATOM 3507 C C . HIS B 1 213 ? -25.156 11.164 -11.055 1 27.83 213 HIS B C 1
ATOM 3509 O O . HIS B 1 213 ? -24.688 11.453 -9.953 1 27.83 213 HIS B O 1
ATOM 3515 N N . ILE B 1 214 ? -24.109 11.227 -11.656 1 26.2 214 ILE B N 1
ATOM 3516 C CA . ILE B 1 214 ? -23.609 12.602 -11.688 1 26.2 214 ILE B CA 1
ATOM 3517 C C . ILE B 1 214 ? -24.656 13.508 -12.352 1 26.2 214 ILE B C 1
ATOM 3519 O O . ILE B 1 214 ? -24.766 13.547 -13.578 1 26.2 214 ILE B O 1
ATOM 3523 N N . CYS B 1 215 ? -26.062 13.391 -12.234 1 21.7 215 CYS B N 1
ATOM 3524 C CA . CYS B 1 215 ? -26.906 14.453 -12.781 1 21.7 215 CYS B CA 1
ATOM 3525 C C . CYS B 1 215 ? -26.594 15.789 -12.117 1 21.7 215 CYS B C 1
ATOM 3527 O O . CYS B 1 215 ? -26.359 15.844 -10.906 1 21.7 215 CYS B O 1
#

Organism: Chrysemys picta bellii (NCBI:txid8478)

Sequence (430 aa):
MPHYKLMYFNLRGRAEIIRYLFAYSGIKYEDHRIEQVDWPKIKPTIPFGKIPILEVDGVTLHQSLAIARYLAKETGLAGQTPLEQALVDAIVDTIDDFMSMFPWGEKNQDVKQQIFNDLLTNTAPGLLRDLDSFLGDNKWLVGKSVSIFFFLFQIQLSLEQSNWMKLNYFHLHSQRSEKHPLLCVGFNSLLFFLTHFQALTTLIISHPQAWTHICMPHYKLMYFNLRGRAEIIRYLFAYSGIKYEDHRIEQVDWPKIKPTIPFGKIPILEVDGVTLHQSLAIARYLAKETGLAGQTPLEQALVDAIVDTIDDFMSMFPWGEKNQDVKQQIFNDLLTNTAPGLLRDLDSFLGDNKWLVGKSVSIFFFLFQIQLSLEQSNWMKLNYFHLHSQRSEKHPLLCVGFNSLLFFLTHFQALTTLIISHPQAWTHIC

Nearest PDB structures (foldseek):
  3vi5-assembly2_B  TM=9.169E-01  e=2.074E-18  Homo sapiens
  4ec0-assembly1_B  TM=8.755E-01  e=4.805E-19  Homo sapiens
  6ztc-assembly1_B  TM=8.693E-01  e=1.296E-18  Homo sapiens
  3ee2-assembly1_B  TM=9.042E-01  e=4.539E-18  Homo sapiens
  6n69-assembly1_A  TM=8.502E-01  e=1.683E-18  Rattus norvegicus

Foldseek 3Di:
DWAKEWEDAPDCPLQVLVVLLCLLLVHDYHDHHDYPVCLVVCQVVDPPSDDGWMDTNNDIDHDSVVSNLVSCVVRVQCDDDPVLNVQLVVLQVLLVVLVVQQPPVDPDPVVNVVSVVCSQQPPVLVSLVVQLVCCPPPLDSTDDDRHSSLSSVVSVVVVCVPPNVVVVVCVVPDDPPPPDPRNVVPSVSVVVSNVVVCVVVVVSVVPCPPSNPPD/DWAKEWEEAPDCPLQVLVVLLCLLLVHDYHDHHDYPVCLVVCQVVDPPSDDGWMDTNNDIDHDSVVSNLVSCVVRVQQDDDPVLNVQLVVLQVLLVVLVVQQPPVDPDPVVNVVSVVCSQPPPVLVSLVVQLVCCPPPLDSTDDDNHSSLSSVVSVVVVCVPPNVVVVVCVVPDDPPPPDPRSCVPSVSVVVSNVVVCVVVVVSVVPCPPSNPPD

Solvent-accessible surface area (backbone atoms only — not comparable to full-atom values): 23856 Å² total; per-residue (Å²): 129,78,56,38,38,39,36,35,55,80,60,54,78,70,42,36,44,46,53,48,51,32,53,72,66,69,49,78,63,43,78,46,60,41,57,76,89,52,40,79,73,47,33,82,76,43,76,82,51,56,72,26,32,37,34,48,74,86,43,79,37,42,46,45,66,24,47,35,53,42,50,23,52,76,69,66,23,35,50,92,43,71,67,38,27,25,49,35,41,19,51,39,51,54,52,46,57,57,58,66,68,49,55,82,84,51,79,51,61,67,60,29,49,50,52,45,48,46,42,57,68,69,43,44,50,59,52,49,50,39,51,31,60,64,25,58,89,48,88,32,79,43,66,94,50,77,41,60,48,52,41,50,50,45,52,57,51,48,56,28,52,44,84,60,19,48,58,60,45,44,48,61,68,60,58,79,69,84,73,79,70,64,67,60,75,80,29,54,63,45,48,51,43,46,54,56,42,46,56,52,40,54,58,41,61,66,38,64,83,64,85,52,81,74,121,129,78,56,40,38,38,36,36,56,79,61,53,77,70,43,36,44,45,54,48,52,30,54,72,66,69,50,79,62,43,79,46,62,41,55,78,88,52,41,79,73,48,34,82,76,42,77,82,52,57,72,27,34,37,34,49,75,86,43,76,38,41,43,44,65,24,46,36,52,43,52,23,52,76,68,66,22,34,50,92,42,72,67,38,28,24,49,34,41,19,51,38,49,54,51,46,56,56,59,66,68,50,55,83,83,51,79,51,62,67,60,29,48,51,50,46,47,47,42,57,69,71,43,43,49,59,52,49,48,39,51,32,60,65,25,57,89,46,88,33,78,44,64,95,50,79,40,61,46,54,42,51,50,44,50,56,50,48,55,29,52,46,82,60,17,48,57,59,45,43,47,58,67,59,55,77,68,85,74,79,69,60,69,58,74,80,29,55,62,44,48,50,44,48,54,57,42,48,56,53,42,54,58,41,60,65,37,66,84,62,85,52,82,75,119

InterPro domains:
  IPR004045 Glutathione S-transferase, N-terminal [PF02798] (6-72)
  IPR004045 Glutathione S-transferase, N-terminal [PS50404] (2-79)
  IPR010987 Glutathione S-transferase, C-terminal-like [PS50405] (81-215)
  IPR036249 Thioredoxin-like superfamily [SSF52833] (1-75)
  IPR036282 Glutathione S-transferase, C-terminal domain superfamily [SSF47616] (76-148)
  IPR040079 Glutathione transferase family [SFLDS00019] (1-151)
  IPR050213 Glutathione S-transferase superfamily [PTHR11571] (1-171)